Protein AF-0000000086530066 (afdb_homodimer)

Sequence (764 aa):
MKTKTRNGLLAAGACCALAAPGAHAQSSVTLYGIIDTGVEYVSHANAAGDHVVRMPGVTGELPSRWGLRGTEDLGGGYQAVFTLESGFNVRGGDLGQGGRLFGRQAFVGLKSGFGTLAFGRQYTMTYLALQGADIIGPDIYGLGSFDAYVPNGRADNAVTYVGAYRGVTFGAAYSFGRDGAGTGNSPGQGTCAGQVPGDAVQCRNWSVMLKYDSAYFGAAASYEEQRGGTGAAANFFDGVAPVPFTSSGGKDARAHVSAYAQAAGAKIGAGWIGRRVSTGSPAAPGAHSDLFFVGASYAVKPDFVVDGEGYRIVNSAHDTRATMATLRATYLLTKRTAVYAQSSYLWNSAHARYSVSGGGPGTTPGEGMGQLGAMVGVRHMFMKTKTRNGLLAAGACCALAAPGAHAQSSVTLYGIIDTGVEYVSHANAAGDHVVRMPGVTGELPSRWGLRGTEDLGGGYQAVFTLESGFNVRGGDLGQGGRLFGRQAFVGLKSGFGTLAFGRQYTMTYLALQGADIIGPDIYGLGSFDAYVPNGRADNAVTYVGAYRGVTFGAAYSFGRDGAGTGNSPGQGTCAGQVPGDAVQCRNWSVMLKYDSAYFGAAASYEEQRGGTGAAANFFDGVAPVPFTSSGGKDARAHVSAYAQAAGAKIGAGWIGRRVSTGSPAAPGAHSDLFFVGASYAVKPDFVVDGEGYRIVNSAHDTRATMATLRATYLLTKRTAVYAQSSYLWNSAHARYSVSGGGPGTTPGEGMGQLGAMVGVRHMF

InterPro domains:
  IPR023614 Porin domain superfamily [G3DSA:2.40.160.10] (26-382)
  IPR033900 Porin domain, Gram-negative type [PF13609] (14-347)
  IPR033900 Porin domain, Gram-negative type [cd00342] (27-382)
  IPR050298 Gram-negative bacterial outer membrane porin [PTHR34501] (12-346)

Organism: NCBI:txid488447

pLDDT: mean 92.36, std 17.69, range [19.69, 98.94]

Solvent-accessible surface area (backbone atoms only — not comparable to full-atom values): 34811 Å² total; per-residue (Å²): 128,86,74,75,78,77,86,80,84,75,86,76,79,75,71,81,70,77,77,70,89,53,90,63,54,67,65,46,77,42,76,39,36,35,48,30,44,45,46,32,39,32,39,26,13,25,70,90,50,29,44,40,66,35,48,45,42,49,20,36,66,43,54,18,31,40,33,41,37,37,42,32,48,69,59,96,66,33,28,42,36,38,39,42,23,23,28,36,17,43,20,40,12,29,47,25,58,59,62,28,75,47,40,55,24,36,34,43,32,44,33,42,85,72,25,34,43,34,43,29,28,35,69,35,27,53,42,59,40,44,60,77,20,50,63,67,40,62,18,20,65,26,65,34,26,65,38,50,44,55,72,38,38,44,27,21,58,20,42,35,39,43,28,63,59,95,45,34,35,43,33,41,36,43,21,51,9,28,14,62,84,54,54,25,52,35,77,57,31,43,21,22,33,44,68,37,91,98,38,79,51,21,10,20,32,39,23,30,23,46,34,38,53,57,94,42,39,35,39,23,34,24,39,35,41,34,28,12,12,70,63,18,28,50,51,66,57,36,65,61,77,60,40,71,18,50,33,45,78,8,36,45,31,38,40,38,41,35,30,28,40,38,57,97,56,32,35,39,16,31,37,40,38,42,36,42,35,40,24,69,40,90,92,35,79,51,45,44,38,43,37,38,40,41,25,35,37,36,47,82,40,99,47,30,36,42,35,34,36,39,38,39,38,43,23,72,77,77,57,28,35,38,39,35,42,27,43,37,39,38,40,42,61,46,99,41,32,34,40,37,43,35,38,29,41,27,46,31,33,74,57,5,17,48,25,47,58,41,23,56,88,68,40,48,25,25,68,28,39,52,27,45,35,37,36,43,37,43,36,40,49,85,135,81,76,70,75,80,69,73,82,73,76,79,76,79,76,76,76,75,76,72,83,66,88,62,62,65,65,46,77,45,78,36,38,34,49,29,44,43,46,33,38,32,38,25,19,27,68,89,50,46,65,48,77,44,63,45,38,52,22,34,67,42,52,19,30,40,33,41,37,36,40,32,53,50,58,96,66,31,29,41,35,37,37,42,22,23,28,35,18,72,72,75,68,44,56,25,58,59,60,12,57,20,35,56,23,12,35,45,31,45,31,42,83,72,27,33,44,35,43,14,14,34,69,35,27,53,42,60,41,45,60,76,20,49,63,68,41,61,18,19,64,26,66,33,26,66,38,49,42,55,72,37,37,45,27,8,27,19,43,35,39,43,28,63,58,96,45,35,34,43,33,41,35,43,20,40,7,26,14,57,71,54,53,24,52,34,74,59,31,44,22,23,31,44,51,38,49,80,38,80,50,19,10,21,30,40,21,30,24,44,33,39,53,57,94,40,37,35,38,22,32,23,39,35,42,35,28,12,13,70,62,18,28,47,51,66,56,35,65,60,77,63,40,71,18,51,32,45,78,8,38,45,31,38,38,38,43,34,30,30,40,38,57,95,59,32,37,40,17,33,37,41,37,40,36,40,35,41,23,69,39,90,91,35,79,51,45,43,37,41,37,37,39,41,24,36,37,36,46,82,40,100,46,32,38,41,36,34,36,39,38,39,38,42,23,71,77,74,55,27,34,37,39,33,42,27,43,37,40,40,40,42,79,48,98,43,32,34,39,37,42,35,38,30,44,27,45,30,33,74,56,6,18,48,26,48,59,42,25,55,88,80,41,48,26,24,66,28,40,51,28,45,34,37,37,43,36,44,37,40,49,86

Foldseek 3Di:
DPPCPDDDPDDDPPPPPDPDPPVQFPKDKDKKWKDKKFWKKKFQQAAVGHIDIDIFFAAALHFTKIWMKMWTDPDPQKIKIWIQMWTTGPRVRAGDQLRDRRLADGWIWMAGLFWIKIWFKYAAQLLVQCPAQQPSAPHQQGPCLQPVCNNQGIFGGKIKTWGDDPQKIKIKMKHQARALVQRDRTPFFFGWNHPDVPQRQGFMKMKIKIKGDDPFKIKMKMKMKTFAADGTWDDRQFQDHIWHLHHRPKIWMKIKIKMKGDDDQKIKIKMKIKIWTDSVDPVTHIWIKIKIKIKMKGCPDPFKIKIKMKMWMDIVVQRKIKIKIKIKIWGHPDPFKIKIKMKMKMFIQQATFRFSTPSDHRRTHHGRDIMIMIIIMMMGID/DPPPCVDDPPPPPPPPPPPDPPPPQDKDKDKKWKDKKWWKKKFQQAAVGHIDIDIFFQAALHFTKIWMKMWTDPPPQKIKIWIQMWTTGPVVRATDQLRDRRLADGWIWMAGLFWIKIWFKYAAQLLVQCPAQQPSAPHQQGPCLQPVCNNQGIFGGKIKTWGDDPQKIKIKMKHQARALVQRHRTPFFFGWNHPDVVQRQGFMKMKIKIKGDDPFKIKMKMKMKTFAADGTWDDRQFQDHIWHLHHRPKIWMKIKIKMKGDDDQKIKIKMKIKIWTDSVDPVTHIWIKIKIKIKMKGPPDPFKIKIKMKMKMDIVVQRKIKIKIKIKIWGHPDPFKIKMKMKMKMFIQQATFRFSGPSDHRRTHHGGDMMMMIIIMMMGID

Radius of gyration: 30.85 Å; Cα contacts (8 Å, |Δi|>4): 2394; chains: 2; bounding box: 106×99×76 Å

Secondary structure (DSSP, 8-state):
--------------------------EEEEEEEEEEEEEEEESS-STT---EEE--SS-SSS--EEEEEEEEEEETTEEEEEEEEEEEETTTTEESTTT-TT-SEEEEEEEETTEEEEEEEEE-HHHHHTTTT-SS-S-TTSGGGT-TTGGG-EEEEEEEEEEEETTEEEEEEEES-TTTTSS-SSTT-B-----BTTBTTTT-EEEEEEEEE-SSEEEEEEEEEEE--TTBEE--SSSSPPEE---TT-EEEEEEEEEEEEETTEEEEEEEEEEEEE-S-TTS--EEEEEEEEEEEEEEETTEEEEEEEEEEEETTTTEEEEEEEEEEEEESSSSEEEEEEEEEEEE-TT----S--S-SS-PPPTT--EEEEEEEEEEE-/--------------------------EEEEEEEEEEEEEEEESS-STT---EEE--SS-SSS--EEEEEEEEEEETTEEEEEEEEEEB-TTT--B-TTT-TT-SEEEEEEEETTEEEEEEEEE-HHHHHTTTT-SS-S-TTSGGGT-TTGGG-EEEEEEEEEEEETTEEEEEEEES-TTTTSS-SSTT-B-----BTTBTTTT-EEEEEEEEE-SSEEEEEEEEEEE--TTBEE---SSSPPEE---TT-EEEEEEEEEEEEETTEEEEEEEEEEEEE-S-TTS--EEEEEEEEEEEEEEETTEEEEEEEEEEEETTTTEEEEEEEEEEEEESSSSEEEEEEEEEEEE-TT----S--SSSS-PPPTT--EEEEEEEEEEE-

Structure (mmCIF, N/CA/C/O backbone):
data_AF-0000000086530066-model_v1
#
loop_
_entity.id
_entity.type
_entity.pdbx_description
1 polymer Porin
#
loop_
_atom_site.group_PDB
_atom_site.id
_atom_site.type_symbol
_atom_site.label_atom_id
_atom_site.label_alt_id
_atom_site.label_comp_id
_atom_site.label_asym_id
_atom_site.label_entity_id
_atom_site.label_seq_id
_atom_site.pdbx_PDB_ins_code
_atom_site.Cartn_x
_atom_site.Cartn_y
_atom_site.Cartn_z
_atom_site.occupancy
_atom_site.B_iso_or_equiv
_atom_site.auth_seq_id
_atom_site.auth_comp_id
_atom_site.auth_asym_id
_atom_site.auth_atom_id
_atom_site.pdbx_PDB_model_num
ATOM 1 N N . MET A 1 1 ? -76.25 -26.234 12.781 1 20.89 1 MET A N 1
ATOM 2 C CA . MET A 1 1 ? -76.5 -26.016 11.359 1 20.89 1 MET A CA 1
ATOM 3 C C . MET A 1 1 ? -76.188 -24.578 10.977 1 20.89 1 MET A C 1
ATOM 5 O O . MET A 1 1 ? -76.188 -24.234 9.789 1 20.89 1 MET A O 1
ATOM 9 N N . LYS A 1 2 ? -76.5 -23.797 11.922 1 22.62 2 LYS A N 1
ATOM 10 C CA . LYS A 1 2 ? -76.75 -22.391 11.734 1 22.62 2 LYS A CA 1
ATOM 11 C C . LYS A 1 2 ? -75.562 -21.609 11.266 1 22.62 2 LYS A C 1
ATOM 13 O O . LYS A 1 2 ? -74.688 -21.234 12.086 1 22.62 2 LYS A O 1
ATOM 18 N N . THR A 1 3 ? -74.875 -22.094 10.094 1 24.64 3 THR A N 1
ATOM 19 C CA . THR A 1 3 ? -73.562 -21.953 9.492 1 24.64 3 THR A CA 1
ATOM 20 C C . THR A 1 3 ? -73.375 -20.531 8.977 1 24.64 3 THR A C 1
ATOM 22 O O . THR A 1 3 ? -73.938 -20.156 7.938 1 24.64 3 THR A O 1
ATOM 25 N N . LYS A 1 4 ? -73.5 -19.609 9.961 1 24.77 4 LYS A N 1
ATOM 26 C CA . LYS A 1 4 ? -73.625 -18.172 9.766 1 24.77 4 LYS A CA 1
ATOM 27 C C . LYS A 1 4 ? -72.5 -17.656 8.859 1 24.77 4 LYS A C 1
ATOM 29 O O . LYS A 1 4 ? -71.312 -17.828 9.164 1 24.77 4 LYS A O 1
ATOM 34 N N . THR A 1 5 ? -72.75 -17.469 7.566 1 24.89 5 THR A N 1
ATOM 35 C CA . THR A 1 5 ? -72.125 -17.094 6.301 1 24.89 5 THR A CA 1
ATOM 36 C C . THR A 1 5 ? -71.5 -15.688 6.387 1 24.89 5 THR A C 1
ATOM 38 O O . THR A 1 5 ? -72.188 -14.711 6.027 1 24.89 5 THR A O 1
ATOM 41 N N . ARG A 1 6 ? -71.125 -15.344 7.688 1 23.2 6 ARG A N 1
ATOM 42 C CA . ARG A 1 6 ? -70.938 -13.914 7.84 1 23.2 6 ARG A CA 1
ATOM 43 C C . ARG A 1 6 ? -70 -13.375 6.746 1 23.2 6 ARG A C 1
ATOM 45 O O . ARG A 1 6 ? -69.125 -14.102 6.223 1 23.2 6 ARG A O 1
ATOM 52 N N . ASN A 1 7 ? -70.062 -12.039 6.418 1 22.7 7 ASN A N 1
ATOM 53 C CA . ASN A 1 7 ? -70.062 -11.008 5.391 1 22.7 7 ASN A CA 1
ATOM 54 C C . ASN A 1 7 ? -68.688 -10.727 4.871 1 22.7 7 ASN A C 1
ATOM 56 O O . ASN A 1 7 ? -68.312 -11.125 3.754 1 22.7 7 ASN A O 1
ATOM 60 N N . GLY A 1 8 ? -68.125 -9.508 5.102 1 24.53 8 GLY A N 1
ATOM 61 C CA . GLY A 1 8 ? -67.812 -8.227 4.504 1 24.53 8 GLY A CA 1
ATOM 62 C C . GLY A 1 8 ? -66.312 -8.062 4.172 1 24.53 8 GLY A C 1
ATOM 63 O O . GLY A 1 8 ? -65.438 -8.445 4.965 1 24.53 8 GLY A O 1
ATOM 64 N N . LEU A 1 9 ? -66 -8.188 2.873 1 25.38 9 LEU A N 1
ATOM 65 C CA . LEU A 1 9 ? -64.812 -8.039 2.055 1 25.38 9 LEU A CA 1
ATOM 66 C C . LEU A 1 9 ? -64.062 -6.766 2.418 1 25.38 9 LEU A C 1
ATOM 68 O O . LEU A 1 9 ? -64.5 -5.664 2.098 1 25.38 9 LEU A O 1
ATOM 72 N N . LEU A 1 10 ? -63.625 -6.566 3.621 1 21.47 10 LEU A N 1
ATOM 73 C CA . LEU A 1 10 ? -63.062 -5.301 4.07 1 21.47 10 LEU A CA 1
ATOM 74 C C . LEU A 1 10 ? -62.031 -4.77 3.061 1 21.47 10 LEU A C 1
ATOM 76 O O . LEU A 1 10 ? -61.562 -5.512 2.201 1 21.47 10 LEU A O 1
ATOM 80 N N . ALA A 1 11 ? -61.188 -3.756 3.547 1 20.59 11 ALA A N 1
ATOM 81 C CA . ALA A 1 11 ? -60.562 -2.447 3.367 1 20.59 11 ALA A CA 1
ATOM 82 C C . ALA A 1 11 ? -59.438 -2.514 2.342 1 20.59 11 ALA A C 1
ATOM 84 O O . ALA A 1 11 ? -59 -3.6 1.982 1 20.59 11 ALA A O 1
ATOM 85 N N . ALA A 1 12 ? -58.312 -1.747 2.703 1 22.05 12 ALA A N 1
ATOM 86 C CA . ALA A 1 12 ? -57.531 -0.521 2.482 1 22.05 12 ALA A CA 1
ATOM 87 C C . ALA A 1 12 ? -56.281 -0.804 1.698 1 22.05 12 ALA A C 1
ATOM 89 O O . ALA A 1 12 ? -55.344 -1.443 2.211 1 22.05 12 ALA A O 1
ATOM 90 N N . GLY A 1 13 ? -56.375 -1.311 0.633 1 21.62 13 GLY A N 1
ATOM 91 C CA . GLY A 1 13 ? -55.156 -1.401 -0.135 1 21.62 13 GLY A CA 1
ATOM 92 C C . GLY A 1 13 ? -54.375 -0.099 -0.173 1 21.62 13 GLY A C 1
ATOM 93 O O . GLY A 1 13 ? -54.812 0.883 -0.765 1 21.62 13 GLY A O 1
ATOM 94 N N . ALA A 1 14 ? -53.844 0.467 0.941 1 22.55 14 ALA A N 1
ATOM 95 C CA . ALA A 1 14 ? -53.125 1.729 1.021 1 22.55 14 ALA A CA 1
ATOM 96 C C . ALA A 1 14 ? -52.094 1.844 -0.109 1 22.55 14 ALA A C 1
ATOM 98 O O . ALA A 1 14 ? -51.219 0.978 -0.265 1 22.55 14 ALA A O 1
ATOM 99 N N . CYS A 1 15 ? -52.469 2.408 -1.211 1 23 15 CYS A N 1
ATOM 100 C CA . CYS A 1 15 ? -51.688 3.002 -2.283 1 23 15 CYS A CA 1
ATOM 101 C C . CYS A 1 15 ? -50.5 3.758 -1.72 1 23 15 CYS A C 1
ATOM 103 O O . CYS A 1 15 ? -50.656 4.695 -0.936 1 23 15 CYS A O 1
ATOM 105 N N . CYS A 1 16 ? -49.438 3.082 -1.373 1 25.88 16 CYS A N 1
ATOM 106 C CA . CYS A 1 16 ? -48.188 3.771 -1.036 1 25.88 16 CYS A CA 1
ATOM 107 C C . CYS A 1 16 ? -47.906 4.922 -2.002 1 25.88 16 CYS A C 1
ATOM 109 O O . CYS A 1 16 ? -47.75 4.703 -3.201 1 25.88 16 CYS A O 1
ATOM 111 N N . ALA A 1 17 ? -48.75 6.051 -2.051 1 25.27 17 ALA A N 1
ATOM 112 C CA . ALA A 1 17 ? -48.469 7.324 -2.715 1 25.27 17 ALA A CA 1
ATOM 113 C C . ALA A 1 17 ? -46.969 7.586 -2.814 1 25.27 17 ALA A C 1
ATOM 115 O O . ALA A 1 17 ? -46.219 7.328 -1.866 1 25.27 17 ALA A O 1
ATOM 116 N N . LEU A 1 18 ? -46.531 7.699 -3.98 1 28.67 18 LEU A N 1
ATOM 117 C CA . LEU A 1 18 ? -45.281 8.203 -4.52 1 28.67 18 LEU A CA 1
ATOM 118 C C . LEU A 1 18 ? -44.875 9.5 -3.818 1 28.67 18 LEU A C 1
ATOM 120 O O . LEU A 1 18 ? -45.656 10.461 -3.771 1 28.67 18 LEU A O 1
ATOM 124 N N . ALA A 1 19 ? -44.156 9.453 -2.73 1 31.53 19 ALA A N 1
ATOM 125 C CA . ALA A 1 19 ? -43.625 10.602 -1.991 1 31.53 19 ALA A CA 1
ATOM 126 C C . ALA A 1 19 ? -43.281 11.75 -2.934 1 31.53 19 ALA A C 1
ATOM 128 O O . ALA A 1 19 ? -42.812 11.523 -4.047 1 31.53 19 ALA A O 1
ATOM 129 N N . ALA A 1 20 ? -43.938 12.883 -2.949 1 33.22 20 ALA A N 1
ATOM 130 C CA . ALA A 1 20 ? -43.625 14.172 -3.572 1 33.22 20 ALA A CA 1
ATOM 131 C C . ALA A 1 20 ? -42.125 14.414 -3.637 1 33.22 20 ALA A C 1
ATOM 133 O O . ALA A 1 20 ? -41.375 13.984 -2.75 1 33.22 20 ALA A O 1
ATOM 134 N N . PRO A 1 21 ? -41.562 14.758 -4.816 1 37.97 21 PRO A N 1
ATOM 135 C CA . PRO A 1 21 ? -40.125 15.141 -4.84 1 37.97 21 PRO A CA 1
ATOM 136 C C . PRO A 1 21 ? -39.781 16.109 -3.719 1 37.97 21 PRO A C 1
ATOM 138 O O . PRO A 1 21 ? -39.969 17.312 -3.852 1 37.97 21 PRO A O 1
ATOM 141 N N . GLY A 1 22 ? -40.25 16.016 -2.527 1 37.5 22 GLY A N 1
ATOM 142 C CA . GLY A 1 22 ? -39.844 16.953 -1.483 1 37.5 22 GLY A CA 1
ATOM 143 C C . GLY A 1 22 ? -38.438 17.469 -1.653 1 37.5 22 GLY A C 1
ATOM 144 O O . GLY A 1 22 ? -37.656 16.891 -2.391 1 37.5 22 GLY A O 1
ATOM 145 N N . ALA A 1 23 ? -38.219 18.766 -1.381 1 41.22 23 ALA A N 1
ATOM 146 C CA . ALA A 1 23 ? -36.844 19.312 -1.35 1 41.22 23 ALA A CA 1
ATOM 147 C C . ALA A 1 23 ? -35.844 18.281 -0.883 1 41.22 23 ALA A C 1
ATOM 149 O O . ALA A 1 23 ? -35.781 17.953 0.305 1 41.22 23 ALA A O 1
ATOM 150 N N . HIS A 1 24 ? -35.812 17.062 -1.426 1 45.59 24 HIS A N 1
ATOM 151 C CA . HIS A 1 24 ? -34.875 15.992 -1.116 1 45.59 24 HIS A CA 1
ATOM 152 C C . HIS A 1 24 ? -33.5 16.562 -0.743 1 45.59 24 HIS A C 1
ATOM 154 O O . HIS A 1 24 ? -32.969 17.406 -1.461 1 45.59 24 HIS A O 1
ATOM 160 N N . ALA A 1 25 ? -33.312 16.875 0.473 1 54.06 25 ALA A N 1
ATOM 161 C CA . ALA A 1 25 ? -31.984 17.188 1 1 54.06 25 ALA A CA 1
ATOM 162 C C . ALA A 1 25 ? -30.891 16.609 0.11 1 54.06 25 ALA A C 1
ATOM 164 O O . ALA A 1 25 ? -30.875 15.414 -0.157 1 54.06 25 ALA A O 1
ATOM 165 N N . GLN A 1 26 ? -30.406 17.375 -0.882 1 68.25 26 GLN A N 1
ATOM 166 C CA . GLN A 1 26 ? -29.375 17.016 -1.844 1 68.25 26 GLN A CA 1
ATOM 167 C C . GLN A 1 26 ? -28.156 16.406 -1.145 1 68.25 26 GLN A C 1
ATOM 169 O O . GLN A 1 26 ? -27.531 17.047 -0.295 1 68.25 26 GLN A O 1
ATOM 174 N N . SER A 1 27 ? -28.125 15.039 -0.934 1 86.12 27 SER A N 1
ATOM 175 C CA . SER A 1 27 ? -27 14.281 -0.384 1 86.12 27 SER A CA 1
ATOM 176 C C . SER A 1 27 ? -26 13.922 -1.467 1 86.12 27 SER A C 1
ATOM 178 O O . SER A 1 27 ? -26.359 13.719 -2.625 1 86.12 27 SER A O 1
ATOM 180 N N . SER A 1 28 ? -24.797 14.297 -1.109 1 92.75 28 SER A N 1
ATOM 181 C CA . SER A 1 28 ? -23.734 13.922 -2.029 1 92.75 28 SER A CA 1
ATOM 182 C C . SER A 1 28 ? -22.641 13.133 -1.313 1 92.75 28 SER A C 1
ATOM 184 O O . SER A 1 28 ? -22.328 13.398 -0.147 1 92.75 28 SER A O 1
ATOM 186 N N . VAL A 1 29 ? -22.203 12.008 -1.925 1 95.75 29 VAL A N 1
ATOM 187 C CA . VAL A 1 29 ? -21.016 11.273 -1.517 1 95.75 29 VAL A CA 1
ATOM 188 C C . VAL A 1 29 ? -20 11.273 -2.654 1 95.75 29 VAL A C 1
ATOM 190 O O . VAL A 1 29 ? -20.344 10.961 -3.799 1 95.75 29 VAL A O 1
ATOM 193 N N . THR A 1 30 ? -18.828 11.695 -2.332 1 96.31 30 THR A N 1
ATOM 194 C CA . THR A 1 30 ? -17.766 11.781 -3.332 1 96.31 30 THR A CA 1
ATOM 195 C C . THR A 1 30 ? -16.609 10.852 -2.973 1 96.31 30 THR A C 1
ATOM 197 O O . THR A 1 30 ? -16.125 10.867 -1.838 1 96.31 30 THR A O 1
ATOM 200 N N . LEU A 1 31 ? -16.203 10.039 -4.016 1 96.81 31 LEU A N 1
ATOM 201 C CA . LEU A 1 31 ? -14.961 9.289 -3.938 1 96.81 31 LEU A CA 1
ATOM 202 C C . LEU A 1 31 ? -13.797 10.117 -4.473 1 96.81 31 LEU A C 1
ATOM 204 O O . LEU A 1 31 ? -13.914 10.766 -5.516 1 96.81 31 LEU A O 1
ATOM 208 N N . TYR A 1 32 ? -12.703 10.102 -3.707 1 96.75 32 TYR A N 1
ATOM 209 C CA . TYR A 1 32 ? -11.539 10.844 -4.156 1 96.75 32 TYR A CA 1
ATOM 210 C C . TYR A 1 32 ? -10.25 10.125 -3.773 1 96.75 32 TYR A C 1
ATOM 212 O O . TYR A 1 32 ? -10.273 9.164 -3.004 1 96.75 32 TYR A O 1
ATOM 220 N N . GLY A 1 33 ? -9.102 10.617 -4.449 1 97.62 33 GLY A N 1
ATOM 221 C CA . GLY A 1 33 ? -7.844 10 -4.051 1 97.62 33 GLY A CA 1
ATOM 222 C C . GLY A 1 33 ? -6.637 10.594 -4.75 1 97.62 33 GLY A C 1
ATOM 223 O O . GLY A 1 33 ? -6.781 11.43 -5.645 1 97.62 33 GLY A O 1
ATOM 224 N N . ILE A 1 34 ? -5.484 10.219 -4.141 1 98.31 34 ILE A N 1
ATOM 225 C CA . ILE A 1 34 ? -4.156 10.516 -4.664 1 98.31 34 ILE A CA 1
ATOM 226 C C . ILE A 1 34 ? -3.32 9.242 -4.719 1 98.31 34 ILE A C 1
ATOM 228 O O . ILE A 1 34 ? -3.305 8.461 -3.762 1 98.31 34 ILE A O 1
ATOM 232 N N . ILE A 1 35 ? -2.74 8.992 -5.82 1 98.5 35 ILE A N 1
ATOM 233 C CA . ILE A 1 35 ? -1.71 7.965 -5.945 1 98.5 35 ILE A CA 1
ATOM 234 C C . ILE A 1 35 ? -0.389 8.609 -6.363 1 98.5 35 ILE A C 1
ATOM 236 O O . ILE A 1 35 ? -0.304 9.234 -7.422 1 98.5 35 ILE A O 1
ATOM 240 N N . ASP A 1 36 ? 0.588 8.492 -5.516 1 98.44 36 ASP A N 1
ATOM 241 C CA . ASP A 1 36 ? 1.891 9.117 -5.723 1 98.44 36 ASP A CA 1
ATOM 242 C C . ASP A 1 36 ? 3.023 8.18 -5.32 1 98.44 36 ASP A C 1
ATOM 244 O O . ASP A 1 36 ? 3.102 7.754 -4.164 1 98.44 36 ASP A O 1
ATOM 248 N N . THR A 1 37 ? 3.848 7.867 -6.332 1 97.81 37 THR A N 1
ATOM 249 C CA . THR A 1 37 ? 5.027 7.062 -6.027 1 97.81 37 THR A CA 1
ATOM 250 C C . THR A 1 37 ? 6.129 7.305 -7.055 1 97.81 37 THR A C 1
ATOM 252 O O . THR A 1 37 ? 5.949 8.086 -7.992 1 97.81 37 THR A O 1
ATOM 255 N N . GLY A 1 38 ? 7.277 6.688 -6.805 1 97.56 38 GLY A N 1
ATOM 256 C CA . GLY A 1 38 ? 8.469 6.82 -7.625 1 97.56 38 GLY A CA 1
ATOM 257 C C . GLY A 1 38 ? 9.664 6.059 -7.074 1 97.56 38 GLY A C 1
ATOM 258 O O . GLY A 1 38 ? 9.5 5.125 -6.289 1 97.56 38 GLY A O 1
ATOM 259 N N . VAL A 1 39 ? 10.789 6.445 -7.676 1 98.25 39 VAL A N 1
ATOM 260 C CA . VAL A 1 39 ? 12.039 5.82 -7.25 1 98.25 39 VAL A CA 1
ATOM 261 C C . VAL A 1 39 ? 12.938 6.863 -6.586 1 98.25 39 VAL A C 1
ATOM 263 O O . VAL A 1 39 ? 13.086 7.98 -7.094 1 98.25 39 VAL A O 1
ATOM 266 N N . GLU A 1 40 ? 13.531 6.438 -5.508 1 98.44 40 GLU A N 1
ATOM 267 C CA . GLU A 1 40 ? 14.352 7.336 -4.703 1 98.44 40 GLU A CA 1
ATOM 268 C C . GLU A 1 40 ? 15.766 6.785 -4.535 1 98.44 40 GLU A C 1
ATOM 270 O O . GLU A 1 40 ? 15.953 5.574 -4.398 1 98.44 40 GLU A O 1
ATOM 275 N N . TYR A 1 41 ? 16.75 7.711 -4.664 1 98.56 41 TYR A N 1
ATOM 276 C CA . TYR A 1 41 ? 18.125 7.477 -4.238 1 98.56 41 TYR A CA 1
ATOM 277 C C . TYR A 1 41 ? 18.438 8.234 -2.953 1 98.56 41 TYR A C 1
ATOM 279 O O . TYR A 1 41 ? 18.109 9.422 -2.83 1 98.56 41 TYR A O 1
ATOM 287 N N . VAL A 1 42 ? 19.016 7.547 -1.922 1 98.81 42 VAL A N 1
ATOM 288 C CA . VAL A 1 42 ? 19.484 8.211 -0.706 1 98.81 42 VAL A CA 1
ATOM 289 C C . VAL A 1 42 ? 20.922 7.812 -0.413 1 98.81 42 VAL A C 1
ATOM 291 O O . VAL A 1 42 ? 21.234 6.625 -0.314 1 98.81 42 VAL A O 1
ATOM 294 N N . SER A 1 43 ? 21.797 8.781 -0.299 1 98.81 43 SER A N 1
ATOM 295 C CA . SER A 1 43 ? 23.172 8.516 0.106 1 98.81 43 SER A CA 1
ATOM 296 C C . SER A 1 43 ? 23.281 8.32 1.614 1 98.81 43 SER A C 1
ATOM 298 O O . SER A 1 43 ? 22.422 8.773 2.367 1 98.81 43 SER A O 1
ATOM 300 N N . HIS A 1 44 ? 24.375 7.617 2.066 1 98.69 44 HIS A N 1
ATOM 301 C CA . HIS A 1 44 ? 24.641 7.398 3.482 1 98.69 44 HIS A CA 1
ATOM 302 C C . HIS A 1 44 ? 23.375 6.969 4.223 1 98.69 44 HIS A C 1
ATOM 304 O O . HIS A 1 44 ? 23.016 7.574 5.23 1 98.69 44 HIS A O 1
ATOM 310 N N . ALA A 1 45 ? 22.766 5.926 3.688 1 98.44 45 ALA A N 1
ATOM 311 C CA . ALA A 1 45 ? 21.453 5.5 4.148 1 98.44 45 ALA A CA 1
ATOM 312 C C . ALA A 1 45 ? 21.562 4.633 5.398 1 98.44 45 ALA A C 1
ATOM 314 O O . ALA A 1 45 ? 20.562 4.121 5.895 1 98.44 45 ALA A O 1
ATOM 315 N N . ASN A 1 46 ? 22.797 4.41 5.883 1 97.69 46 ASN A N 1
ATOM 316 C CA . ASN A 1 46 ? 23.047 3.723 7.141 1 97.69 46 ASN A CA 1
ATOM 317 C C . ASN A 1 46 ? 24.328 4.215 7.797 1 97.69 46 ASN A C 1
ATOM 319 O O . ASN A 1 46 ? 25 5.109 7.27 1 97.69 46 ASN A O 1
ATOM 323 N N . ALA A 1 47 ? 24.656 3.594 8.984 1 96.94 47 ALA A N 1
ATOM 324 C CA . ALA A 1 47 ? 25.812 4.051 9.75 1 96.94 47 ALA A CA 1
ATOM 325 C C . ALA A 1 47 ? 27.109 3.803 8.992 1 96.94 47 ALA A C 1
ATOM 327 O O . ALA A 1 47 ? 28.094 4.523 9.18 1 96.94 47 ALA A O 1
ATOM 328 N N . ALA A 1 48 ? 27.156 2.787 8.086 1 97.19 48 ALA A N 1
ATOM 329 C CA . ALA A 1 48 ? 28.344 2.436 7.328 1 97.19 48 ALA A CA 1
ATOM 330 C C . ALA A 1 48 ? 28.547 3.381 6.145 1 97.19 48 ALA A C 1
ATOM 332 O O . ALA A 1 48 ? 29.609 3.406 5.531 1 97.19 48 ALA A O 1
ATOM 333 N N . GLY A 1 49 ? 27.5 4.176 5.82 1 97.75 49 GLY A N 1
ATOM 334 C CA . GLY A 1 49 ? 27.609 5.137 4.738 1 97.75 49 GLY A CA 1
ATOM 335 C C . GLY A 1 49 ? 27.156 4.582 3.398 1 97.75 49 GLY A C 1
ATOM 336 O O . GLY A 1 49 ? 27.469 5.148 2.348 1 97.75 49 GLY A O 1
ATOM 337 N N . ASP A 1 50 ? 26.469 3.498 3.393 1 98.19 50 ASP A N 1
ATOM 338 C CA . ASP A 1 50 ? 25.969 2.912 2.148 1 98.19 50 ASP A CA 1
ATOM 339 C C . ASP A 1 50 ? 24.797 3.711 1.595 1 98.19 50 ASP A C 1
ATOM 341 O O . ASP A 1 50 ? 24.156 4.469 2.326 1 98.19 50 ASP A O 1
ATOM 345 N N . HIS A 1 51 ? 24.531 3.576 0.302 1 98.25 51 HIS A N 1
ATOM 346 C CA . HIS A 1 51 ? 23.391 4.207 -0.342 1 98.25 51 HIS A CA 1
ATOM 347 C C . HIS A 1 51 ? 22.266 3.199 -0.586 1 98.25 51 HIS A C 1
ATOM 349 O O . HIS A 1 51 ? 22.469 1.991 -0.441 1 98.25 51 HIS A O 1
ATOM 355 N N . VAL A 1 52 ? 21.094 3.715 -0.912 1 97.62 52 VAL A N 1
ATOM 356 C CA . VAL A 1 52 ? 19.969 2.854 -1.285 1 97.62 52 VAL A CA 1
ATOM 357 C C . VAL A 1 52 ? 19.219 3.459 -2.473 1 97.62 52 VAL A C 1
ATOM 359 O O . VAL A 1 52 ? 19.156 4.684 -2.607 1 97.62 52 VAL A O 1
ATOM 362 N N . VAL A 1 53 ? 18.844 2.66 -3.42 1 97.62 53 VAL A N 1
ATOM 363 C CA . VAL A 1 53 ? 17.828 2.955 -4.438 1 97.62 53 VAL A CA 1
ATOM 364 C C . VAL A 1 53 ? 16.562 2.154 -4.156 1 97.62 53 VAL A C 1
ATOM 366 O O . VAL A 1 53 ? 16.609 0.924 -4.086 1 97.62 53 VAL A O 1
ATOM 369 N N . ARG A 1 54 ? 15.414 2.908 -4.031 1 97.44 54 ARG A N 1
ATOM 370 C CA . ARG A 1 54 ? 14.219 2.219 -3.545 1 97.44 54 ARG A CA 1
ATOM 371 C C . ARG A 1 54 ? 12.953 2.895 -4.055 1 97.44 54 ARG A C 1
ATOM 373 O O . ARG A 1 54 ? 13.008 3.977 -4.645 1 97.44 54 ARG A O 1
ATOM 380 N N . MET A 1 55 ? 11.852 2.195 -3.965 1 97.56 55 MET A N 1
ATOM 381 C CA . MET A 1 55 ? 10.531 2.805 -3.967 1 97.56 55 MET A CA 1
ATOM 382 C C . MET A 1 55 ? 10.055 3.078 -2.545 1 97.56 55 MET A C 1
ATOM 384 O O . MET A 1 55 ? 9.867 2.146 -1.759 1 97.56 55 MET A O 1
ATOM 388 N N . PRO A 1 56 ? 9.82 4.34 -2.221 1 96.25 56 PRO A N 1
ATOM 389 C CA . PRO A 1 56 ? 9.445 4.664 -0.843 1 96.25 56 PRO A CA 1
ATOM 390 C C . PRO A 1 56 ? 7.984 4.34 -0.537 1 96.25 56 PRO A C 1
ATOM 392 O O . PRO A 1 56 ? 7.168 4.215 -1.456 1 96.25 56 PRO A O 1
ATOM 395 N N . GLY A 1 57 ? 7.594 4.156 0.694 1 92.44 57 GLY A N 1
ATOM 396 C CA . GLY A 1 57 ? 6.242 3.787 1.083 1 92.44 57 GLY A CA 1
ATOM 397 C C . GLY A 1 57 ? 5.363 4.984 1.403 1 92.44 57 GLY A C 1
ATOM 398 O O . GLY A 1 57 ? 4.195 5.023 1.013 1 92.44 57 GLY A O 1
ATOM 399 N N . VAL A 1 58 ? 5.812 5.98 2.066 1 89.69 58 VAL A N 1
ATOM 400 C CA . VAL A 1 58 ? 5.023 6.949 2.82 1 89.69 58 VAL A CA 1
ATOM 401 C C . VAL A 1 58 ? 4.582 8.086 1.897 1 89.69 58 VAL A C 1
ATOM 403 O O . VAL A 1 58 ? 3.41 8.469 1.887 1 89.69 58 VAL A O 1
ATOM 406 N N . THR A 1 59 ? 5.426 8.57 1.16 1 90.62 59 THR A N 1
ATOM 407 C CA . THR A 1 59 ? 5.109 9.75 0.361 1 90.62 59 THR A CA 1
ATOM 408 C C . THR A 1 59 ? 6.16 9.969 -0.725 1 90.62 59 THR A C 1
ATOM 410 O O . THR A 1 59 ? 7.254 9.398 -0.66 1 90.62 59 THR A O 1
ATOM 413 N N . GLY A 1 60 ? 5.734 10.656 -1.759 1 96.62 60 GLY A N 1
ATOM 414 C CA . GLY A 1 60 ? 6.602 11.344 -2.703 1 96.62 60 GLY A CA 1
ATOM 415 C C . GLY A 1 60 ? 6.477 12.852 -2.639 1 96.62 60 GLY A C 1
ATOM 416 O O . GLY A 1 60 ? 7 13.484 -1.718 1 96.62 60 GLY A O 1
ATOM 417 N N . GLU A 1 61 ? 5.594 13.297 -3.508 1 97.12 61 GLU A N 1
ATOM 418 C CA . GLU A 1 61 ? 5.203 14.703 -3.367 1 97.12 61 GLU A CA 1
ATOM 419 C C . GLU A 1 61 ? 4.109 14.867 -2.316 1 97.12 61 GLU A C 1
ATOM 421 O O . GLU A 1 61 ? 4.129 15.82 -1.534 1 97.12 61 GLU A O 1
ATOM 426 N N . LEU A 1 62 ? 3.199 14.016 -2.459 1 97.38 62 LEU A N 1
ATOM 427 C CA . LEU A 1 62 ? 2.078 13.945 -1.526 1 97.38 62 LEU A CA 1
ATOM 428 C C . LEU A 1 62 ? 1.808 12.508 -1.105 1 97.38 62 LEU A C 1
ATOM 430 O O . LEU A 1 62 ? 1.958 11.578 -1.907 1 97.38 62 LEU A O 1
ATOM 434 N N . PRO A 1 63 ? 1.429 12.367 0.152 1 97.69 63 PRO A N 1
ATOM 435 C CA . PRO A 1 63 ? 1.101 11 0.57 1 97.69 63 PRO A CA 1
ATOM 436 C C . PRO A 1 63 ? -0.132 10.445 -0.141 1 97.69 63 PRO A C 1
ATOM 438 O O . PRO A 1 63 ? -1.146 11.141 -0.257 1 97.69 63 PRO A O 1
ATOM 441 N N . SER A 1 64 ? -0.079 9.219 -0.569 1 98.56 64 SER A N 1
ATOM 442 C CA . SER A 1 64 ? -1.186 8.547 -1.246 1 98.56 64 SER A CA 1
ATOM 443 C C . SER A 1 64 ? -2.34 8.281 -0.286 1 98.56 64 SER A C 1
ATOM 445 O O . SER A 1 64 ? -2.119 7.945 0.88 1 98.56 64 SER A O 1
ATOM 447 N N . ARG A 1 65 ? -3.594 8.398 -0.878 1 98.69 65 ARG A N 1
ATOM 448 C CA . ARG A 1 65 ? -4.797 8.203 -0.077 1 98.69 65 ARG A CA 1
ATOM 449 C C . ARG A 1 65 ? -6.016 7.977 -0.966 1 98.69 65 ARG A C 1
ATOM 451 O O . ARG A 1 65 ? -5.996 8.305 -2.152 1 98.69 65 ARG A O 1
ATOM 458 N N . TRP A 1 66 ? -6.988 7.395 -0.423 1 98.06 66 TRP A N 1
ATOM 459 C CA . TRP A 1 66 ? -8.336 7.371 -0.976 1 98.06 66 TRP A CA 1
ATOM 460 C C . TRP A 1 66 ? -9.375 7.652 0.106 1 98.06 66 TRP A C 1
ATOM 462 O O . TRP A 1 66 ? -9.117 7.445 1.293 1 98.06 66 TRP A O 1
ATOM 472 N N . GLY A 1 67 ? -10.586 8.242 -0.353 1 98.19 67 GLY A N 1
ATOM 473 C CA . GLY A 1 67 ? -11.57 8.547 0.672 1 98.19 67 GLY A CA 1
ATOM 474 C C . GLY A 1 67 ? -12.953 8.82 0.109 1 98.19 67 GLY A C 1
ATOM 475 O O . GLY A 1 67 ? -13.133 8.836 -1.109 1 98.19 67 GLY A O 1
ATOM 476 N N . LEU A 1 68 ? -13.844 8.844 1.044 1 98.06 68 LEU A N 1
ATOM 477 C CA . LEU A 1 68 ? -15.227 9.25 0.829 1 98.06 68 LEU A CA 1
ATOM 478 C C . LEU A 1 68 ? -15.562 10.492 1.652 1 98.06 68 LEU A C 1
ATOM 480 O O . LEU A 1 68 ? -15.219 10.57 2.832 1 98.06 68 LEU A O 1
ATOM 484 N N . ARG A 1 69 ? -16.109 11.391 1.005 1 98.06 69 ARG A N 1
ATOM 485 C CA . ARG A 1 69 ? -16.656 12.531 1.742 1 98.06 69 ARG A CA 1
ATOM 486 C C . ARG A 1 69 ? -18.078 12.828 1.321 1 98.06 69 ARG A C 1
ATOM 488 O O . ARG A 1 69 ? -18.469 12.586 0.173 1 98.06 69 ARG A O 1
ATOM 495 N N . GLY A 1 70 ? -18.891 13.336 2.363 1 97.56 70 GLY A N 1
ATOM 496 C CA . GLY A 1 70 ? -20.281 13.594 2.057 1 97.56 70 GLY A CA 1
ATOM 497 C C . GLY A 1 70 ? -20.844 14.805 2.779 1 97.56 70 GLY A C 1
ATOM 498 O O . GLY A 1 70 ? -20.266 15.266 3.771 1 97.56 70 GLY A O 1
ATOM 499 N N . THR A 1 71 ? -21.812 15.32 2.143 1 97 71 THR A N 1
ATOM 500 C CA . THR A 1 71 ? -22.594 16.391 2.732 1 97 71 THR A CA 1
ATOM 501 C C . THR A 1 71 ? -24.094 16.125 2.559 1 97 71 THR A C 1
ATOM 503 O O . THR A 1 71 ? -24.5 15.492 1.586 1 97 71 THR A O 1
ATOM 506 N N . GLU A 1 72 ? -24.812 16.453 3.568 1 97.44 72 GLU A N 1
ATOM 507 C CA . GLU A 1 72 ? -26.281 16.422 3.502 1 97.44 72 GLU A CA 1
ATOM 508 C C . GLU A 1 72 ? -26.891 17.719 4.039 1 97.44 72 GLU A C 1
ATOM 510 O O . GLU A 1 72 ? -26.641 18.094 5.184 1 97.44 72 GLU A O 1
ATOM 515 N N . ASP A 1 73 ? -27.719 18.281 3.201 1 96.69 73 ASP A N 1
ATOM 516 C CA . ASP A 1 73 ? -28.422 19.469 3.656 1 96.69 73 ASP A CA 1
ATOM 517 C C . ASP A 1 73 ? -29.5 19.125 4.676 1 96.69 73 ASP A C 1
ATOM 519 O O . ASP A 1 73 ? -30.312 18.219 4.441 1 96.69 73 ASP A O 1
ATOM 523 N N . LEU A 1 74 ? -29.5 19.859 5.785 1 96.25 74 LEU A N 1
ATOM 524 C CA . LEU A 1 74 ? -30.453 19.578 6.844 1 96.25 74 LEU A CA 1
ATOM 525 C C . LEU A 1 74 ? -31.531 20.656 6.906 1 96.25 74 LEU A C 1
ATOM 527 O O . LEU A 1 74 ? -32.469 20.562 7.711 1 96.25 74 LEU A O 1
ATOM 531 N N . GLY A 1 75 ? -31.375 21.625 6.09 1 95 75 GLY A N 1
ATOM 532 C CA . GLY A 1 75 ? -32.25 22.781 6.137 1 95 75 GLY A CA 1
ATOM 533 C C . GLY A 1 75 ? -31.781 23.844 7.129 1 95 75 GLY A C 1
ATOM 534 O O . GLY A 1 75 ? -31.016 23.547 8.039 1 95 75 GLY A 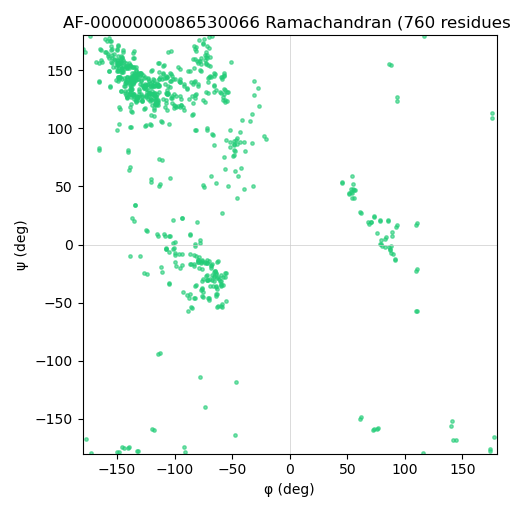O 1
ATOM 535 N N . GLY A 1 76 ? -32.156 25.141 6.949 1 95.69 76 GLY A N 1
ATOM 536 C CA . GLY A 1 76 ? -31.875 26.219 7.871 1 95.69 76 GLY A CA 1
ATOM 537 C C . GLY A 1 76 ? -30.406 26.609 7.906 1 95.69 76 GLY A C 1
ATOM 538 O O . GLY A 1 76 ? -29.906 27.109 8.922 1 95.69 76 GLY A O 1
ATOM 539 N N . GLY A 1 77 ? -29.703 26.25 6.906 1 95.38 77 GLY A N 1
ATOM 540 C CA . GLY A 1 77 ? -28.297 26.625 6.844 1 95.38 77 GLY A CA 1
ATOM 541 C C . GLY A 1 77 ? -27.375 25.609 7.504 1 95.38 77 GLY A C 1
ATOM 542 O O . GLY A 1 77 ? -26.188 25.844 7.664 1 95.38 77 GLY A O 1
ATOM 543 N N . TYR A 1 78 ? -27.906 24.469 7.84 1 96.69 78 TYR A N 1
ATOM 544 C CA . TYR A 1 78 ? -27.125 23.406 8.484 1 96.69 78 TYR A CA 1
ATOM 545 C C . TYR A 1 78 ? -26.875 22.25 7.516 1 96.69 78 TYR A C 1
ATOM 547 O O . TYR A 1 78 ? -27.672 22 6.621 1 96.69 78 TYR A O 1
ATOM 555 N N . GLN A 1 79 ? -25.734 21.719 7.711 1 97.88 79 GLN A N 1
ATOM 556 C CA . GLN A 1 79 ? -25.391 20.531 6.938 1 97.88 79 GLN A CA 1
ATOM 557 C C . GLN A 1 79 ? -24.734 19.469 7.816 1 97.88 79 GLN A C 1
ATOM 559 O O . GLN A 1 79 ? -23.984 19.812 8.75 1 97.88 79 GLN A O 1
ATOM 564 N N . ALA A 1 80 ? -25.016 18.219 7.539 1 98.38 80 ALA A N 1
ATOM 565 C CA . ALA A 1 80 ? -24.188 17.109 8.031 1 98.38 80 ALA A CA 1
ATOM 566 C C . ALA A 1 80 ? -23 16.875 7.105 1 98.38 80 ALA A C 1
ATOM 568 O O . ALA A 1 80 ? -23.125 16.953 5.883 1 98.38 80 ALA A O 1
ATOM 569 N N . VAL A 1 81 ? -21.891 16.641 7.711 1 98.5 81 VAL A N 1
ATOM 570 C CA . VAL A 1 81 ? -20.703 16.359 6.918 1 98.5 81 VAL A CA 1
ATOM 571 C C . VAL A 1 81 ? -19.984 15.133 7.488 1 98.5 81 VAL A C 1
ATOM 573 O O . VAL A 1 81 ? -20.078 14.844 8.68 1 98.5 81 VAL A O 1
ATOM 576 N N . PHE A 1 82 ? -19.297 14.383 6.609 1 98.62 82 PHE A N 1
ATOM 577 C CA . PHE A 1 82 ? -18.406 13.32 7.074 1 98.62 82 PHE A CA 1
ATOM 578 C C . PHE A 1 82 ? -17.219 13.156 6.141 1 98.62 82 PHE A C 1
ATOM 580 O O . PHE A 1 82 ? -17.266 13.602 4.988 1 98.62 82 PHE A O 1
ATOM 587 N N . THR A 1 83 ? -16.188 12.625 6.688 1 98.75 83 THR A N 1
ATOM 588 C CA . THR A 1 83 ? -15 12.227 5.922 1 98.75 83 THR A CA 1
ATOM 589 C C . THR A 1 83 ? -14.477 10.875 6.41 1 98.75 83 THR A C 1
ATOM 591 O O . THR A 1 83 ? -14.344 10.656 7.613 1 98.75 83 THR A O 1
ATOM 594 N N . LEU A 1 84 ? -14.305 9.953 5.512 1 98.81 84 LEU A N 1
ATOM 595 C CA . LEU A 1 84 ? -13.57 8.703 5.672 1 98.81 84 LEU A CA 1
ATOM 596 C C . LEU A 1 84 ? -12.383 8.648 4.711 1 98.81 84 LEU A C 1
ATOM 598 O O . LEU A 1 84 ? -12.57 8.547 3.496 1 98.81 84 LEU A O 1
ATOM 602 N N . GLU A 1 85 ? -11.172 8.727 5.27 1 98.75 85 GLU A N 1
ATOM 603 C CA . GLU A 1 85 ? -9.992 8.812 4.414 1 98.75 85 GLU A CA 1
ATOM 604 C C . GLU A 1 85 ? -8.914 7.832 4.867 1 98.75 85 GLU A C 1
ATOM 606 O O . GLU A 1 85 ? -8.516 7.836 6.035 1 98.75 85 GLU A O 1
ATOM 611 N N . SER A 1 86 ? -8.477 7.043 3.91 1 98.38 86 SER A N 1
ATOM 612 C CA . SER A 1 86 ? -7.473 6 4.121 1 98.38 86 SER A CA 1
ATOM 613 C C . SER A 1 86 ? -6.129 6.395 3.518 1 98.38 86 SER A C 1
ATOM 615 O O . SER A 1 86 ? -6.066 6.844 2.371 1 98.38 86 SER A O 1
ATOM 617 N N . GLY A 1 87 ? -5.094 6.27 4.336 1 98 87 GLY A N 1
ATOM 618 C CA . GLY A 1 87 ? -3.748 6.32 3.787 1 98 87 GLY A CA 1
ATOM 619 C C . GLY A 1 87 ? -3.176 4.945 3.492 1 98 87 GLY A C 1
ATOM 620 O O . GLY A 1 87 ? -3.389 4 4.254 1 98 87 GLY A O 1
ATOM 621 N N . PHE A 1 88 ? -2.449 4.828 2.311 1 97.81 88 PHE A N 1
ATOM 622 C CA . PHE A 1 88 ? -1.84 3.555 1.951 1 97.81 88 PHE A CA 1
ATOM 623 C C . PHE A 1 88 ? -0.512 3.771 1.236 1 97.81 88 PHE A C 1
ATOM 625 O O . PHE A 1 88 ? -0.238 4.867 0.742 1 97.81 88 PHE A O 1
ATOM 632 N N . ASN A 1 89 ? 0.304 2.723 1.266 1 97.75 89 ASN A N 1
ATOM 633 C CA . ASN A 1 89 ? 1.574 2.73 0.548 1 97.75 89 ASN A CA 1
ATOM 634 C C . ASN A 1 89 ? 1.454 2.045 -0.81 1 97.75 89 ASN A C 1
ATOM 636 O O . ASN A 1 89 ? 1.227 0.836 -0.882 1 97.75 89 ASN A O 1
ATOM 640 N N . VAL A 1 90 ? 1.707 2.773 -1.82 1 97.69 90 VAL A N 1
ATOM 641 C CA . VAL A 1 90 ? 1.54 2.258 -3.174 1 97.69 90 VAL A CA 1
ATOM 642 C C . VAL A 1 90 ? 2.521 1.113 -3.418 1 97.69 90 VAL A C 1
ATOM 644 O O . VAL A 1 90 ? 2.193 0.138 -4.098 1 97.69 90 VAL A O 1
ATOM 647 N N . ARG A 1 91 ? 3.689 1.188 -2.885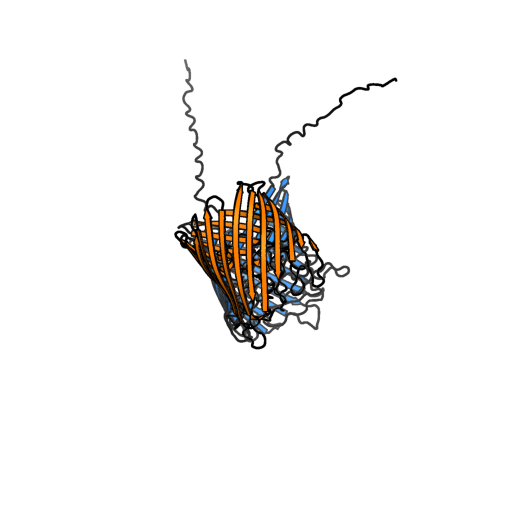 1 96.12 91 ARG A N 1
ATOM 648 C CA . ARG A 1 91 ? 4.777 0.252 -3.143 1 96.12 91 ARG A CA 1
ATOM 649 C C . ARG A 1 91 ? 4.383 -1.168 -2.752 1 96.12 91 ARG A C 1
ATOM 651 O O . ARG A 1 91 ? 4.895 -2.139 -3.314 1 96.12 91 ARG A O 1
ATOM 658 N N . GLY A 1 92 ? 3.457 -1.308 -1.817 1 96.75 92 GLY A N 1
ATOM 659 C CA . GLY A 1 92 ? 3.127 -2.637 -1.327 1 96.75 92 GLY A CA 1
ATOM 660 C C . GLY A 1 92 ? 1.638 -2.848 -1.13 1 96.75 92 GLY A C 1
ATOM 661 O O . GLY A 1 92 ? 1.193 -3.967 -0.868 1 96.75 92 GLY A O 1
ATOM 662 N N . GLY A 1 93 ? 0.88 -1.762 -1.223 1 97.44 93 GLY A N 1
ATOM 663 C CA . GLY A 1 93 ? -0.562 -1.832 -1.053 1 97.44 93 GLY A CA 1
ATOM 664 C C . GLY A 1 93 ? -0.99 -1.889 0.402 1 97.44 93 GLY A C 1
ATOM 665 O O . GLY A 1 93 ? -2.168 -2.094 0.701 1 97.44 93 GLY A O 1
ATOM 666 N N . ASP A 1 94 ? -0.099 -1.798 1.334 1 96.56 94 ASP A N 1
ATOM 667 C CA . ASP A 1 94 ? -0.41 -1.912 2.756 1 96.56 94 ASP A CA 1
ATOM 668 C C . ASP A 1 94 ? -0.978 -0.604 3.301 1 96.56 94 ASP A C 1
ATOM 670 O O . ASP A 1 94 ? -0.676 0.473 2.783 1 96.56 94 ASP A O 1
ATOM 674 N N . LEU A 1 95 ? -1.757 -0.722 4.414 1 96.56 95 LEU A N 1
ATOM 675 C CA . LEU A 1 95 ? -2.377 0.409 5.094 1 96.56 95 LEU A CA 1
ATOM 676 C C . LEU A 1 95 ? -1.326 1.269 5.789 1 96.56 95 LEU A C 1
ATOM 678 O O . LEU A 1 95 ? -0.366 0.744 6.359 1 96.56 95 LEU A O 1
ATOM 682 N N . GLY A 1 96 ? -1.576 2.572 5.766 1 95.38 96 GLY A N 1
ATOM 683 C CA . GLY A 1 96 ? -0.788 3.506 6.555 1 95.38 96 GLY A CA 1
ATOM 684 C C . GLY A 1 96 ? -1.363 3.756 7.934 1 95.38 96 GLY A C 1
ATOM 685 O O . GLY A 1 96 ? -2.314 3.09 8.344 1 95.38 96 GLY A O 1
ATOM 686 N N . GLN A 1 97 ? -0.672 4.641 8.688 1 95.19 97 GLN A N 1
ATOM 687 C CA . GLN A 1 97 ? -1.099 5.145 9.984 1 95.19 97 GLN A CA 1
ATOM 688 C C . GLN A 1 97 ? -1.345 4 10.969 1 95.19 97 GLN A C 1
ATOM 690 O O . GLN A 1 97 ? -2.375 3.965 11.641 1 95.19 97 GLN A O 1
ATOM 695 N N . GLY A 1 98 ? -0.441 3.072 11.055 1 92.75 98 GLY A N 1
ATOM 696 C CA . GLY A 1 98 ? -0.533 2.004 12.039 1 92.75 98 GLY A CA 1
ATOM 697 C C . GLY A 1 98 ? -1.506 0.91 11.633 1 92.75 98 GLY A C 1
ATOM 698 O O . GLY A 1 98 ? -2.086 0.243 12.492 1 92.75 98 GLY A O 1
ATOM 699 N N . GLY A 1 99 ? -1.84 0.784 10.328 1 94.44 99 GLY A N 1
ATOM 700 C CA . GLY A 1 99 ? -2.711 -0.281 9.852 1 94.44 99 GLY A CA 1
ATOM 701 C C . GLY A 1 99 ? -4.184 0.059 9.969 1 94.44 99 GLY A C 1
ATOM 702 O O . GLY A 1 99 ? -5.035 -0.832 9.938 1 94.44 99 GLY A O 1
ATOM 703 N N . ARG A 1 100 ? -4.477 1.338 10.055 1 95.81 100 ARG A N 1
ATOM 704 C CA . ARG A 1 100 ? -5.859 1.779 10.188 1 95.81 100 ARG A CA 1
ATOM 705 C C . ARG A 1 100 ? -6.543 1.855 8.828 1 95.81 100 ARG A C 1
ATOM 707 O O . ARG A 1 100 ? -5.945 2.314 7.852 1 95.81 100 ARG A O 1
ATOM 714 N N . LEU A 1 101 ? -7.828 1.421 8.797 1 96.75 101 LEU A N 1
ATOM 715 C CA . LEU A 1 101 ? -8.578 1.546 7.555 1 96.75 101 LEU A CA 1
ATOM 716 C C . LEU A 1 101 ? -8.734 3.01 7.156 1 96.75 101 LEU A C 1
ATOM 718 O O . LEU A 1 101 ? -8.367 3.396 6.043 1 96.75 101 LEU A O 1
ATOM 722 N N . PHE A 1 102 ? -9.227 3.771 8.062 1 98.19 102 PHE A N 1
ATOM 723 C CA . PHE A 1 102 ? -9.328 5.211 7.848 1 98.19 102 PHE A CA 1
ATOM 724 C C . PHE A 1 102 ? -8.406 5.965 8.797 1 98.19 102 PHE A C 1
ATOM 726 O O . PHE A 1 102 ? -8.867 6.68 9.688 1 98.19 102 PHE A O 1
ATOM 733 N N . GLY A 1 103 ? -7.141 5.832 8.406 1 97.75 103 GLY A N 1
ATOM 734 C CA . GLY A 1 103 ? -6.105 6.312 9.305 1 97.75 103 GLY A CA 1
ATOM 735 C C . GLY A 1 103 ? -5.852 7.801 9.18 1 97.75 103 GLY A C 1
ATOM 736 O O . GLY A 1 103 ? -5.27 8.414 10.078 1 97.75 103 GLY A O 1
ATOM 737 N N . ARG A 1 104 ? -6.277 8.383 8.102 1 98.25 104 ARG A N 1
ATOM 738 C CA . ARG A 1 104 ? -6.039 9.812 7.961 1 98.25 104 ARG A CA 1
ATOM 739 C C . ARG A 1 104 ? -7.129 10.625 8.656 1 98.25 104 ARG A C 1
ATOM 741 O O . ARG A 1 104 ? -6.84 11.438 9.531 1 98.25 104 ARG A O 1
ATOM 748 N N . GLN A 1 105 ? -8.375 10.336 8.273 1 98.62 105 GLN A N 1
ATOM 749 C CA . GLN A 1 105 ? -9.508 10.977 8.93 1 98.62 105 GLN A CA 1
ATOM 750 C C . GLN A 1 105 ? -10.719 10.047 8.961 1 98.62 105 GLN A C 1
ATOM 752 O O . GLN A 1 105 ? -10.953 9.289 8.016 1 98.62 105 GLN A O 1
ATOM 757 N N . ALA A 1 106 ? -11.469 10.086 9.984 1 98.81 106 ALA A N 1
ATOM 758 C CA . ALA A 1 106 ? -12.75 9.422 10.195 1 98.81 106 ALA A CA 1
ATOM 759 C C . ALA A 1 106 ? -13.641 10.234 11.133 1 98.81 106 ALA A C 1
ATOM 761 O O . ALA A 1 106 ? -13.562 10.086 12.359 1 98.81 106 ALA A O 1
ATOM 762 N N . PHE A 1 107 ? -14.602 11.023 10.492 1 98.81 107 PHE A N 1
ATOM 763 C CA . PHE A 1 107 ? -15.383 11.867 11.383 1 98.81 107 PHE A CA 1
ATOM 764 C C . PHE A 1 107 ? -16.75 12.18 10.773 1 98.81 107 PHE A C 1
ATOM 766 O O . PHE A 1 107 ? -16.953 11.984 9.578 1 98.81 107 PHE A O 1
ATOM 773 N N . VAL A 1 108 ? -17.562 12.547 11.586 1 98.81 108 VAL A N 1
ATOM 774 C CA . VAL A 1 108 ? -18.875 13.109 11.258 1 98.81 108 VAL A CA 1
ATOM 775 C C . VAL A 1 108 ? -19.078 14.422 12 1 98.81 108 VAL A C 1
ATOM 777 O O . VAL A 1 108 ? -18.516 14.625 13.078 1 98.81 108 VAL A O 1
ATOM 780 N N . GLY A 1 109 ? -19.828 15.367 11.344 1 98.81 109 GLY A N 1
ATOM 781 C CA . GLY A 1 109 ? -20 16.656 12 1 98.81 109 GLY A CA 1
ATOM 782 C C . GLY A 1 109 ? -21.188 17.422 11.461 1 98.81 109 GLY A C 1
ATOM 783 O O . GLY A 1 109 ? -21.922 16.938 10.586 1 98.81 109 GLY A O 1
ATOM 784 N N . LEU A 1 110 ? -21.375 18.531 12.094 1 98.69 110 LEU A N 1
ATOM 785 C CA . LEU A 1 110 ? -22.406 19.5 11.703 1 98.69 110 LEU A CA 1
ATOM 786 C C . LEU A 1 110 ? -21.781 20.828 11.312 1 98.69 110 LEU A C 1
ATOM 788 O O . LEU A 1 110 ? -20.953 21.375 12.055 1 98.69 110 LEU A O 1
ATOM 792 N N . LYS A 1 111 ? -22.172 21.266 10.18 1 98.12 111 LYS A N 1
ATOM 793 C CA . LYS A 1 111 ? -21.672 22.531 9.641 1 98.12 111 LYS A CA 1
ATOM 794 C C . LYS A 1 111 ? -22.781 23.578 9.562 1 98.12 111 LYS A C 1
ATOM 796 O O . LYS A 1 111 ? -23.922 23.234 9.227 1 98.12 111 LYS A O 1
ATOM 801 N N . SER A 1 112 ? -22.453 24.812 9.836 1 97.38 112 SER A N 1
ATOM 802 C CA . SER A 1 112 ? -23.328 25.969 9.703 1 97.38 112 SER A CA 1
ATOM 803 C C . SER A 1 112 ? -22.547 27.219 9.273 1 97.38 112 SER A C 1
ATOM 805 O O . SER A 1 112 ? -21.375 27.109 8.906 1 97.38 112 SER A O 1
ATOM 807 N N . GLY A 1 113 ? -23.156 28.312 9.227 1 95.19 113 GLY A N 1
ATOM 808 C CA . GLY A 1 113 ? -22.484 29.562 8.914 1 95.19 113 GLY A CA 1
ATOM 809 C C . GLY A 1 113 ? -21.438 29.938 9.945 1 95.19 113 GLY A C 1
ATOM 810 O O . GLY A 1 113 ? -20.578 30.766 9.672 1 95.19 113 GLY A O 1
ATOM 811 N N . PHE A 1 114 ? -21.484 29.312 11.078 1 95.88 114 PHE A N 1
ATOM 812 C CA . PHE A 1 114 ? -20.578 29.656 12.164 1 95.88 114 PHE A CA 1
ATOM 813 C C . PHE A 1 114 ? -19.344 28.781 12.148 1 95.88 114 PHE A C 1
ATOM 815 O O . PHE A 1 114 ? -18.328 29.078 12.797 1 95.88 114 PHE A O 1
ATOM 822 N N . GLY A 1 115 ? -19.469 27.734 11.477 1 98.19 115 GLY A N 1
ATOM 823 C CA . GLY A 1 115 ? -18.359 26.812 11.445 1 98.19 115 GLY A CA 1
ATOM 824 C C . GLY A 1 115 ? -18.781 25.359 11.477 1 98.19 115 GLY A C 1
ATOM 825 O O . GLY A 1 115 ? -19.938 25.031 11.211 1 98.19 115 GLY A O 1
ATOM 826 N N . THR A 1 116 ? -17.828 24.5 11.688 1 98.75 116 THR A N 1
ATOM 827 C CA . THR A 1 116 ? -18.078 23.062 11.711 1 98.75 116 THR A CA 1
ATOM 828 C C . THR A 1 116 ? -17.656 22.469 13.055 1 98.75 116 THR A C 1
ATOM 830 O O . THR A 1 116 ? -16.531 22.688 13.508 1 98.75 116 THR A O 1
ATOM 833 N N . LEU A 1 117 ? -18.547 21.797 13.68 1 98.88 117 LEU A N 1
ATOM 834 C CA . LEU A 1 117 ? -18.281 20.953 14.836 1 98.88 117 LEU A CA 1
ATOM 835 C C . LEU A 1 117 ? -18.25 19.484 14.43 1 98.88 117 LEU A C 1
ATOM 837 O O . LEU A 1 117 ? -19.219 18.969 13.859 1 98.88 117 LEU A O 1
ATOM 841 N N . ALA A 1 118 ? -17.125 18.812 14.695 1 98.88 118 ALA A N 1
ATOM 842 C CA . ALA A 1 118 ? -17 17.453 14.203 1 98.88 118 ALA A CA 1
ATOM 843 C C . ALA A 1 118 ? -16.406 16.531 15.273 1 98.88 118 ALA A C 1
ATOM 845 O O . ALA A 1 118 ? -15.789 17 16.234 1 98.88 118 ALA A O 1
ATOM 846 N N . PHE A 1 119 ? -16.609 15.188 15.102 1 98.88 119 PHE A N 1
ATOM 847 C CA . PHE A 1 119 ? -16.25 14.172 16.078 1 98.88 119 PHE A CA 1
ATOM 848 C C . PHE A 1 119 ? -15.57 12.984 15.406 1 98.88 119 PHE A C 1
ATOM 850 O O . PHE A 1 119 ? -16.062 12.461 14.414 1 98.88 119 PHE A O 1
ATOM 857 N N . GLY A 1 120 ? -14.391 12.586 15.914 1 98.69 120 GLY A N 1
ATOM 858 C CA . GLY A 1 120 ? -13.68 11.445 15.367 1 98.69 120 GLY A CA 1
ATOM 859 C C . GLY A 1 120 ? -12.172 11.656 15.289 1 98.69 120 GLY A C 1
ATOM 860 O O . GLY A 1 120 ? -11.594 12.336 16.141 1 98.69 120 GLY A O 1
ATOM 861 N N . ARG A 1 121 ? -11.531 10.93 14.398 1 98.56 121 ARG A N 1
ATOM 862 C CA . ARG A 1 121 ? -10.109 11.109 14.102 1 98.56 121 ARG A CA 1
ATOM 863 C C . ARG A 1 121 ? -9.898 12.227 13.094 1 98.56 121 ARG A C 1
ATOM 865 O O . ARG A 1 121 ? -10.477 12.203 12 1 98.56 121 ARG A O 1
ATOM 872 N N . GLN A 1 122 ? -9.148 13.203 13.453 1 98.5 122 GLN A N 1
ATOM 873 C CA . GLN A 1 122 ? -9.031 14.414 12.656 1 98.5 122 GLN A CA 1
ATOM 874 C C . GLN A 1 122 ? -7.629 15.016 12.758 1 98.5 122 GLN A C 1
ATOM 876 O O . GLN A 1 122 ? -6.879 14.695 13.68 1 98.5 122 GLN A O 1
ATOM 881 N N . TYR A 1 123 ? -7.344 15.883 11.797 1 98.44 123 TYR A N 1
ATOM 882 C CA . TYR A 1 123 ? -6.102 16.641 11.844 1 98.44 123 TYR A CA 1
ATOM 883 C C . TYR A 1 123 ? -6.09 17.594 13.031 1 98.44 123 TYR A C 1
ATOM 885 O O . TYR A 1 123 ? -7.133 18.109 13.43 1 98.44 123 TYR A O 1
ATOM 893 N N . THR A 1 124 ? -4.891 17.797 13.555 1 98.25 124 THR A N 1
ATOM 894 C CA . THR A 1 124 ? -4.746 18.812 14.586 1 98.25 124 THR A CA 1
ATOM 895 C C . THR A 1 124 ? -4.613 20.203 13.969 1 98.25 124 THR A C 1
ATOM 897 O O . THR A 1 124 ? -4.41 20.328 12.758 1 98.25 124 THR A O 1
ATOM 900 N N . MET A 1 125 ? -4.711 21.156 14.797 1 98.75 125 MET A N 1
ATOM 901 C CA . MET A 1 125 ? -4.719 22.531 14.305 1 98.75 125 MET A CA 1
ATOM 902 C C . MET A 1 125 ? -3.336 22.922 13.797 1 98.75 125 MET A C 1
ATOM 904 O O . MET A 1 125 ? -3.221 23.719 12.867 1 98.75 125 MET A O 1
ATOM 908 N N . THR A 1 126 ? -2.283 22.359 14.375 1 97.94 126 THR A N 1
ATOM 909 C CA . THR A 1 126 ? -0.938 22.656 13.891 1 97.94 126 THR A CA 1
ATOM 910 C C . THR A 1 126 ? -0.764 22.172 12.453 1 97.94 126 THR A C 1
ATOM 912 O O . THR A 1 126 ? -0.161 22.859 11.633 1 97.94 126 THR A O 1
ATOM 915 N N . TYR A 1 127 ? -1.31 21.078 12.148 1 97.88 127 TYR A N 1
ATOM 916 C CA . TYR A 1 127 ? -1.287 20.562 10.781 1 97.88 127 TYR A CA 1
ATOM 917 C C . TYR A 1 127 ? -1.933 21.547 9.82 1 97.88 127 TYR A C 1
ATOM 919 O O . TYR A 1 127 ? -1.375 21.844 8.758 1 97.88 127 TYR A O 1
ATOM 927 N N . LEU A 1 128 ? -3.061 21.953 10.156 1 97.81 128 LEU A N 1
ATOM 928 C CA . LEU A 1 128 ? -3.824 22.859 9.297 1 97.81 128 LEU A CA 1
ATOM 929 C C . LEU A 1 128 ? -3.15 24.219 9.195 1 97.81 128 LEU A C 1
ATOM 931 O O . LEU A 1 128 ? -3.152 24.844 8.133 1 97.81 128 LEU A O 1
ATOM 935 N N . ALA A 1 129 ? -2.572 24.641 10.219 1 98.5 129 ALA A N 1
ATOM 936 C CA . ALA A 1 129 ? -1.992 25.984 10.297 1 98.5 129 ALA A CA 1
ATOM 937 C C . ALA A 1 129 ? -0.799 26.109 9.359 1 98.5 129 ALA A C 1
ATOM 939 O O . ALA A 1 129 ? -0.53 27.203 8.836 1 98.5 129 ALA A O 1
ATOM 940 N N . LEU A 1 130 ? -0.124 25.078 9.148 1 97.25 130 LEU A N 1
ATOM 941 C CA . LEU A 1 130 ? 1.114 25.125 8.383 1 97.25 130 LEU A CA 1
ATOM 942 C C . LEU A 1 130 ? 0.824 25.219 6.887 1 97.25 130 LEU A C 1
ATOM 944 O O . LEU A 1 130 ? 1.714 25.547 6.098 1 97.25 130 LEU A O 1
ATOM 948 N N . GLN A 1 131 ? -0.433 24.906 6.578 1 93.94 131 GLN A N 1
ATOM 949 C CA . GLN A 1 131 ? -0.801 24.953 5.168 1 93.94 131 GLN A CA 1
ATOM 950 C C . GLN A 1 131 ? -0.691 26.375 4.613 1 93.94 131 GLN A C 1
ATOM 952 O O . GLN A 1 131 ? -1.18 27.328 5.223 1 93.94 131 GLN A O 1
ATOM 957 N N . GLY A 1 132 ? -0.089 26.578 3.488 1 94.25 132 GLY A N 1
ATOM 958 C CA . GLY A 1 132 ? 0.146 27.859 2.854 1 94.25 132 GLY A CA 1
ATOM 959 C C . GLY A 1 132 ? 1.604 28.281 2.873 1 94.25 132 GLY A C 1
ATOM 960 O O . GLY A 1 132 ? 2.205 28.5 1.819 1 94.25 132 GLY A O 1
ATOM 961 N N . ALA A 1 133 ? 2.137 28.344 4.129 1 98.25 133 ALA A N 1
ATOM 962 C CA . ALA A 1 133 ? 3.502 28.844 4.258 1 98.25 133 ALA A CA 1
ATOM 963 C C . ALA A 1 133 ? 4.523 27.75 3.967 1 98.25 133 ALA A C 1
ATOM 965 O O . ALA A 1 133 ? 5.633 28.031 3.512 1 98.25 133 ALA A O 1
ATOM 966 N N . ASP A 1 134 ? 4.242 26.547 4.34 1 98.44 134 ASP A N 1
ATOM 967 C CA . ASP A 1 134 ? 5.102 25.406 4.023 1 98.44 134 ASP A CA 1
ATOM 968 C C . ASP A 1 134 ? 5.016 25.047 2.539 1 98.44 134 ASP A C 1
ATOM 970 O O . ASP A 1 134 ? 4.16 24.266 2.131 1 98.44 134 ASP A O 1
ATOM 974 N N . ILE A 1 135 ? 5.961 25.5 1.8 1 98.38 135 ILE A N 1
ATOM 975 C CA . ILE A 1 135 ? 5.895 25.484 0.343 1 98.38 135 ILE A CA 1
ATOM 976 C C . ILE A 1 135 ? 6.004 24.047 -0.161 1 98.38 135 ILE A C 1
ATOM 978 O O . ILE A 1 135 ? 5.246 23.641 -1.042 1 98.38 135 ILE A O 1
ATOM 982 N N . ILE A 1 136 ? 6.918 23.297 0.335 1 97.81 136 ILE A N 1
ATOM 983 C CA . ILE A 1 136 ? 7.172 21.938 -0.14 1 97.81 136 ILE A CA 1
ATOM 984 C C . ILE A 1 136 ? 6.09 21 0.381 1 97.81 136 ILE A C 1
ATOM 986 O O . ILE A 1 136 ? 5.734 20.016 -0.285 1 97.81 136 ILE A O 1
ATOM 990 N N . GLY A 1 137 ? 5.527 21.297 1.546 1 96.81 137 GLY A N 1
ATOM 991 C CA . GLY A 1 137 ? 4.434 20.516 2.098 1 96.81 137 GLY A CA 1
ATOM 992 C C . GLY A 1 137 ? 4.867 19.156 2.604 1 96.81 137 GLY A C 1
ATOM 993 O O . GLY A 1 137 ? 6.016 18.969 3.01 1 96.81 137 GLY A O 1
ATOM 994 N N . PRO A 1 138 ? 3.893 18.172 2.752 1 96.88 138 PRO A N 1
ATOM 995 C CA . PRO A 1 138 ? 4.176 16.828 3.271 1 96.88 138 PRO A CA 1
ATOM 996 C C . PRO A 1 138 ? 4.906 15.953 2.26 1 96.88 138 PRO A C 1
ATOM 998 O O . PRO A 1 138 ? 4.516 14.797 2.049 1 96.88 138 PRO A O 1
ATOM 1001 N N . ASP A 1 139 ? 5.902 16.484 1.737 1 97.81 139 ASP A N 1
ATOM 1002 C CA . ASP A 1 139 ? 6.789 15.859 0.758 1 97.81 139 ASP A CA 1
ATOM 1003 C C . ASP A 1 139 ? 7.832 14.984 1.442 1 97.81 139 ASP A C 1
ATOM 1005 O O . ASP A 1 139 ? 8.133 15.172 2.625 1 97.81 139 ASP A O 1
ATOM 1009 N N . ILE A 1 140 ? 8.375 14.117 0.71 1 98.5 140 ILE A N 1
ATOM 1010 C CA . ILE A 1 140 ? 9.375 13.172 1.199 1 98.5 140 ILE A CA 1
ATOM 1011 C C . ILE A 1 140 ? 10.586 13.938 1.723 1 98.5 140 ILE A C 1
ATOM 1013 O O . ILE A 1 140 ? 11.258 13.484 2.65 1 98.5 140 ILE A O 1
ATOM 1017 N N . TYR A 1 141 ? 10.883 15.102 1.15 1 98.81 141 TYR A N 1
ATOM 1018 C CA . TYR A 1 141 ? 11.992 15.953 1.571 1 98.81 141 TYR A CA 1
ATOM 1019 C C . TYR A 1 141 ? 11.477 17.25 2.182 1 98.81 141 TYR A C 1
ATOM 1021 O O . TYR A 1 141 ? 11.914 18.344 1.795 1 98.81 141 TYR A O 1
ATOM 1029 N N . GLY A 1 142 ? 10.594 17.172 3.139 1 98.44 142 GLY A N 1
ATOM 1030 C CA . GLY A 1 142 ? 9.984 18.328 3.768 1 98.44 142 GLY A CA 1
ATOM 1031 C C . GLY A 1 142 ? 10.25 18.406 5.258 1 98.44 142 GLY A C 1
ATOM 1032 O O . GLY A 1 142 ? 11.227 17.844 5.754 1 98.44 142 GLY A O 1
ATOM 1033 N N . LEU A 1 143 ? 9.375 19.156 5.934 1 98.38 143 LEU A N 1
ATOM 1034 C CA . LEU A 1 143 ? 9.492 19.406 7.367 1 98.38 143 LEU A CA 1
ATOM 1035 C C . LEU A 1 143 ? 9.539 18.094 8.148 1 98.38 143 LEU A C 1
ATOM 1037 O O . LEU A 1 143 ? 10.133 18.031 9.227 1 98.38 143 LEU A O 1
ATOM 1041 N N . GLY A 1 144 ? 8.992 17.094 7.566 1 97.62 144 GLY A N 1
ATOM 1042 C CA . GLY A 1 144 ? 8.93 15.805 8.227 1 97.62 144 GLY A CA 1
ATOM 1043 C C . GLY A 1 144 ? 10.289 15.18 8.469 1 97.62 144 GLY A C 1
ATOM 1044 O O . GLY A 1 144 ? 10.438 14.297 9.312 1 97.62 144 GLY A O 1
ATOM 1045 N N . SER A 1 145 ? 11.281 15.578 7.703 1 98.19 145 SER A N 1
ATOM 1046 C CA . SER A 1 145 ? 12.633 15.078 7.895 1 98.19 145 SER A CA 1
ATOM 1047 C C . SER A 1 145 ? 13.18 15.469 9.266 1 98.19 145 SER A C 1
ATOM 1049 O O . SER A 1 145 ? 14.016 14.758 9.828 1 98.19 145 SER A O 1
ATOM 1051 N N . PHE A 1 146 ? 12.664 16.594 9.75 1 98.44 146 PHE A N 1
ATOM 1052 C CA . PHE A 1 146 ? 13.172 17.109 11.023 1 98.44 146 PHE A CA 1
ATOM 1053 C C . PHE A 1 146 ? 12.164 16.859 12.141 1 98.44 146 PHE A C 1
ATOM 1055 O O . PHE A 1 146 ? 12.547 16.719 13.305 1 98.44 146 PHE A O 1
ATOM 1062 N N . ASP A 1 147 ? 10.945 16.922 11.812 1 97.69 147 ASP A N 1
ATOM 1063 C CA . ASP A 1 147 ? 9.859 16.656 12.75 1 97.69 147 ASP A CA 1
ATOM 1064 C C . ASP A 1 147 ? 8.758 15.82 12.102 1 97.69 147 ASP A C 1
ATOM 1066 O O . ASP A 1 147 ? 7.836 16.375 11.492 1 97.69 147 ASP A O 1
ATOM 1070 N N . ALA A 1 148 ? 8.781 14.539 12.406 1 96.19 148 ALA A N 1
ATOM 1071 C CA . ALA A 1 148 ? 7.914 13.594 11.711 1 96.19 148 ALA A CA 1
ATOM 1072 C C . ALA A 1 148 ? 6.453 13.773 12.125 1 96.19 148 ALA A C 1
ATOM 1074 O O . ALA A 1 148 ? 5.547 13.273 11.453 1 96.19 148 ALA A O 1
ATOM 1075 N N . TYR A 1 149 ? 6.195 14.453 13.195 1 96.56 149 TYR A N 1
ATOM 1076 C CA . TYR A 1 149 ? 4.828 14.695 13.641 1 96.56 149 TYR A CA 1
ATOM 1077 C C . TYR A 1 149 ? 4.129 15.695 12.734 1 96.56 149 TYR A C 1
ATOM 1079 O O . TYR A 1 149 ? 2.912 15.625 12.531 1 96.56 149 TYR A O 1
ATOM 1087 N N . VAL A 1 150 ? 4.84 16.547 12.195 1 96.44 150 VAL A N 1
ATOM 1088 C CA . VAL A 1 150 ? 4.273 17.703 11.492 1 96.44 150 VAL A CA 1
ATOM 1089 C C . VAL A 1 150 ? 3.371 17.234 10.359 1 96.44 150 VAL A C 1
ATOM 1091 O O . VAL A 1 150 ? 2.207 17.625 10.273 1 96.44 150 VAL A O 1
ATOM 1094 N N . PRO A 1 151 ? 3.859 16.375 9.461 1 96.31 151 PRO A N 1
ATOM 1095 C CA . PRO A 1 151 ? 2.949 15.914 8.414 1 96.31 151 PRO A CA 1
ATOM 1096 C C . PRO A 1 151 ? 1.981 14.836 8.898 1 96.31 151 PRO A C 1
ATOM 1098 O O . PRO A 1 151 ? 1.15 14.352 8.125 1 96.31 151 PRO A O 1
ATOM 1101 N N . ASN A 1 152 ? 2.016 14.508 10.156 1 96.69 152 ASN A N 1
ATOM 1102 C CA . ASN A 1 152 ? 1.238 13.383 10.664 1 96.69 152 ASN A CA 1
ATOM 1103 C C . ASN A 1 152 ? 0.339 13.805 11.82 1 96.69 152 ASN A C 1
ATOM 1105 O O . ASN A 1 152 ? -0.195 12.953 12.539 1 96.69 152 ASN A O 1
ATOM 1109 N N . GLY A 1 153 ? 0.165 15.055 12.062 1 96.75 153 GLY A N 1
ATOM 1110 C CA . GLY A 1 153 ? -0.588 15.555 13.203 1 96.75 153 GLY A CA 1
ATOM 1111 C C . GLY A 1 153 ? -2.072 15.25 13.117 1 96.75 153 GLY A C 1
ATOM 1112 O O . GLY A 1 153 ? -2.828 16 12.492 1 96.75 153 GLY A O 1
ATOM 1113 N N . ARG A 1 154 ? -2.488 14.203 13.719 1 97.38 154 ARG A N 1
ATOM 1114 C CA . ARG A 1 154 ? -3.873 13.766 13.875 1 97.38 154 ARG A CA 1
ATOM 1115 C C . ARG A 1 154 ? -4.125 13.219 15.273 1 97.38 154 ARG A C 1
ATOM 1117 O O . ARG A 1 154 ? -3.195 12.773 15.945 1 97.38 154 ARG A O 1
ATOM 1124 N N . ALA A 1 155 ? -5.352 13.266 15.656 1 97.94 155 ALA A N 1
ATOM 1125 C CA . ALA A 1 155 ? -5.707 12.703 16.953 1 97.94 155 ALA A CA 1
ATOM 1126 C C . ALA A 1 155 ? -7.016 11.922 16.875 1 97.94 155 ALA A C 1
ATOM 1128 O O . ALA A 1 155 ? -7.957 12.344 16.188 1 97.94 155 ALA A O 1
ATOM 1129 N N . ASP A 1 156 ? -7.008 10.781 17.547 1 98.19 156 ASP A N 1
ATOM 1130 C CA . ASP A 1 156 ? -8.234 10.016 17.766 1 98.19 156 ASP A CA 1
ATOM 1131 C C . ASP A 1 156 ? -9.117 10.68 18.812 1 98.19 156 ASP A C 1
ATOM 1133 O O . ASP A 1 156 ? -8.656 11.531 19.578 1 98.19 156 ASP A O 1
ATOM 1137 N N . ASN A 1 157 ? -10.398 10.234 18.797 1 98.31 157 ASN A N 1
ATOM 1138 C CA . ASN A 1 157 ? -11.312 10.656 19.844 1 98.31 157 ASN A CA 1
ATOM 1139 C C . ASN A 1 157 ? -11.352 12.172 19.984 1 98.31 157 ASN A C 1
ATOM 1141 O O . ASN A 1 157 ? -11.258 12.703 21.094 1 98.31 157 ASN A O 1
ATOM 1145 N N . ALA A 1 158 ? -11.43 12.828 18.906 1 98.62 158 ALA A N 1
ATOM 1146 C CA . ALA A 1 158 ? -11.258 14.281 18.938 1 98.62 158 ALA A CA 1
ATOM 1147 C C . ALA A 1 158 ? -12.578 14.992 18.641 1 98.62 158 ALA A C 1
ATOM 1149 O O . ALA A 1 158 ? -13.359 14.531 17.797 1 98.62 158 ALA A O 1
ATOM 1150 N N . VAL A 1 159 ? -12.789 16.031 19.281 1 98.88 159 VAL A N 1
ATOM 1151 C CA . VAL A 1 159 ? -13.781 17.047 18.938 1 98.88 159 VAL A CA 1
ATOM 1152 C C . VAL A 1 159 ? -13.086 18.281 18.359 1 98.88 159 VAL A C 1
ATOM 1154 O O . VAL A 1 159 ? -12.133 18.797 18.953 1 98.88 159 VAL A O 1
ATOM 1157 N N . THR A 1 160 ? -13.57 18.719 17.234 1 98.88 160 THR A N 1
ATOM 1158 C CA . THR A 1 160 ? -12.953 19.891 16.625 1 98.88 160 THR A CA 1
ATOM 1159 C C . THR A 1 160 ? -14.008 20.938 16.266 1 98.88 160 THR A C 1
ATOM 1161 O O . THR A 1 160 ? -15.164 20.594 16 1 98.88 160 THR A O 1
ATOM 1164 N N . TYR A 1 161 ? -13.641 22.109 16.359 1 98.88 161 TYR A N 1
ATOM 1165 C CA . TYR A 1 161 ? -14.383 23.25 15.812 1 98.88 161 TYR A CA 1
ATOM 1166 C C . TYR A 1 161 ? -13.508 24.062 14.883 1 98.88 161 TYR A C 1
ATOM 1168 O O . TYR A 1 161 ? -12.398 24.469 15.258 1 98.88 161 TYR A O 1
ATOM 1176 N N . VAL A 1 162 ? -13.961 24.344 13.703 1 98.81 162 VAL A N 1
ATOM 1177 C CA . VAL A 1 162 ? -13.289 25.219 12.758 1 98.81 162 VAL A CA 1
ATOM 1178 C C . VAL A 1 162 ? -14.297 26.203 12.156 1 98.81 162 VAL A C 1
ATOM 1180 O O . VAL A 1 162 ? -15.305 25.781 11.578 1 98.81 162 VAL A O 1
ATOM 1183 N N . GLY A 1 163 ? -14.039 27.438 12.266 1 98.62 163 GLY A N 1
ATOM 1184 C CA . GLY A 1 163 ? -14.875 28.484 11.703 1 98.62 163 GLY A CA 1
ATOM 1185 C C . GLY A 1 163 ? -14.086 29.562 11 1 98.62 163 GLY A C 1
ATOM 1186 O O . GLY A 1 163 ? -12.992 29.922 11.438 1 98.62 163 GLY A O 1
ATOM 1187 N N . ALA A 1 164 ? -14.688 30.109 9.93 1 97.38 164 ALA A N 1
ATOM 1188 C CA . ALA A 1 164 ? -14.023 31.172 9.172 1 97.38 164 ALA A CA 1
ATOM 1189 C C . ALA A 1 164 ? -14.945 32.375 8.984 1 97.38 164 ALA A C 1
ATOM 1191 O O . ALA A 1 164 ? -16.156 32.219 8.797 1 97.38 164 ALA A O 1
ATOM 1192 N N . TYR A 1 165 ? -14.367 33.531 9.07 1 97.25 165 TYR A N 1
ATOM 1193 C CA . TYR A 1 165 ? -15.07 34.781 8.836 1 97.25 165 TYR A CA 1
ATOM 1194 C C . TYR A 1 165 ? -14.133 35.844 8.25 1 97.25 165 TYR A C 1
ATOM 1196 O O . TYR A 1 165 ? -13.164 36.25 8.891 1 97.25 165 TYR A O 1
ATOM 1204 N N . ARG A 1 166 ? -14.391 36.344 7.055 1 96.44 166 ARG A N 1
ATOM 1205 C CA . ARG A 1 166 ? -13.672 37.406 6.367 1 96.44 166 ARG A CA 1
ATOM 1206 C C . ARG A 1 166 ? -12.172 37.125 6.328 1 96.44 166 ARG A C 1
ATOM 1208 O O . ARG A 1 166 ? -11.359 37.938 6.715 1 96.44 166 ARG A O 1
ATOM 1215 N N . GLY A 1 167 ? -11.797 35.906 6.012 1 96.94 167 GLY A N 1
ATOM 1216 C CA . GLY A 1 167 ? -10.406 35.531 5.801 1 96.94 167 GLY A CA 1
ATOM 1217 C C . GLY A 1 167 ? -9.734 35.031 7.059 1 96.94 167 GLY A C 1
ATOM 1218 O O . GLY A 1 167 ? -8.625 34.469 6.996 1 96.94 167 GLY A O 1
ATOM 1219 N N . VAL A 1 168 ? -10.367 35.25 8.203 1 98.5 168 VAL A N 1
ATOM 1220 C CA . VAL A 1 168 ? -9.812 34.781 9.461 1 98.5 168 VAL A CA 1
ATOM 1221 C C . VAL A 1 168 ? -10.414 33.406 9.797 1 98.5 168 VAL A C 1
ATOM 1223 O O . VAL A 1 168 ? -11.633 33.25 9.805 1 98.5 168 VAL A O 1
ATOM 1226 N N . THR A 1 169 ? -9.586 32.438 10.023 1 98.56 169 THR A N 1
ATOM 1227 C CA . THR A 1 169 ? -10.023 31.109 10.43 1 98.56 169 THR A CA 1
ATOM 1228 C C . THR A 1 169 ? -9.555 30.797 11.844 1 98.56 169 THR A C 1
ATOM 1230 O O . THR A 1 169 ? -8.375 30.906 12.156 1 98.56 169 THR A O 1
ATOM 1233 N N . PHE A 1 170 ? -10.508 30.469 12.688 1 98.75 170 PHE A N 1
ATOM 1234 C CA . PHE A 1 170 ? -10.219 29.984 14.031 1 98.75 170 PHE A CA 1
ATOM 1235 C C . PHE A 1 170 ? -10.469 28.484 14.125 1 98.75 170 PHE A C 1
ATOM 1237 O O . PHE A 1 170 ? -11.438 27.969 13.562 1 98.75 170 PHE A O 1
ATOM 1244 N N . GLY A 1 171 ? -9.57 27.75 14.773 1 98.88 171 GLY A N 1
ATOM 1245 C CA . GLY A 1 171 ? -9.734 26.328 14.992 1 98.88 171 GLY A CA 1
ATOM 1246 C C . GLY A 1 171 ? -9.32 25.891 16.391 1 98.88 171 GLY A C 1
ATOM 1247 O O . GLY A 1 171 ? -8.367 26.438 16.953 1 98.88 171 GLY A O 1
ATOM 1248 N N . ALA A 1 172 ? -10.055 24.938 16.891 1 98.94 172 ALA A N 1
ATOM 1249 C CA . ALA A 1 172 ? -9.742 24.297 18.172 1 98.94 172 ALA A CA 1
ATOM 1250 C C . ALA A 1 172 ? -10.023 22.797 18.125 1 98.94 172 ALA A C 1
ATOM 1252 O O . ALA A 1 172 ? -10.984 22.359 17.484 1 98.94 172 ALA A O 1
ATOM 1253 N N . ALA A 1 173 ? -9.18 22.078 18.797 1 98.88 173 ALA A N 1
ATOM 1254 C CA . ALA A 1 173 ? -9.352 20.625 18.859 1 98.88 173 ALA A CA 1
ATOM 1255 C C . ALA A 1 173 ? -9.008 20.109 20.266 1 98.88 173 ALA A C 1
ATOM 1257 O O . ALA A 1 173 ? -8.07 20.594 20.891 1 98.88 173 ALA A O 1
ATOM 1258 N N . TYR A 1 174 ? -9.758 19.125 20.656 1 98.81 174 TYR A N 1
ATOM 1259 C CA . TYR A 1 174 ? -9.5 18.422 21.906 1 98.81 174 TYR A CA 1
ATOM 1260 C C . TYR A 1 174 ? -9.703 16.922 21.75 1 98.81 174 TYR A C 1
ATOM 1262 O O . TYR A 1 174 ? -10.758 16.484 21.266 1 98.81 174 TYR A O 1
ATOM 1270 N N . SER A 1 175 ? -8.742 16.188 22.172 1 98.62 175 SER A N 1
ATOM 1271 C CA . SER A 1 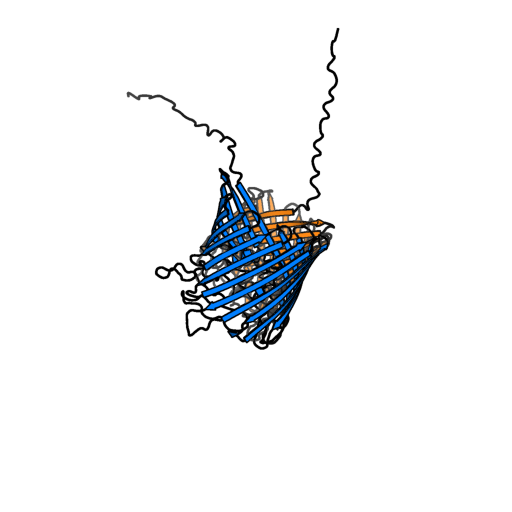175 ? -8.812 14.734 22.109 1 98.62 175 SER A CA 1
ATOM 1272 C C . SER A 1 175 ? -8.828 14.117 23.5 1 98.62 175 SER A C 1
ATOM 1274 O O . SER A 1 175 ? -8.008 14.477 24.359 1 98.62 175 SER A O 1
ATOM 1276 N N . PHE A 1 176 ? -9.641 13.094 23.719 1 97.81 176 PHE A N 1
ATOM 1277 C CA . PHE A 1 176 ? -9.75 12.391 24.984 1 97.81 176 PHE A CA 1
ATOM 1278 C C . PHE A 1 176 ? -8.719 11.273 25.078 1 97.81 176 PHE A C 1
ATOM 1280 O O . PHE A 1 176 ? -8.547 10.672 26.141 1 97.81 176 PHE A O 1
ATOM 1287 N N . GLY A 1 177 ? -8.039 10.969 24.109 1 97.5 177 GLY A N 1
ATOM 1288 C CA . GLY A 1 177 ? -7.012 9.953 23.891 1 97.5 177 GLY A CA 1
ATOM 1289 C C . GLY A 1 177 ? -6.523 9.898 22.453 1 97.5 177 GLY A C 1
ATOM 1290 O O . GLY A 1 177 ? -7.188 9.32 21.594 1 97.5 177 GLY A O 1
ATOM 1291 N N . ARG A 1 178 ? -5.352 10.312 22.203 1 97.31 178 ARG A N 1
ATOM 1292 C CA . ARG A 1 178 ? -4.926 10.688 20.859 1 97.31 178 ARG A CA 1
ATOM 1293 C C . ARG A 1 178 ? -4.602 9.453 20.016 1 97.31 178 ARG A C 1
ATOM 1295 O O . ARG A 1 178 ? -4.43 9.547 18.797 1 97.31 178 ARG A O 1
ATOM 1302 N N . ASP A 1 179 ? -4.52 8.297 20.594 1 96.81 179 ASP A N 1
ATOM 1303 C CA . ASP A 1 179 ? -4.176 7.059 19.906 1 96.81 179 ASP A CA 1
ATOM 1304 C C . ASP A 1 179 ? -5.043 5.902 20.391 1 96.81 179 ASP A C 1
ATOM 1306 O O . ASP A 1 179 ? -4.527 4.891 20.875 1 96.81 179 ASP A O 1
ATOM 1310 N N . GLY A 1 180 ? -6.289 5.984 20.109 1 93.56 180 GLY A N 1
ATOM 1311 C CA . GLY A 1 180 ? -7.258 5.031 20.625 1 93.56 180 GLY A CA 1
ATOM 1312 C C . GLY A 1 180 ? -7.082 3.635 20.062 1 93.56 180 GLY A C 1
ATOM 1313 O O . GLY A 1 180 ? -7.457 2.648 20.703 1 93.56 180 GLY A O 1
ATOM 1314 N N . ALA A 1 181 ? -6.531 3.5 18.891 1 90 181 ALA A N 1
ATOM 1315 C CA . ALA A 1 181 ? -6.297 2.195 18.266 1 90 181 ALA A CA 1
ATOM 1316 C C . ALA A 1 181 ? -5.098 1.498 18.906 1 90 181 ALA A C 1
ATOM 1318 O O . ALA A 1 181 ? -4.926 0.286 18.75 1 90 181 ALA A O 1
ATOM 1319 N N . GLY A 1 182 ? -4.285 2.234 19.516 1 89.62 182 GLY A N 1
ATOM 1320 C CA . GLY A 1 182 ? -3.127 1.672 20.203 1 89.62 182 GLY A CA 1
ATOM 1321 C C . GLY A 1 182 ? -2.051 1.191 19.25 1 89.62 182 GLY A C 1
ATOM 1322 O O . GLY A 1 182 ? -1.264 0.305 19.578 1 89.62 182 GLY A O 1
ATOM 1323 N N . THR A 1 183 ? -1.977 1.697 18.047 1 90.5 183 THR A N 1
ATOM 1324 C CA . THR A 1 183 ? -1.002 1.258 17.062 1 90.5 183 THR A CA 1
ATOM 1325 C C . THR A 1 183 ? -0.025 2.381 16.719 1 90.5 183 THR A C 1
ATOM 1327 O O . THR A 1 183 ? 0.768 2.264 15.789 1 90.5 183 THR A O 1
ATOM 1330 N N . GLY A 1 184 ? -0.08 3.408 17.438 1 90.06 184 GLY A N 1
ATOM 1331 C CA . GLY A 1 184 ? 0.777 4.551 17.172 1 90.06 184 GLY A CA 1
ATOM 1332 C C . GLY A 1 184 ? 0.12 5.59 16.281 1 90.06 184 GLY A C 1
ATOM 1333 O O . GLY A 1 184 ? -0.376 5.266 15.203 1 90.06 184 GLY A O 1
ATOM 1334 N N . ASN A 1 185 ? 0.108 6.77 16.703 1 84.5 185 ASN A N 1
ATOM 1335 C CA . ASN A 1 185 ? -0.558 7.863 16 1 84.5 185 ASN A CA 1
ATOM 1336 C C . ASN A 1 185 ? 0.374 8.539 15.008 1 84.5 185 ASN A C 1
ATOM 1338 O O . ASN A 1 185 ? -0.059 8.953 13.93 1 84.5 185 ASN A O 1
ATOM 1342 N N . SER A 1 186 ? 1.571 8.781 15.367 1 89.25 186 SER A N 1
ATOM 1343 C CA . SER A 1 186 ? 2.627 9.391 14.562 1 89.25 186 SER A CA 1
ATOM 1344 C C . SER A 1 186 ? 3.961 8.68 14.781 1 89.25 186 SER A C 1
ATOM 1346 O O . SER A 1 186 ? 4.191 8.086 15.836 1 89.25 186 SER A O 1
ATOM 1348 N N . PRO A 1 187 ? 4.789 8.781 13.789 1 90.94 187 PRO A N 1
ATOM 1349 C CA . PRO A 1 187 ? 6.074 8.094 13.938 1 90.94 187 PRO A CA 1
ATOM 1350 C C . PRO A 1 187 ? 6.84 8.531 15.188 1 90.94 187 PRO A C 1
ATOM 1352 O O . PRO A 1 187 ? 6.895 9.727 15.492 1 90.94 187 PRO A O 1
ATOM 1355 N N . GLY A 1 188 ? 7.371 7.547 15.961 1 91.75 188 GLY A N 1
ATOM 1356 C CA . GLY A 1 188 ? 8.289 7.816 17.062 1 91.75 188 GLY A CA 1
ATOM 1357 C C . GLY A 1 188 ? 7.59 8.188 18.344 1 91.75 188 GLY A C 1
ATOM 1358 O O . GLY A 1 188 ? 8.242 8.5 19.344 1 91.75 188 GLY A O 1
ATOM 1359 N N . GLN A 1 189 ? 6.262 8.102 18.375 1 94.75 189 GLN A N 1
ATOM 1360 C CA . GLN A 1 189 ? 5.535 8.539 19.562 1 94.75 189 GLN A CA 1
ATOM 1361 C C . GLN A 1 189 ? 5.117 7.348 20.422 1 94.75 189 GLN A C 1
ATOM 1363 O O . GLN A 1 189 ? 4.5 7.523 21.469 1 94.75 189 GLN A O 1
ATOM 1368 N N . GLY A 1 190 ? 5.492 6.125 19.984 1 95.81 190 GLY A N 1
ATOM 1369 C CA . GLY A 1 190 ? 4.945 4.969 20.672 1 95.81 190 GLY A CA 1
ATOM 1370 C C . GLY A 1 190 ? 3.436 4.875 20.578 1 95.81 190 GLY A C 1
ATOM 1371 O O . GLY A 1 190 ? 2.852 5.188 19.531 1 95.81 190 GLY A O 1
ATOM 1372 N N . THR A 1 191 ? 2.838 4.309 21.641 1 96.56 191 THR A N 1
ATOM 1373 C CA . THR A 1 191 ? 1.384 4.234 21.75 1 96.56 191 THR A CA 1
ATOM 1374 C C . THR A 1 191 ? 0.882 5.086 22.922 1 96.56 191 THR A C 1
ATOM 1376 O O . THR A 1 191 ? 1.647 5.422 23.828 1 96.56 191 THR A O 1
ATOM 1379 N N . CYS A 1 192 ? -0.383 5.5 22.844 1 97.19 192 CYS A N 1
ATOM 1380 C CA . CYS A 1 192 ? -0.998 6.297 23.906 1 97.19 192 CYS A CA 1
ATOM 1381 C C . CYS A 1 192 ? -2.514 6.336 23.734 1 97.19 192 CYS A C 1
ATOM 1383 O O . CYS A 1 192 ? -3.07 7.348 23.312 1 97.19 192 CYS A O 1
ATOM 1385 N N . ALA A 1 193 ? -3.184 5.375 24.188 1 95.19 193 ALA A N 1
ATOM 1386 C CA . ALA A 1 193 ? -4.609 5.199 23.922 1 95.19 193 ALA A CA 1
ATOM 1387 C C . ALA A 1 193 ? -5.445 6.16 24.75 1 95.19 193 ALA A C 1
ATOM 1389 O O . ALA A 1 193 ? -6.406 6.754 24.266 1 95.19 193 ALA A O 1
ATOM 1390 N N . GLY A 1 194 ? -5.098 6.281 26.031 1 94.31 194 GLY A N 1
ATOM 1391 C CA . GLY A 1 194 ? -5.762 7.211 26.922 1 94.31 194 GLY A CA 1
ATOM 1392 C C . GLY A 1 194 ? -7.133 6.73 27.375 1 94.31 194 GLY A C 1
ATOM 1393 O O . GLY A 1 194 ? -7.348 5.531 27.547 1 94.31 194 GLY A O 1
ATOM 1394 N N . GLN A 1 195 ? -7.93 7.781 27.797 1 95.12 195 GLN A N 1
ATOM 1395 C CA . GLN A 1 195 ? -9.273 7.566 28.328 1 95.12 195 GLN A CA 1
ATOM 1396 C C . GLN A 1 195 ? -9.25 6.574 29.484 1 95.12 195 GLN A C 1
ATOM 1398 O O . GLN A 1 195 ? -10.008 5.605 29.5 1 95.12 195 GLN A O 1
ATOM 1403 N N . VAL A 1 196 ? -8.508 6.922 30.469 1 95.31 196 VAL A N 1
ATOM 1404 C CA . VAL A 1 196 ? -8.273 6.012 31.578 1 95.31 196 VAL A CA 1
ATOM 1405 C C . VAL A 1 196 ? -9.031 6.496 32.812 1 95.31 196 VAL A C 1
ATOM 1407 O O . VAL A 1 196 ? -8.805 7.613 33.281 1 95.31 196 VAL A O 1
ATOM 1410 N N . PRO A 1 197 ? -9.938 5.637 33.375 1 95.56 197 PRO A N 1
ATOM 1411 C CA . PRO A 1 197 ? -10.578 6.039 34.625 1 95.56 197 PRO A CA 1
ATOM 1412 C C . PRO A 1 197 ? -9.57 6.398 35.719 1 95.56 197 PRO A C 1
ATOM 1414 O O . PRO A 1 197 ? -8.625 5.645 35.969 1 95.56 197 PRO A O 1
ATOM 1417 N N . GLY A 1 198 ? -9.766 7.5 36.344 1 96.31 198 GLY A N 1
ATOM 1418 C CA . GLY A 1 198 ? -8.875 7.938 37.406 1 96.31 198 GLY A CA 1
ATOM 1419 C C . GLY A 1 198 ? -7.691 8.742 36.906 1 96.31 198 GLY A C 1
ATOM 1420 O O . GLY A 1 198 ? -6.945 9.312 37.719 1 96.31 198 GLY A O 1
ATOM 1421 N N . ASP A 1 199 ? -7.516 8.82 35.625 1 96.5 199 ASP A N 1
ATOM 1422 C CA . ASP A 1 199 ? -6.461 9.625 35 1 96.5 199 ASP A CA 1
ATOM 1423 C C . ASP A 1 199 ? -6.953 10.312 33.75 1 96.5 199 ASP A C 1
ATOM 1425 O O . ASP A 1 199 ? -6.551 9.953 32.625 1 96.5 199 ASP A O 1
ATOM 1429 N N . ALA A 1 200 ? -7.645 11.367 33.844 1 94.75 200 ALA A N 1
ATOM 1430 C CA . ALA A 1 200 ? -8.391 12.031 32.781 1 94.75 200 ALA A CA 1
ATOM 1431 C C . ALA A 1 200 ? -7.449 12.742 31.812 1 94.75 200 ALA A C 1
ATOM 1433 O O . ALA A 1 200 ? -7.816 13.031 30.672 1 94.75 200 ALA A O 1
ATOM 1434 N N . VAL A 1 201 ? -6.199 12.938 32.219 1 96.62 201 VAL A N 1
ATOM 1435 C CA . VAL A 1 201 ? -5.32 13.773 31.406 1 96.62 201 VAL A CA 1
ATOM 1436 C C . VAL A 1 201 ? -4.418 12.891 30.547 1 96.62 201 VAL A C 1
ATOM 1438 O O . VAL A 1 201 ? -3.836 13.359 29.562 1 96.62 201 VAL A O 1
ATOM 1441 N N . GLN A 1 202 ? -4.363 11.602 30.906 1 97.12 202 GLN A N 1
ATOM 1442 C CA . GLN A 1 202 ? -3.459 10.695 30.203 1 97.12 202 GLN A CA 1
ATOM 1443 C C . GLN A 1 202 ? -3.766 10.672 28.703 1 97.12 202 GLN A C 1
ATOM 1445 O O . GLN A 1 202 ? -4.898 10.414 28.297 1 97.12 202 GLN A O 1
ATOM 1450 N N . CYS A 1 203 ? -2.732 10.961 27.875 1 97.88 203 CYS A N 1
ATOM 1451 C CA . CYS A 1 203 ? -2.721 10.836 26.422 1 97.88 203 CYS A CA 1
ATOM 1452 C C . CYS A 1 203 ? -3.658 11.852 25.781 1 97.88 203 CYS A C 1
ATOM 1454 O O . CYS A 1 203 ? -4.031 11.703 24.609 1 97.88 203 CYS A O 1
ATOM 1456 N N . ARG A 1 204 ? -4.035 12.906 26.469 1 97.94 204 ARG A N 1
ATOM 1457 C CA . ARG A 1 204 ? -4.84 13.969 25.875 1 97.94 204 ARG A CA 1
ATOM 1458 C C . ARG A 1 204 ? -4.027 14.773 24.875 1 97.94 204 ARG A C 1
ATOM 1460 O O . ARG A 1 204 ? -2.795 14.805 24.938 1 97.94 204 ARG A O 1
ATOM 1467 N N . ASN A 1 205 ? -4.703 15.328 23.984 1 98.25 205 ASN A N 1
ATOM 1468 C CA . ASN A 1 205 ? -4.168 16.281 23.031 1 98.25 205 ASN A CA 1
ATOM 1469 C C . ASN A 1 205 ? -5.109 17.469 22.812 1 98.25 205 ASN A C 1
ATOM 1471 O O . ASN A 1 205 ? -6.328 17.281 22.766 1 98.25 205 ASN A O 1
ATOM 1475 N N . TRP A 1 206 ? -4.59 18.609 22.781 1 98.56 206 TRP A N 1
ATOM 1476 C CA . TRP A 1 206 ? -5.406 19.75 22.359 1 98.56 206 TRP A CA 1
ATOM 1477 C C . TRP A 1 206 ? -4.59 20.719 21.531 1 98.56 206 TRP A C 1
ATOM 1479 O O . TRP A 1 206 ? -3.363 20.781 21.656 1 98.56 206 TRP A O 1
ATOM 1489 N N . SER A 1 207 ? -5.207 21.469 20.672 1 98.88 207 SER A N 1
ATOM 1490 C CA . SER A 1 207 ? -4.551 22.422 19.781 1 98.88 207 SER A CA 1
ATOM 1491 C C . SER A 1 207 ? -5.484 23.562 19.391 1 98.88 207 SER A C 1
ATOM 1493 O O . SER A 1 207 ? -6.707 23.406 19.406 1 98.88 207 SER A O 1
ATOM 1495 N N . VAL A 1 208 ? -4.887 24.672 19.094 1 98.94 208 VAL A N 1
ATOM 1496 C CA . VAL A 1 208 ? -5.605 25.844 18.641 1 98.94 208 VAL A CA 1
ATOM 1497 C C . VAL A 1 208 ? -4.863 26.484 17.469 1 98.94 208 VAL A C 1
ATOM 1499 O O . VAL A 1 208 ? -3.65 26.312 17.328 1 98.94 208 VAL A O 1
ATOM 1502 N N . MET A 1 209 ? -5.594 27.172 16.609 1 98.88 209 MET A N 1
ATOM 1503 C CA . MET A 1 209 ? -5.043 27.844 15.445 1 98.88 209 MET A CA 1
ATOM 1504 C C . MET A 1 209 ? -5.766 29.156 15.18 1 98.88 209 MET A C 1
ATOM 1506 O O . MET A 1 209 ? -6.988 29.234 15.336 1 98.88 209 MET A O 1
ATOM 1510 N N . LEU A 1 210 ? -5.09 30.141 14.898 1 98.88 210 LEU A N 1
ATOM 1511 C CA . LEU A 1 210 ? -5.562 31.375 14.273 1 98.88 210 LEU A CA 1
ATOM 1512 C C . LEU A 1 210 ? -4.84 31.625 12.953 1 98.88 210 LEU A C 1
ATOM 1514 O O . LEU A 1 210 ? -3.607 31.672 12.914 1 98.88 210 LEU A O 1
ATOM 1518 N N . LYS A 1 211 ? -5.652 31.781 11.906 1 98.62 211 LYS A N 1
ATOM 1519 C CA . LYS A 1 211 ? -5.09 31.906 10.57 1 98.62 211 LYS A CA 1
ATOM 1520 C C . LYS A 1 211 ? -5.805 33 9.773 1 98.62 211 LYS A C 1
ATOM 1522 O O . LYS A 1 211 ? -7.008 33.219 9.938 1 98.62 211 LYS A O 1
ATOM 1527 N N . TYR A 1 212 ? -5.043 33.719 9.055 1 98.75 212 TYR A N 1
ATOM 1528 C CA . TYR A 1 212 ? -5.578 34.719 8.109 1 98.75 212 TYR A CA 1
ATOM 1529 C C . TYR A 1 212 ? -5.09 34.406 6.695 1 98.75 212 TYR A C 1
ATOM 1531 O O . TYR A 1 212 ? -3.896 34.219 6.473 1 98.75 212 TYR A O 1
ATOM 1539 N N . ASP A 1 213 ? -6.004 34.375 5.75 1 98.06 213 ASP A N 1
ATOM 1540 C CA . ASP A 1 213 ? -5.688 34.219 4.336 1 98.06 213 ASP A CA 1
ATOM 1541 C C . ASP A 1 213 ? -6.312 35.344 3.5 1 98.06 213 ASP A C 1
ATOM 1543 O O . ASP A 1 213 ? -7.473 35.688 3.701 1 98.06 213 ASP A O 1
ATOM 1547 N N . SER A 1 214 ? -5.551 35.812 2.611 1 97.31 214 SER A N 1
ATOM 1548 C CA . SER A 1 214 ? -6.023 36.75 1.576 1 97.31 214 SER A CA 1
ATOM 1549 C C . SER A 1 214 ? -5.539 36.312 0.196 1 97.31 214 SER A C 1
ATOM 1551 O O . SER A 1 214 ? -4.91 35.25 0.052 1 97.31 214 SER A O 1
ATOM 1553 N N . ALA A 1 215 ? -5.887 37.156 -0.815 1 95.69 215 ALA A N 1
ATOM 1554 C CA . ALA A 1 215 ? -5.48 36.844 -2.184 1 95.69 215 ALA A CA 1
ATOM 1555 C C . ALA A 1 215 ? -3.967 36.969 -2.348 1 95.69 215 ALA A C 1
ATOM 1557 O O . ALA A 1 215 ? -3.371 36.312 -3.189 1 95.69 215 ALA A O 1
ATOM 1558 N N . TYR A 1 216 ? -3.332 37.688 -1.447 1 97.56 216 TYR A N 1
ATOM 1559 C CA . TYR A 1 216 ? -1.938 38.031 -1.709 1 97.56 216 TYR A CA 1
ATOM 1560 C C . TYR A 1 216 ? -1.041 37.562 -0.565 1 97.56 216 TYR A C 1
ATOM 1562 O O . TYR A 1 216 ? 0.173 37.438 -0.734 1 97.56 216 TYR A O 1
ATOM 1570 N N . PHE A 1 217 ? -1.59 37.438 0.566 1 98.31 217 PHE A N 1
ATOM 1571 C CA . PHE A 1 217 ? -0.741 37.031 1.68 1 98.31 217 PHE A CA 1
ATOM 1572 C C . PHE A 1 217 ? -1.563 36.344 2.764 1 98.31 217 PHE A C 1
ATOM 1574 O O . PHE A 1 217 ? -2.795 36.375 2.736 1 98.31 217 PHE A O 1
ATOM 1581 N N . GLY A 1 218 ? -0.94 35.688 3.715 1 98.62 218 GLY A N 1
ATOM 1582 C CA . GLY A 1 218 ? -1.543 35.062 4.871 1 98.62 218 GLY A CA 1
ATOM 1583 C C . GLY A 1 218 ? -0.559 34.812 6 1 98.62 218 GLY A C 1
ATOM 1584 O O . GLY A 1 218 ? 0.646 35 5.836 1 98.62 218 GLY A O 1
ATOM 1585 N N . ALA A 1 219 ? -1.098 34.531 7.109 1 98.88 219 ALA A N 1
ATOM 1586 C CA . ALA A 1 219 ? -0.319 34.219 8.305 1 98.88 219 ALA A CA 1
ATOM 1587 C C . ALA A 1 219 ? -1.077 33.25 9.211 1 98.88 219 ALA A C 1
ATOM 1589 O O . ALA A 1 219 ? -2.303 33.156 9.133 1 98.88 219 ALA A O 1
ATOM 1590 N N . ALA A 1 220 ? -0.332 32.531 9.984 1 98.88 220 ALA A N 1
ATOM 1591 C CA . ALA A 1 220 ? -0.97 31.578 10.891 1 98.88 220 ALA A CA 1
ATOM 1592 C C . ALA A 1 220 ? -0.144 31.391 12.156 1 98.88 220 ALA A C 1
ATOM 1594 O O . ALA A 1 220 ? 1.078 31.547 12.141 1 98.88 220 ALA A O 1
ATOM 1595 N N . ALA A 1 221 ? -0.788 31.125 13.219 1 98.94 221 ALA A N 1
ATOM 1596 C CA . ALA A 1 221 ? -0.206 30.688 14.484 1 98.94 221 ALA A CA 1
ATOM 1597 C C . ALA A 1 221 ? -0.975 29.516 15.07 1 98.94 221 ALA A C 1
ATOM 1599 O O . ALA A 1 221 ? -2.189 29.406 14.883 1 98.94 221 ALA A O 1
ATOM 1600 N N . SER A 1 222 ? -0.236 28.641 15.703 1 98.94 222 SER A N 1
ATOM 1601 C CA . SER A 1 222 ? -0.886 27.516 16.375 1 98.94 222 SER A CA 1
ATOM 1602 C C . SER A 1 222 ? -0.111 27.078 17.609 1 98.94 222 SER A C 1
ATOM 1604 O O . SER A 1 222 ? 1.064 27.422 17.766 1 98.94 222 SER A O 1
ATOM 1606 N N . TYR A 1 223 ? -0.786 26.5 18.453 1 98.88 223 TYR A N 1
ATOM 1607 C CA . TYR A 1 223 ? -0.224 25.828 19.625 1 98.88 223 TYR A CA 1
ATOM 1608 C C . TYR A 1 223 ? -0.874 24.469 19.828 1 98.88 223 TYR A C 1
ATOM 1610 O O . TYR A 1 223 ? -2.086 24.312 19.656 1 98.88 223 TYR A O 1
ATOM 1618 N N . GLU A 1 224 ? -0.064 23.5 20.203 1 98.75 224 GLU A N 1
ATOM 1619 C CA . GLU A 1 224 ? -0.537 22.125 20.406 1 98.75 224 GLU A CA 1
ATOM 1620 C C . GLU A 1 224 ? 0.217 21.453 21.547 1 98.75 224 GLU A C 1
ATOM 1622 O O . GLU A 1 224 ? 1.42 21.672 21.719 1 98.75 224 GLU A O 1
ATOM 1627 N N . GLU A 1 225 ? -0.545 20.672 22.266 1 98.25 225 GLU A N 1
ATOM 1628 C CA . GLU A 1 225 ? 0.046 19.969 23.406 1 98.25 225 GLU A CA 1
ATOM 1629 C C . GLU A 1 225 ? -0.452 18.531 23.484 1 98.25 225 GLU A C 1
ATOM 1631 O O . GLU A 1 225 ? -1.651 18.281 23.344 1 98.25 225 GLU A O 1
ATOM 1636 N N . GLN A 1 226 ? 0.485 17.641 23.672 1 97.88 226 GLN A N 1
ATOM 1637 C CA . GLN A 1 226 ? 0.198 16.234 23.953 1 97.88 226 GLN A CA 1
ATOM 1638 C C . GLN A 1 226 ? 0.656 15.844 25.359 1 97.88 226 GLN A C 1
ATOM 1640 O O . GLN A 1 226 ? 1.748 16.219 25.781 1 97.88 226 GLN A O 1
ATOM 1645 N N . ARG A 1 227 ? -0.227 15.094 26.016 1 97.75 227 ARG A N 1
ATOM 1646 C CA . ARG A 1 227 ? 0.117 14.586 27.344 1 97.75 227 ARG A CA 1
ATOM 1647 C C . ARG A 1 227 ? 0.646 13.156 27.25 1 97.75 227 ARG A C 1
ATOM 1649 O O . ARG A 1 227 ? 0.271 12.406 26.359 1 97.75 227 ARG A O 1
ATOM 1656 N N . GLY A 1 228 ? 1.504 12.789 28.234 1 96.81 228 GLY A N 1
ATOM 1657 C CA . GLY A 1 228 ? 2.078 11.453 28.266 1 96.81 228 GLY A CA 1
ATOM 1658 C C . GLY A 1 228 ? 1.103 10.391 28.734 1 96.81 228 GLY A C 1
ATOM 1659 O O . GLY A 1 228 ? -0.023 10.711 29.125 1 96.81 228 GLY A O 1
ATOM 1660 N N . GLY A 1 229 ? 1.544 9.164 28.625 1 96.25 229 GLY A N 1
ATOM 1661 C CA . GLY A 1 229 ? 0.76 8.023 29.062 1 96.25 229 GLY A CA 1
ATOM 1662 C C . GLY A 1 229 ? 1.398 6.688 28.719 1 96.25 229 GLY A C 1
ATOM 1663 O O . GLY A 1 229 ? 2.492 6.648 28.156 1 96.25 229 GLY A O 1
ATOM 1664 N N . THR A 1 230 ? 0.633 5.645 29.094 1 94.81 230 THR A N 1
ATOM 1665 C CA . THR A 1 230 ? 1.16 4.293 28.922 1 94.81 230 THR A CA 1
ATOM 1666 C C . THR A 1 230 ? 1.587 4.043 27.484 1 94.81 230 THR A C 1
ATOM 1668 O O . THR A 1 230 ? 0.795 4.227 26.562 1 94.81 230 THR A O 1
ATOM 1671 N N . GLY A 1 231 ? 2.9 3.654 27.266 1 96 231 GLY A N 1
ATOM 1672 C CA . GLY A 1 231 ? 3.422 3.262 25.969 1 96 231 GLY A CA 1
ATOM 1673 C C . GLY A 1 231 ? 3.926 4.434 25.156 1 96 231 GLY A C 1
ATOM 1674 O O . GLY A 1 231 ? 4.512 4.246 24.078 1 96 231 GLY A O 1
ATOM 1675 N N . ALA A 1 232 ? 3.762 5.695 25.641 1 96.38 232 ALA A N 1
ATOM 1676 C CA . ALA A 1 232 ? 4.121 6.883 24.875 1 96.38 232 ALA A CA 1
ATOM 1677 C C . ALA A 1 232 ? 5.633 7.113 24.891 1 96.38 232 ALA A C 1
ATOM 1679 O O . ALA A 1 232 ? 6.301 6.781 25.875 1 96.38 232 ALA A O 1
ATOM 1680 N N . ALA A 1 233 ? 6.129 7.676 23.859 1 96.19 233 ALA A N 1
ATOM 1681 C CA . ALA A 1 233 ? 7.527 8.07 23.719 1 96.19 233 ALA A CA 1
ATOM 1682 C C . ALA A 1 233 ? 7.656 9.391 22.969 1 96.19 233 ALA A C 1
ATOM 1684 O O . ALA A 1 233 ? 6.723 9.805 22.281 1 96.19 233 ALA A O 1
ATOM 1685 N N . ALA A 1 234 ? 8.711 10.062 23.172 1 96.12 234 ALA A N 1
ATOM 1686 C CA . ALA A 1 234 ? 9.07 11.25 22.391 1 96.12 234 ALA A CA 1
ATOM 1687 C C . ALA A 1 234 ? 10.367 11.023 21.625 1 96.12 234 ALA A C 1
ATOM 1689 O O . ALA A 1 234 ? 11.391 10.656 22.203 1 96.12 234 ALA A O 1
ATOM 1690 N N . ASN A 1 235 ? 10.32 11.195 20.375 1 96.62 235 ASN A N 1
ATOM 1691 C CA . ASN A 1 235 ? 11.469 11.031 19.484 1 96.62 235 ASN A CA 1
ATOM 1692 C C . ASN A 1 235 ? 11.75 12.312 18.703 1 96.62 235 ASN A C 1
ATOM 1694 O O . ASN A 1 235 ? 10.836 12.922 18.141 1 96.62 235 ASN A O 1
ATOM 1698 N N . PHE A 1 236 ? 13 12.781 18.719 1 97.62 236 PHE A N 1
ATOM 1699 C CA . PHE A 1 236 ? 13.391 13.977 17.969 1 97.62 236 PHE A CA 1
ATOM 1700 C C . PHE A 1 236 ? 14.062 13.594 16.672 1 97.62 236 PHE A C 1
ATOM 1702 O O . PHE A 1 236 ? 14.422 14.461 15.867 1 97.62 236 PHE A O 1
ATOM 1709 N N . PHE A 1 237 ? 14.336 12.328 16.438 1 96.88 237 PHE A N 1
ATOM 1710 C CA . PHE A 1 237 ? 14.883 11.719 15.234 1 96.88 237 PHE A CA 1
ATOM 1711 C C . PHE A 1 237 ? 16.266 12.281 14.922 1 96.88 237 PHE A C 1
ATOM 1713 O O . PHE A 1 237 ? 16.641 12.422 13.758 1 96.88 237 PHE A O 1
ATOM 1720 N N . ASP A 1 238 ? 16.969 12.703 15.875 1 97.94 238 ASP A N 1
ATOM 1721 C CA . ASP A 1 238 ? 18.266 13.344 15.68 1 97.94 238 ASP A CA 1
ATOM 1722 C C . ASP A 1 238 ? 19.406 12.398 16.062 1 97.94 238 ASP A C 1
ATOM 1724 O O . ASP A 1 238 ? 20.562 12.82 16.125 1 97.94 238 ASP A O 1
ATOM 1728 N N . GLY A 1 239 ? 19.078 11.195 16.344 1 96.62 239 GLY A N 1
ATOM 1729 C CA . GLY A 1 239 ? 20.078 10.203 16.703 1 96.62 239 GLY A CA 1
ATOM 1730 C C . GLY A 1 239 ? 20 9.805 18.172 1 96.62 239 GLY A C 1
ATOM 1731 O O . GLY A 1 239 ? 20.547 8.766 18.562 1 96.62 239 GLY A O 1
ATOM 1732 N N . VAL A 1 240 ? 19.422 10.609 18.969 1 95.69 240 VAL A N 1
ATOM 1733 C CA . VAL A 1 240 ? 19.219 10.273 20.375 1 95.69 240 VAL A CA 1
ATOM 1734 C C . VAL A 1 240 ? 18.016 9.352 20.516 1 95.69 240 VAL A C 1
ATOM 1736 O O . VAL A 1 240 ? 16.984 9.562 19.859 1 95.69 240 VAL A O 1
ATOM 1739 N N . ALA A 1 241 ? 18.109 8.344 21.344 1 94.19 241 ALA A N 1
ATOM 1740 C CA . ALA A 1 241 ? 17.047 7.371 21.547 1 94.19 241 ALA A CA 1
ATOM 1741 C C . ALA A 1 241 ? 15.766 8.055 22.016 1 94.19 241 ALA A C 1
ATOM 1743 O O . ALA A 1 241 ? 15.812 9.023 22.781 1 94.19 241 ALA A O 1
ATOM 1744 N N . PRO A 1 242 ? 14.641 7.555 21.578 1 94.62 242 PRO A N 1
ATOM 1745 C CA . PRO A 1 242 ? 13.391 8.086 22.109 1 94.62 242 PRO A CA 1
ATOM 1746 C C . PRO A 1 242 ? 13.297 7.98 23.641 1 94.62 242 PRO A C 1
ATOM 1748 O O . PRO A 1 242 ? 13.766 7 24.219 1 94.62 242 PRO A O 1
ATOM 1751 N N . VAL A 1 243 ? 12.664 8.93 24.219 1 94.62 243 VAL A N 1
ATOM 1752 C CA . VAL A 1 243 ? 12.523 8.914 25.672 1 94.62 243 VAL A CA 1
ATOM 1753 C C . VAL A 1 243 ? 11.117 8.469 26.047 1 94.62 243 VAL A C 1
ATOM 1755 O O . VAL A 1 243 ? 10.141 8.844 25.406 1 94.62 243 VAL A O 1
ATOM 1758 N N . PRO A 1 244 ? 11.102 7.66 27.125 1 94.25 244 PRO A N 1
ATOM 1759 C CA . PRO A 1 244 ? 9.758 7.34 27.609 1 94.25 244 PRO A CA 1
ATOM 1760 C C . PRO A 1 244 ? 8.977 8.578 28.047 1 94.25 244 PRO A C 1
ATOM 1762 O O . PRO A 1 244 ? 9.516 9.445 28.734 1 94.25 244 PRO A O 1
ATOM 1765 N N . PHE A 1 245 ? 7.836 8.734 27.641 1 94.31 245 PHE A N 1
ATOM 1766 C CA . PHE A 1 245 ? 6.891 9.812 27.875 1 94.31 245 PHE A CA 1
ATOM 1767 C C . PHE A 1 245 ? 5.617 9.289 28.531 1 94.31 245 PHE A C 1
ATOM 1769 O O . PHE A 1 245 ? 4.516 9.539 28.047 1 94.31 245 PHE A O 1
ATOM 1776 N N . THR A 1 246 ? 5.805 8.594 29.734 1 93.69 246 THR A N 1
ATOM 1777 C CA . THR A 1 246 ? 4.75 7.703 30.219 1 93.69 246 THR A CA 1
ATOM 1778 C C . THR A 1 246 ? 3.945 8.375 31.328 1 93.69 246 THR A C 1
ATOM 1780 O O . THR A 1 246 ? 2.965 7.812 31.828 1 93.69 246 THR A O 1
ATOM 1783 N N . SER A 1 247 ? 4.34 9.555 31.734 1 93.69 247 SER A N 1
ATOM 1784 C CA . SER A 1 247 ? 3.605 10.281 32.75 1 93.69 247 SER A CA 1
ATOM 1785 C C . SER A 1 247 ? 2.564 11.211 32.156 1 93.69 247 SER A C 1
ATOM 1787 O O . SER A 1 247 ? 2.867 11.961 31.219 1 93.69 247 SER A O 1
ATOM 1789 N N . SER A 1 248 ? 1.416 11.219 32.719 1 94.88 248 SER A N 1
ATOM 1790 C CA . SER A 1 248 ? 0.376 12.117 32.25 1 94.88 248 SER A CA 1
ATOM 1791 C C . SER A 1 248 ? 0.71 13.57 32.594 1 94.88 248 SER A C 1
ATOM 1793 O O . SER A 1 248 ? 0.103 14.492 32.031 1 94.88 248 SER A O 1
ATOM 1795 N N . GLY A 1 249 ? 1.663 13.75 33.469 1 94.31 249 GLY A N 1
ATOM 1796 C CA . GLY A 1 249 ? 2.137 15.094 33.781 1 94.31 249 GLY A CA 1
ATOM 1797 C C . GLY A 1 249 ? 3.104 15.633 32.75 1 94.31 249 GLY A C 1
ATOM 1798 O O . GLY A 1 249 ? 3.369 16.828 32.688 1 94.31 249 GLY A O 1
ATOM 1799 N N . GLY A 1 250 ? 3.629 14.758 31.906 1 96.38 250 GLY A N 1
ATOM 1800 C CA . GLY A 1 250 ? 4.523 15.172 30.844 1 96.38 250 GLY A CA 1
ATOM 1801 C C . GLY A 1 250 ? 3.814 15.898 29.719 1 96.38 250 GLY A C 1
ATOM 1802 O O . GLY A 1 250 ? 2.613 15.711 29.516 1 96.38 250 GLY A O 1
ATOM 1803 N N . LYS A 1 251 ? 4.629 16.734 29.016 1 97.12 251 LYS A N 1
ATOM 1804 C CA . LYS A 1 251 ? 4.09 17.516 27.906 1 97.12 251 LYS A CA 1
ATOM 1805 C C . LYS A 1 251 ? 5.023 17.5 26.703 1 97.12 251 LYS A C 1
ATOM 1807 O O . LYS A 1 251 ? 6.246 17.594 26.859 1 97.12 251 LYS A O 1
ATOM 1812 N N . ASP A 1 252 ? 4.5 17.203 25.594 1 97.69 252 ASP A N 1
ATOM 1813 C CA . ASP A 1 252 ? 5.121 17.453 24.297 1 97.69 252 ASP A CA 1
ATOM 1814 C C . ASP A 1 252 ? 4.363 18.531 23.531 1 97.69 252 ASP A C 1
ATOM 1816 O O . ASP A 1 252 ? 3.27 18.297 23.016 1 97.69 252 ASP A O 1
ATOM 1820 N N . ALA A 1 253 ? 4.914 19.703 23.469 1 98.44 253 ALA A N 1
ATOM 1821 C CA . ALA A 1 253 ? 4.184 20.859 22.953 1 98.44 253 ALA A CA 1
ATOM 1822 C C . ALA A 1 253 ? 4.883 21.453 21.734 1 98.44 253 ALA A C 1
ATOM 1824 O O . ALA A 1 253 ? 6.109 21.375 21.609 1 98.44 253 ALA A O 1
ATOM 1825 N N . ARG A 1 254 ? 4.145 22.016 20.875 1 98.69 254 ARG A N 1
ATOM 1826 C CA . ARG A 1 254 ? 4.633 22.734 19.703 1 98.69 254 ARG A CA 1
ATOM 1827 C C . ARG A 1 254 ? 3.938 24.078 19.547 1 98.69 254 ARG A C 1
ATOM 1829 O O . ARG A 1 254 ? 2.709 24.172 19.625 1 98.69 254 ARG A O 1
ATOM 1836 N N . ALA A 1 255 ? 4.738 25.047 19.438 1 98.88 255 ALA A N 1
ATOM 1837 C CA . ALA A 1 255 ? 4.277 26.375 19.016 1 98.88 255 ALA A CA 1
ATOM 1838 C C . ALA A 1 255 ? 4.723 26.672 17.578 1 98.88 255 ALA A C 1
ATOM 1840 O O . ALA A 1 255 ? 5.836 26.328 17.188 1 98.88 255 ALA A O 1
ATOM 1841 N N . HIS A 1 256 ? 3.869 27.359 16.875 1 98.81 256 HIS A N 1
ATOM 1842 C CA . HIS A 1 256 ? 4.141 27.609 15.461 1 98.81 256 HIS A CA 1
ATOM 1843 C C . HIS A 1 256 ? 3.695 29.016 15.047 1 98.81 256 HIS A C 1
ATOM 1845 O O . HIS A 1 256 ? 2.656 29.5 15.508 1 98.81 256 HIS A O 1
ATOM 1851 N N . VAL A 1 257 ? 4.48 29.656 14.25 1 98.94 257 VAL A N 1
ATOM 1852 C CA . VAL A 1 257 ? 4.09 30.859 13.523 1 98.94 257 VAL A CA 1
ATOM 1853 C C . VAL A 1 257 ? 4.613 30.797 12.094 1 98.94 257 VAL A C 1
ATOM 1855 O O . VAL A 1 257 ? 5.715 30.297 11.852 1 98.94 257 VAL A O 1
ATOM 1858 N N . SER A 1 258 ? 3.82 31.281 11.141 1 98.88 258 SER A N 1
ATOM 1859 C CA . SER A 1 258 ? 4.258 31.312 9.75 1 98.88 258 SER A CA 1
ATOM 1860 C C . SER A 1 258 ? 3.488 32.344 8.945 1 98.88 258 SER A C 1
ATOM 1862 O O . SER A 1 258 ? 2.461 32.875 9.406 1 98.88 258 SER A O 1
ATOM 1864 N N . ALA A 1 259 ? 4.031 32.688 7.832 1 98.94 259 ALA A N 1
ATOM 1865 C CA . ALA A 1 259 ? 3.396 33.625 6.906 1 98.94 259 ALA A CA 1
ATOM 1866 C C . ALA A 1 259 ? 3.818 33.344 5.469 1 98.94 259 ALA A C 1
ATOM 1868 O O . ALA A 1 259 ? 4.812 32.656 5.23 1 98.94 259 ALA A O 1
ATOM 1869 N N . TYR A 1 260 ? 2.99 33.812 4.57 1 98.75 260 TYR A N 1
ATOM 1870 C CA . TYR A 1 260 ? 3.324 33.719 3.154 1 98.75 260 TYR A CA 1
ATOM 1871 C C . TYR A 1 260 ? 2.803 34.938 2.381 1 98.75 260 TYR A C 1
ATOM 1873 O O . TYR A 1 260 ? 1.961 35.688 2.881 1 98.75 260 TYR A O 1
ATOM 1881 N N . ALA A 1 261 ? 3.361 35.125 1.253 1 98.88 261 ALA A N 1
ATOM 1882 C CA . ALA A 1 261 ? 2.908 36.094 0.255 1 98.88 261 ALA A CA 1
ATOM 1883 C C . ALA A 1 261 ? 2.947 35.469 -1.147 1 98.88 261 ALA A C 1
ATOM 1885 O O . ALA A 1 261 ? 3.793 34.625 -1.441 1 98.88 261 ALA A O 1
ATOM 1886 N N . GLN A 1 262 ? 1.988 35.938 -1.943 1 98.19 262 GLN A N 1
ATOM 1887 C CA . GLN A 1 262 ? 1.943 35.375 -3.299 1 98.19 262 GLN A CA 1
ATOM 1888 C C . GLN A 1 262 ? 1.447 36.438 -4.293 1 98.19 262 GLN A C 1
ATOM 1890 O O . GLN A 1 262 ? 0.636 37.281 -3.941 1 98.19 262 GLN A O 1
ATOM 1895 N N . ALA A 1 263 ? 1.973 36.406 -5.434 1 96.88 263 ALA A N 1
ATOM 1896 C CA . ALA A 1 263 ? 1.586 37.281 -6.547 1 96.88 263 ALA A CA 1
ATOM 1897 C C . ALA A 1 263 ? 2.158 36.75 -7.863 1 96.88 263 ALA A C 1
ATOM 1899 O O . ALA A 1 263 ? 3.287 36.281 -7.91 1 96.88 263 ALA A O 1
ATOM 1900 N N . ALA A 1 264 ? 1.334 36.844 -8.961 1 95.19 264 ALA A N 1
ATOM 1901 C CA . ALA A 1 264 ? 1.799 36.625 -10.328 1 95.19 264 ALA A CA 1
ATOM 1902 C C . ALA A 1 264 ? 2.488 35.281 -10.477 1 95.19 264 ALA A C 1
ATOM 1904 O O . ALA A 1 264 ? 3.59 35.188 -11.023 1 95.19 264 ALA A O 1
ATOM 1905 N N . GLY A 1 265 ? 1.959 34.281 -9.844 1 94.75 265 GLY A N 1
ATOM 1906 C CA . GLY A 1 265 ? 2.475 32.938 -10.023 1 94.75 265 GLY A CA 1
ATOM 1907 C C . GLY A 1 265 ? 3.613 32.594 -9.078 1 94.75 265 GLY A C 1
ATOM 1908 O O . GLY A 1 265 ? 4.168 31.5 -9.125 1 94.75 265 GLY A O 1
ATOM 1909 N N . ALA A 1 266 ? 3.998 33.531 -8.25 1 98.19 266 ALA A N 1
ATOM 1910 C CA . ALA A 1 266 ? 5.051 33.344 -7.258 1 98.19 266 ALA A CA 1
ATOM 1911 C C . ALA A 1 266 ? 4.48 33.312 -5.844 1 98.19 266 ALA A C 1
ATOM 1913 O O . ALA A 1 266 ? 3.514 34 -5.547 1 98.19 266 ALA A O 1
ATOM 1914 N N . LYS A 1 267 ? 5.07 32.469 -5.016 1 98.5 267 LYS A N 1
ATOM 1915 C CA . LYS A 1 267 ? 4.715 32.406 -3.602 1 98.5 267 LYS A CA 1
ATOM 1916 C C . LYS A 1 267 ? 5.957 32.219 -2.73 1 98.5 267 LYS A C 1
ATOM 1918 O O . LYS A 1 267 ? 6.859 31.453 -3.084 1 98.5 267 LYS A O 1
ATOM 1923 N N . ILE A 1 268 ? 6.062 33 -1.72 1 98.81 268 ILE A N 1
ATOM 1924 C CA . ILE A 1 268 ? 7.121 32.812 -0.731 1 98.81 268 ILE A CA 1
ATOM 1925 C C . ILE A 1 268 ? 6.508 32.531 0.638 1 98.81 268 ILE A C 1
ATOM 1927 O O . ILE A 1 268 ? 5.441 33.062 0.97 1 98.81 268 ILE A O 1
ATOM 1931 N N . GLY A 1 269 ? 7.102 31.656 1.422 1 98.88 269 GLY A N 1
ATOM 1932 C CA . GLY A 1 269 ? 6.641 31.312 2.758 1 98.88 269 GLY A CA 1
ATOM 1933 C C . GLY A 1 269 ? 7.773 31.109 3.742 1 98.88 269 GLY A C 1
ATOM 1934 O O . GLY A 1 269 ? 8.891 30.75 3.348 1 98.88 269 GLY A O 1
ATOM 1935 N N . ALA A 1 270 ? 7.52 31.344 4.965 1 98.94 270 ALA A N 1
ATOM 1936 C CA . ALA A 1 270 ? 8.484 31.125 6.039 1 98.94 270 ALA A CA 1
ATOM 1937 C C . ALA A 1 270 ? 7.785 30.875 7.367 1 98.94 270 ALA A C 1
ATOM 1939 O O . ALA A 1 270 ? 6.617 31.234 7.539 1 98.94 270 ALA A O 1
ATOM 1940 N N . GLY A 1 271 ? 8.5 30.203 8.273 1 98.88 271 GLY A N 1
ATOM 1941 C CA . GLY A 1 271 ? 7.91 29.969 9.578 1 98.88 271 GLY A CA 1
ATOM 1942 C C . GLY A 1 271 ? 8.875 29.328 10.562 1 98.88 271 GLY A C 1
ATOM 1943 O O . GLY A 1 271 ? 10.055 29.156 10.266 1 98.88 271 GLY A O 1
ATOM 1944 N N . TRP A 1 272 ? 8.328 29.156 11.68 1 98.94 272 TRP A N 1
ATOM 1945 C CA . TRP A 1 272 ? 9.047 28.609 12.828 1 98.94 272 TRP A CA 1
ATOM 1946 C C . TRP A 1 272 ? 8.164 27.656 13.633 1 98.94 272 TRP A C 1
ATOM 1948 O O . TRP A 1 272 ? 6.977 27.938 13.836 1 98.94 272 TRP A O 1
ATOM 1958 N N . ILE A 1 273 ? 8.75 26.562 14.07 1 98.88 273 ILE A N 1
ATOM 1959 C CA . ILE A 1 273 ? 8.125 25.625 14.992 1 98.88 273 ILE A CA 1
ATOM 1960 C C . ILE A 1 273 ? 9.031 25.391 16.203 1 98.88 273 ILE A C 1
ATOM 1962 O O . ILE A 1 273 ? 10.156 24.906 16.047 1 98.88 273 ILE A O 1
ATOM 1966 N N . GLY A 1 274 ? 8.555 25.781 17.375 1 98.88 274 GLY A N 1
ATOM 1967 C CA . GLY A 1 274 ? 9.219 25.422 18.609 1 98.88 274 GLY A CA 1
ATOM 1968 C C . GLY A 1 274 ? 8.594 24.219 19.312 1 98.88 274 GLY A C 1
ATOM 1969 O O . GLY A 1 274 ? 7.406 24.25 19.641 1 98.88 274 GLY A O 1
ATOM 1970 N N . ARG A 1 275 ? 9.383 23.172 19.453 1 98.69 275 ARG A N 1
ATOM 1971 C CA . ARG A 1 275 ? 8.922 21.969 20.156 1 98.69 275 ARG A CA 1
ATOM 1972 C C . ARG A 1 275 ? 9.578 21.859 21.531 1 98.69 275 ARG A C 1
ATOM 1974 O O . ARG A 1 275 ? 10.797 21.984 21.656 1 98.69 275 ARG A O 1
ATOM 1981 N N . ARG A 1 276 ? 8.781 21.641 22.547 1 98.06 276 ARG A N 1
ATOM 1982 C CA . ARG A 1 276 ? 9.266 21.438 23.906 1 98.06 276 ARG A CA 1
ATOM 1983 C C . ARG A 1 276 ? 8.688 20.172 24.516 1 98.06 276 ARG A C 1
ATOM 1985 O O . ARG A 1 276 ? 7.465 20.031 24.594 1 98.06 276 ARG A O 1
ATOM 1992 N N . VAL A 1 277 ? 9.57 19.297 24.953 1 97.75 277 VAL A N 1
ATOM 1993 C CA . VAL A 1 277 ? 9.164 18.047 25.594 1 97.75 277 VAL A CA 1
ATOM 1994 C C . VAL A 1 277 ? 9.609 18.062 27.062 1 97.75 277 VAL A C 1
ATOM 1996 O O . VAL A 1 277 ? 10.789 18.266 27.359 1 97.75 277 VAL A O 1
ATOM 1999 N N . SER A 1 278 ? 8.695 17.953 27.922 1 96.56 278 SER A N 1
ATOM 2000 C CA . SER A 1 278 ? 8.914 17.656 29.328 1 96.56 278 SER A CA 1
ATOM 2001 C C . SER A 1 278 ? 8.289 16.328 29.719 1 96.56 278 SER A C 1
ATOM 2003 O O . SER A 1 278 ? 7.074 16.156 29.625 1 96.56 278 SER A O 1
ATOM 2005 N N . THR A 1 279 ? 9.016 15.391 30.219 1 93 279 THR A N 1
ATOM 2006 C CA . THR A 1 279 ? 8.531 14.023 30.391 1 93 279 THR A CA 1
ATOM 2007 C C . THR A 1 279 ? 7.809 13.867 31.719 1 93 279 THR A C 1
ATOM 2009 O O . THR A 1 279 ? 7.078 12.898 31.938 1 93 279 THR A O 1
ATOM 2012 N N . GLY A 1 280 ? 7.992 14.75 32.594 1 85.44 280 GLY A N 1
ATOM 2013 C CA . GLY A 1 280 ? 7.434 14.633 33.938 1 85.44 280 GLY A CA 1
ATOM 2014 C C . GLY A 1 280 ? 8.234 13.711 34.844 1 85.44 280 GLY A C 1
ATOM 2015 O O . GLY A 1 280 ? 7.816 13.414 35.938 1 85.44 280 GLY A O 1
ATOM 2016 N N . SER A 1 281 ? 9.289 13.148 34.344 1 83.62 281 SER A N 1
ATOM 2017 C CA . SER A 1 281 ? 10.172 12.281 35.125 1 83.62 281 SER A CA 1
ATOM 2018 C C . SER A 1 281 ? 11.602 12.805 35.125 1 83.62 281 SER A C 1
ATOM 2020 O O . SER A 1 281 ? 12.156 13.109 34.062 1 83.62 281 SER A O 1
ATOM 2022 N N . PRO A 1 282 ? 12.156 12.891 36.312 1 75.44 282 PRO A N 1
ATOM 2023 C CA . PRO A 1 282 ? 13.547 13.344 36.375 1 75.44 282 PRO A CA 1
ATOM 2024 C C . PRO A 1 282 ? 14.516 12.383 35.688 1 75.44 282 PRO A C 1
ATOM 2026 O O . PRO A 1 282 ? 15.586 12.797 35.219 1 75.44 282 PRO A O 1
ATOM 2029 N N . ALA A 1 283 ? 14.188 11.141 35.562 1 77.06 283 ALA A N 1
ATOM 2030 C CA . ALA A 1 283 ? 15.055 10.125 34.969 1 77.06 283 ALA A CA 1
ATOM 2031 C C . ALA A 1 283 ? 15.094 10.227 33.469 1 77.06 283 ALA A C 1
ATOM 2033 O O . ALA A 1 283 ? 15.977 9.664 32.812 1 77.06 283 ALA A O 1
ATOM 2034 N N . ALA A 1 284 ? 14.148 10.984 32.969 1 74.38 284 ALA A N 1
ATOM 2035 C CA . ALA A 1 284 ? 14.078 11.156 31.516 1 74.38 284 ALA A CA 1
ATOM 2036 C C . ALA A 1 284 ? 14.086 12.633 31.141 1 74.38 284 ALA A C 1
ATOM 2038 O O . ALA A 1 284 ? 13.07 13.32 31.281 1 74.38 284 ALA A O 1
ATOM 2039 N N . PRO A 1 285 ? 15.258 13.055 30.703 1 83.81 285 PRO A N 1
ATOM 2040 C CA . PRO A 1 285 ? 15.289 14.5 30.438 1 83.81 285 PRO A CA 1
ATOM 2041 C C . PRO A 1 285 ? 14.477 14.883 29.203 1 83.81 285 PRO A C 1
ATOM 2043 O O . PRO A 1 285 ? 14.336 14.086 28.281 1 83.81 285 PRO A O 1
ATOM 2046 N N . GLY A 1 286 ? 13.758 16.031 29.344 1 90 286 GLY A N 1
ATOM 2047 C CA . GLY A 1 286 ? 13.133 16.625 28.172 1 90 286 GLY A CA 1
ATOM 2048 C C . GLY A 1 286 ? 14.125 17.312 27.25 1 90 286 GLY A C 1
ATOM 2049 O O . GLY A 1 286 ? 15.336 17.203 27.438 1 90 286 GLY A O 1
ATOM 2050 N N . ALA A 1 287 ? 13.633 17.797 26.172 1 95.62 287 ALA A N 1
ATOM 2051 C CA . ALA A 1 287 ? 14.43 18.547 25.219 1 95.62 287 ALA A CA 1
ATOM 2052 C C . ALA A 1 287 ? 13.578 19.578 24.484 1 95.62 287 ALA A C 1
ATOM 2054 O O . ALA A 1 287 ? 12.359 19.625 24.656 1 95.62 287 ALA A O 1
ATOM 2055 N N . HIS A 1 288 ? 14.266 20.406 23.844 1 97.12 288 HIS A N 1
ATOM 2056 C CA . HIS A 1 288 ? 13.617 21.438 23.031 1 97.12 288 HIS A CA 1
ATOM 2057 C C . HIS A 1 288 ? 14.297 21.562 21.672 1 97.12 288 HIS A C 1
ATOM 2059 O O . HIS A 1 288 ? 15.523 2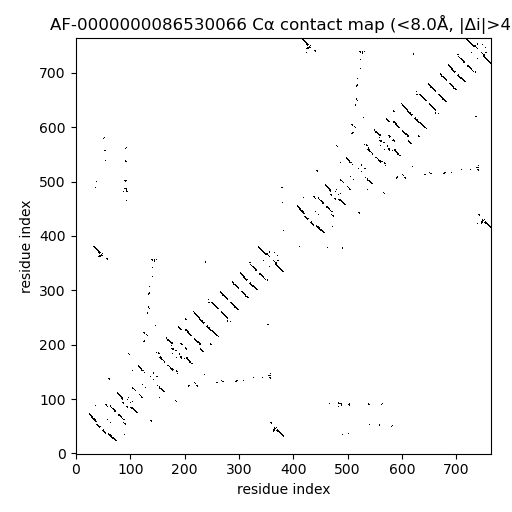1.484 21.578 1 97.12 288 HIS A O 1
ATOM 2065 N N . SER A 1 289 ? 13.531 21.734 20.641 1 98.44 289 SER A N 1
ATOM 2066 C CA . SER A 1 289 ? 14.07 22.016 19.312 1 98.44 289 SER A CA 1
ATOM 2067 C C . SER A 1 289 ? 13.375 23.219 18.672 1 98.44 289 SER A C 1
ATOM 2069 O O . SER A 1 289 ? 12.211 23.5 18.969 1 98.44 289 SER A O 1
ATOM 2071 N N . ASP A 1 290 ? 14.125 23.969 17.906 1 98.88 290 ASP A N 1
ATOM 2072 C CA . ASP A 1 290 ? 13.625 25.047 17.047 1 98.88 290 ASP A CA 1
ATOM 2073 C C . ASP A 1 290 ? 13.836 24.719 15.578 1 98.88 290 ASP A C 1
ATOM 2075 O O . ASP A 1 290 ? 14.969 24.469 15.148 1 98.88 290 ASP A O 1
ATOM 2079 N N . LEU A 1 291 ? 12.797 24.719 14.867 1 98.94 291 LEU A N 1
ATOM 2080 C CA . LEU A 1 291 ? 12.82 24.422 13.438 1 98.94 291 LEU A CA 1
ATOM 2081 C C . LEU A 1 291 ? 12.375 25.641 12.625 1 98.94 291 LEU A C 1
ATOM 2083 O O . LEU A 1 291 ? 11.266 26.156 12.812 1 98.94 291 LEU A O 1
ATOM 2087 N N . PHE A 1 292 ? 13.258 26.094 11.766 1 98.94 292 PHE A N 1
ATOM 2088 C CA . PHE A 1 292 ? 12.977 27.219 10.875 1 98.94 292 PHE A CA 1
ATOM 2089 C C . PHE A 1 292 ? 12.859 26.75 9.43 1 98.94 292 PHE A C 1
ATOM 2091 O O . PHE A 1 292 ? 13.555 25.828 9.016 1 98.94 292 PHE A O 1
ATOM 2098 N N . PHE A 1 293 ? 12 27.406 8.664 1 98.94 293 PHE A N 1
ATOM 2099 C CA . PHE A 1 293 ? 11.922 27.094 7.242 1 98.94 293 PHE A CA 1
ATOM 2100 C C . PHE A 1 293 ? 11.602 28.344 6.434 1 98.94 293 PHE A C 1
ATOM 2102 O O . PHE A 1 293 ? 10.953 29.266 6.938 1 98.94 293 PHE A O 1
ATOM 2109 N N . VAL A 1 294 ? 12.078 28.406 5.25 1 98.94 294 VAL A N 1
ATOM 2110 C CA . VAL A 1 294 ? 11.812 29.453 4.266 1 98.94 294 VAL A CA 1
ATOM 2111 C C . VAL A 1 294 ? 11.812 28.844 2.863 1 98.94 294 VAL A C 1
ATOM 2113 O O . VAL A 1 294 ? 12.688 28.031 2.531 1 98.94 294 VAL A O 1
ATOM 2116 N N . GLY A 1 295 ? 10.766 29.188 2.098 1 98.81 295 GLY A N 1
ATOM 2117 C CA . GLY A 1 295 ? 10.68 28.594 0.773 1 98.81 295 GLY A CA 1
ATOM 2118 C C . GLY A 1 295 ? 10.008 29.5 -0.239 1 98.81 295 GLY A C 1
ATOM 2119 O O . GLY A 1 295 ? 9.508 30.578 0.113 1 98.81 295 GLY A O 1
ATOM 2120 N N . ALA A 1 296 ? 10.086 29.031 -1.462 1 98.88 296 ALA A N 1
ATOM 2121 C CA . ALA A 1 296 ? 9.461 29.75 -2.566 1 98.88 296 ALA A CA 1
ATOM 2122 C C . ALA A 1 296 ? 9 28.797 -3.658 1 98.88 296 ALA A C 1
ATOM 2124 O O . ALA A 1 296 ? 9.547 27.703 -3.803 1 98.88 296 ALA A O 1
ATOM 2125 N N . SER A 1 297 ? 7.973 29.219 -4.32 1 98.69 297 SER A N 1
ATOM 2126 C CA . SER A 1 297 ? 7.43 28.531 -5.484 1 98.69 297 SER A CA 1
ATOM 2127 C C . SER A 1 297 ? 7.199 29.484 -6.641 1 98.69 297 SER A C 1
ATOM 2129 O O . SER A 1 297 ? 6.805 30.641 -6.43 1 98.69 297 SER A O 1
ATOM 2131 N N . TYR A 1 298 ? 7.461 29 -7.828 1 98.69 298 TYR A N 1
ATOM 2132 C CA . TYR A 1 298 ? 7.25 29.812 -9.016 1 98.69 298 TYR A CA 1
ATOM 2133 C C . TYR A 1 298 ? 6.699 28.984 -10.164 1 98.69 298 TYR A C 1
ATOM 2135 O O . TYR A 1 298 ? 7.297 27.969 -10.547 1 98.69 298 TYR A O 1
ATOM 2143 N N . ALA A 1 299 ? 5.609 29.453 -10.703 1 98.12 299 ALA A N 1
ATOM 2144 C CA . ALA A 1 299 ? 5.074 28.859 -11.93 1 98.12 299 ALA A CA 1
ATOM 2145 C C . ALA A 1 299 ? 5.801 29.406 -13.156 1 98.12 299 ALA A C 1
ATOM 2147 O O . ALA A 1 299 ? 5.398 30.422 -13.727 1 98.12 299 ALA A O 1
ATOM 2148 N N . VAL A 1 300 ? 6.738 28.641 -13.609 1 98 300 VAL A N 1
ATOM 2149 C CA . VAL A 1 300 ? 7.492 29.062 -14.789 1 98 300 VAL A CA 1
ATOM 2150 C C . VAL A 1 300 ? 6.559 29.141 -15.992 1 98 300 VAL A C 1
ATOM 2152 O O . VAL A 1 300 ? 6.656 30.062 -16.812 1 98 300 VAL A O 1
ATOM 2155 N N . LYS A 1 301 ? 5.723 28.156 -16.094 1 96.94 301 LYS A N 1
ATOM 2156 C CA . LYS A 1 301 ? 4.559 28.047 -16.969 1 96.94 301 LYS A CA 1
ATOM 2157 C C . LYS A 1 301 ? 3.357 27.484 -16.203 1 96.94 301 LYS A C 1
ATOM 2159 O O . LYS A 1 301 ? 3.504 26.938 -15.109 1 96.94 301 LYS A O 1
ATOM 2164 N N . PRO A 1 302 ? 2.219 27.656 -16.844 1 94.75 302 PRO A N 1
ATOM 2165 C CA . PRO A 1 302 ? 1.044 27.125 -16.141 1 94.75 302 PRO A CA 1
ATOM 2166 C C . PRO A 1 302 ? 1.168 25.641 -15.812 1 94.75 302 PRO A C 1
ATOM 2168 O O . PRO A 1 302 ? 0.576 25.172 -14.836 1 94.75 302 PRO A O 1
ATOM 2171 N N . ASP A 1 303 ? 1.921 24.922 -16.609 1 96.56 303 ASP A N 1
ATOM 2172 C CA . ASP A 1 303 ? 2.025 23.484 -16.422 1 96.56 303 ASP A CA 1
ATOM 2173 C C . ASP A 1 303 ? 3.404 23.109 -15.883 1 96.56 303 ASP A C 1
ATOM 2175 O O . ASP A 1 303 ? 3.768 21.922 -15.875 1 96.56 303 ASP A O 1
ATOM 2179 N N . PHE A 1 304 ? 4.195 24 -15.508 1 98.38 304 PHE A N 1
ATOM 2180 C CA . PHE A 1 304 ? 5.539 23.734 -15.016 1 98.38 304 PHE A CA 1
ATOM 2181 C C . PHE A 1 304 ? 5.863 24.594 -13.805 1 98.38 304 PHE A C 1
ATOM 2183 O O . PHE A 1 304 ? 6.004 25.812 -13.922 1 98.38 304 PHE A O 1
ATOM 2190 N N . VAL A 1 305 ? 6.059 23.938 -12.641 1 98.56 305 VAL A N 1
ATOM 2191 C CA . VAL A 1 305 ? 6.297 24.641 -11.375 1 98.56 305 VAL A CA 1
ATOM 2192 C C . VAL A 1 305 ? 7.656 24.234 -10.812 1 98.56 305 VAL A C 1
ATOM 2194 O O . VAL A 1 305 ? 8.023 23.047 -10.852 1 98.56 305 VAL A O 1
ATOM 2197 N N . VAL A 1 306 ? 8.383 25.203 -10.344 1 98.81 306 VAL A N 1
ATOM 2198 C CA . VAL A 1 306 ? 9.617 24.953 -9.602 1 98.81 306 VAL A CA 1
ATOM 2199 C C . VAL A 1 306 ? 9.484 25.516 -8.188 1 98.81 306 VAL A C 1
ATOM 2201 O O . VAL A 1 306 ? 9.086 26.656 -8 1 98.81 306 VAL A O 1
ATOM 2204 N N . ASP A 1 307 ? 9.789 24.703 -7.18 1 98.31 307 ASP A N 1
ATOM 2205 C CA . ASP A 1 307 ? 9.75 25.219 -5.812 1 98.31 307 ASP A CA 1
ATOM 2206 C C . ASP A 1 307 ? 10.906 24.656 -4.988 1 98.31 307 ASP A C 1
ATOM 2208 O O . ASP A 1 307 ? 11.523 23.656 -5.367 1 98.31 307 ASP A O 1
ATOM 2212 N N . GLY A 1 308 ? 11.281 25.406 -4.031 1 98.81 308 GLY A N 1
ATOM 2213 C CA . GLY A 1 308 ? 12.359 25.062 -3.109 1 98.81 308 GLY A CA 1
ATOM 2214 C C . GLY A 1 308 ? 12.125 25.578 -1.705 1 98.81 308 GLY A C 1
ATOM 2215 O O . GLY A 1 308 ? 11.32 26.5 -1.5 1 98.81 308 GLY A O 1
ATOM 2216 N N . GLU A 1 309 ? 12.812 24.984 -0.761 1 98.88 309 GLU A N 1
ATOM 2217 C CA . GLU A 1 309 ? 12.664 25.359 0.639 1 98.88 309 GLU A CA 1
ATOM 2218 C C . GLU A 1 309 ? 13.906 24.984 1.446 1 98.88 309 GLU A C 1
ATOM 2220 O O . GLU A 1 309 ? 14.492 23.922 1.231 1 98.88 309 GLU A O 1
ATOM 2225 N N . GLY A 1 310 ? 14.367 25.906 2.297 1 98.94 310 GLY A N 1
ATOM 2226 C CA . GLY A 1 310 ? 15.43 25.672 3.256 1 98.94 310 GLY A CA 1
ATOM 2227 C C . GLY A 1 310 ? 14.922 25.469 4.672 1 98.94 310 GLY A C 1
ATOM 2228 O O . GLY A 1 310 ? 13.922 26.062 5.066 1 98.94 310 GLY A O 1
ATOM 2229 N N . TYR A 1 311 ? 15.594 24.625 5.391 1 98.94 311 TYR A N 1
ATOM 2230 C CA . TYR A 1 311 ? 15.227 24.281 6.758 1 98.94 311 TYR A CA 1
ATOM 2231 C C . TYR A 1 311 ? 16.438 24.344 7.68 1 98.94 311 TYR A C 1
ATOM 2233 O O . TYR A 1 311 ? 17.562 24.016 7.266 1 98.94 311 TYR A O 1
ATOM 2241 N N . ARG A 1 312 ? 16.219 24.719 8.898 1 98.94 312 ARG A N 1
ATOM 2242 C CA . ARG A 1 312 ? 17.234 24.672 9.945 1 98.94 312 ARG A CA 1
ATOM 2243 C C . ARG A 1 312 ? 16.625 24.234 11.273 1 98.94 312 ARG A C 1
ATOM 2245 O O . ARG A 1 312 ? 15.633 24.797 11.734 1 98.94 312 ARG A O 1
ATOM 2252 N N . ILE A 1 313 ? 17.234 23.188 11.859 1 98.94 313 ILE A N 1
ATOM 2253 C CA . ILE A 1 313 ? 16.766 22.75 13.172 1 98.94 313 ILE A CA 1
ATOM 2254 C C . ILE A 1 313 ? 17.922 22.781 14.172 1 98.94 313 ILE A C 1
ATOM 2256 O O . ILE A 1 313 ? 19.062 22.484 13.812 1 98.94 313 ILE A O 1
ATOM 2260 N N . VAL A 1 314 ? 17.594 23.172 15.398 1 98.88 314 VAL A N 1
ATOM 2261 C CA . VAL A 1 314 ? 18.562 23.203 16.484 1 98.88 314 VAL A CA 1
ATOM 2262 C C . VAL A 1 314 ? 17.969 22.562 17.734 1 98.88 314 VAL A C 1
ATOM 2264 O O . VAL A 1 314 ? 16.859 22.906 18.141 1 98.88 314 VAL A O 1
ATOM 2267 N N . ASN A 1 315 ? 18.578 21.625 18.234 1 98.44 315 ASN A N 1
ATOM 2268 C CA . ASN A 1 315 ? 18.312 21.031 19.531 1 98.44 315 ASN A CA 1
ATOM 2269 C C . ASN A 1 315 ? 19.531 21.125 20.453 1 98.44 315 ASN A C 1
ATOM 2271 O O . ASN A 1 315 ? 20.406 20.266 20.406 1 98.44 315 ASN A O 1
ATOM 2275 N N . SER A 1 316 ? 19.5 22.062 21.391 1 96.56 316 SER A N 1
ATOM 2276 C CA . SER A 1 316 ? 20.672 22.344 22.219 1 96.56 316 SER A CA 1
ATOM 2277 C C . SER A 1 316 ? 20.859 21.266 23.281 1 96.56 316 SER A C 1
ATOM 2279 O O . SER A 1 316 ? 22 20.922 23.625 1 96.56 316 SER A O 1
ATOM 2281 N N . ALA A 1 317 ? 19.766 20.781 23.828 1 95.38 317 ALA A N 1
ATOM 2282 C CA . ALA A 1 317 ? 19.875 19.766 24.875 1 95.38 317 ALA A CA 1
ATOM 2283 C C . ALA A 1 317 ? 20.594 18.531 24.344 1 95.38 317 ALA A C 1
ATOM 2285 O O . ALA A 1 317 ? 21.344 17.875 25.078 1 95.38 317 ALA A O 1
ATOM 2286 N N . HIS A 1 318 ? 20.391 18.188 23.125 1 96.69 318 HIS A N 1
ATOM 2287 C CA . HIS A 1 318 ? 20.984 17.016 22.516 1 96.69 318 HIS A CA 1
ATOM 2288 C C . HIS A 1 318 ? 22.297 17.375 21.797 1 96.69 318 HIS A C 1
ATOM 2290 O O . HIS A 1 318 ? 23 16.484 21.297 1 96.69 318 HIS A O 1
ATOM 2296 N N . ASP A 1 319 ? 22.594 18.594 21.688 1 97.88 319 ASP A N 1
ATOM 2297 C CA . ASP A 1 319 ? 23.719 19.109 20.906 1 97.88 319 ASP A CA 1
ATOM 2298 C C . ASP A 1 319 ? 23.656 18.641 19.469 1 97.88 319 ASP A C 1
ATOM 2300 O O . ASP A 1 319 ? 24.641 18.094 18.938 1 97.88 319 ASP A O 1
ATOM 2304 N N . THR A 1 320 ? 22.531 18.75 18.859 1 98.5 320 THR A N 1
ATOM 2305 C CA . THR A 1 320 ? 22.328 18.375 17.469 1 98.5 320 THR A CA 1
ATOM 2306 C C . THR A 1 320 ? 21.719 19.547 16.688 1 98.5 320 THR A C 1
ATOM 2308 O O . THR A 1 320 ? 20.906 20.297 17.219 1 98.5 320 THR A O 1
ATOM 2311 N N . ARG A 1 321 ? 22.109 19.719 15.469 1 98.69 321 ARG A N 1
ATOM 2312 C CA . ARG A 1 321 ? 21.562 20.656 14.5 1 98.69 321 ARG A CA 1
ATOM 2313 C C . ARG A 1 321 ? 21.688 20.109 13.078 1 98.69 321 ARG A C 1
ATOM 2315 O O . ARG A 1 321 ? 22.531 19.25 12.805 1 98.69 321 ARG A O 1
ATOM 2322 N N . ALA A 1 322 ? 20.906 20.609 12.227 1 98.94 322 ALA A N 1
ATOM 2323 C CA . ALA A 1 322 ? 20.953 20.219 10.82 1 98.94 322 ALA A CA 1
ATOM 2324 C C . ALA A 1 322 ? 20.359 21.312 9.93 1 98.94 322 ALA A C 1
ATOM 2326 O O . ALA A 1 322 ? 19.547 22.109 10.383 1 98.94 322 ALA A O 1
ATOM 2327 N N . THR A 1 323 ? 20.859 21.391 8.773 1 98.94 323 THR A N 1
ATOM 2328 C CA . THR A 1 323 ? 20.328 22.219 7.699 1 98.94 323 THR A CA 1
ATOM 2329 C C . THR A 1 323 ? 19.984 21.375 6.48 1 98.94 323 THR A C 1
ATOM 2331 O O . THR A 1 323 ? 20.688 20.422 6.145 1 98.94 323 THR A O 1
ATOM 2334 N N . MET A 1 324 ? 18.891 21.719 5.875 1 98.94 324 MET A N 1
ATOM 2335 C CA . MET A 1 324 ? 18.438 20.984 4.691 1 98.94 324 MET A CA 1
ATOM 2336 C C . MET A 1 324 ? 17.922 21.938 3.621 1 98.94 324 MET A C 1
ATOM 2338 O O . MET A 1 324 ? 17.328 22.969 3.939 1 98.94 324 MET A O 1
ATOM 2342 N N . ALA A 1 325 ? 18.234 21.625 2.387 1 98.94 325 ALA A N 1
ATOM 2343 C CA . ALA A 1 325 ? 17.719 22.375 1.242 1 98.94 325 ALA A CA 1
ATOM 2344 C C . ALA A 1 325 ? 17.078 21.438 0.22 1 98.94 325 ALA A C 1
ATOM 2346 O O . ALA A 1 325 ? 17.703 20.469 -0.213 1 98.94 325 ALA A O 1
ATOM 2347 N N . THR A 1 326 ? 15.844 21.781 -0.138 1 98.94 326 THR A N 1
ATOM 2348 C CA . THR A 1 326 ? 15.07 20.969 -1.07 1 98.94 326 THR A CA 1
ATOM 2349 C C . THR A 1 326 ? 14.734 21.766 -2.328 1 98.94 326 THR A C 1
ATOM 2351 O O . THR A 1 326 ? 14.398 22.953 -2.25 1 98.94 326 THR A O 1
ATOM 2354 N N . LEU A 1 327 ? 14.875 21.125 -3.482 1 98.94 327 LEU A N 1
ATOM 2355 C CA . LEU A 1 327 ? 14.43 21.641 -4.773 1 98.94 327 LEU A CA 1
ATOM 2356 C C . LEU A 1 327 ? 13.539 20.625 -5.488 1 98.94 327 LEU A C 1
ATOM 2358 O O . LEU A 1 327 ? 13.844 19.438 -5.504 1 98.94 327 LEU A O 1
ATOM 2362 N N . ARG A 1 328 ? 12.414 21.141 -6.055 1 98.88 328 ARG A N 1
ATOM 2363 C CA . ARG A 1 328 ? 11.461 20.281 -6.742 1 98.88 328 ARG A CA 1
ATOM 2364 C C . ARG A 1 328 ? 10.977 20.938 -8.039 1 98.88 328 ARG A C 1
ATOM 2366 O O . ARG A 1 328 ? 10.695 22.125 -8.07 1 98.88 328 ARG A O 1
ATOM 2373 N N . ALA A 1 329 ? 10.961 20.156 -9.055 1 98.94 329 ALA A N 1
ATOM 2374 C CA . ALA A 1 329 ? 10.328 20.516 -10.328 1 98.94 329 ALA A CA 1
ATOM 2375 C C . ALA A 1 329 ? 9.148 19.594 -10.633 1 98.94 329 ALA A C 1
ATOM 2377 O O . ALA A 1 329 ? 9.289 18.375 -10.609 1 98.94 329 ALA A O 1
ATOM 2378 N N . THR A 1 330 ? 8 20.25 -10.898 1 98.75 330 THR A N 1
ATOM 2379 C CA . THR A 1 330 ? 6.789 19.484 -11.203 1 98.75 330 THR A CA 1
ATOM 2380 C C . THR A 1 330 ? 6.238 19.891 -12.57 1 98.75 330 THR A C 1
ATOM 2382 O O . THR A 1 330 ? 6.035 21.062 -12.844 1 98.75 330 THR A O 1
ATOM 2385 N N . TYR A 1 331 ? 6.059 18.922 -13.414 1 98.62 331 TYR A N 1
ATOM 2386 C CA . TYR A 1 331 ? 5.43 19.109 -14.711 1 98.62 331 TYR A CA 1
ATOM 2387 C C . TYR A 1 331 ? 4.023 18.531 -14.727 1 98.62 331 TYR A C 1
ATOM 2389 O O . TYR A 1 331 ? 3.846 17.312 -14.625 1 98.62 331 TYR A O 1
ATOM 2397 N N . LEU A 1 332 ? 3.068 19.438 -14.898 1 97.88 332 LEU A N 1
ATOM 2398 C CA . LEU A 1 332 ? 1.669 19.016 -14.945 1 97.88 332 LEU A CA 1
ATOM 2399 C C . LEU A 1 332 ? 1.289 18.547 -16.344 1 97.88 332 LEU A C 1
ATOM 2401 O O . LEU A 1 332 ? 1.084 19.344 -17.25 1 97.88 332 LEU A O 1
ATOM 2405 N N . LEU A 1 333 ? 1.037 17.266 -16.391 1 97.31 333 LEU A N 1
ATOM 2406 C CA . LEU A 1 333 ? 0.561 16.719 -17.656 1 97.31 333 LEU A CA 1
ATOM 2407 C C . LEU A 1 333 ? -0.911 17.047 -17.875 1 97.31 333 LEU A C 1
ATOM 2409 O O . LEU A 1 333 ? -1.343 17.25 -19 1 97.31 333 LEU A O 1
ATOM 2413 N N . THR A 1 334 ? -1.709 17 -16.859 1 96.56 334 THR A N 1
ATOM 2414 C CA . THR A 1 334 ? -3.062 17.531 -16.719 1 96.56 334 THR A CA 1
ATOM 2415 C C . THR A 1 334 ? -3.266 18.141 -15.336 1 96.56 334 THR A C 1
ATOM 2417 O O . THR A 1 334 ? -2.324 18.219 -14.547 1 96.56 334 THR A O 1
ATOM 2420 N N . LYS A 1 335 ? -4.445 18.531 -15.102 1 94.38 335 LYS A N 1
ATOM 2421 C CA . LYS A 1 335 ? -4.746 19.031 -13.766 1 94.38 335 LYS A CA 1
ATOM 2422 C C . LYS A 1 335 ? -4.664 17.922 -12.727 1 94.38 335 LYS A C 1
ATOM 2424 O O . LYS A 1 335 ? -4.543 18.188 -11.531 1 94.38 335 LYS A O 1
ATOM 2429 N N . ARG A 1 336 ? -4.684 16.688 -13.141 1 96.56 336 ARG A N 1
ATOM 2430 C CA . ARG A 1 336 ? -4.793 15.57 -12.211 1 96.56 336 ARG A CA 1
ATOM 2431 C C . ARG A 1 336 ? -3.502 14.766 -12.164 1 96.56 336 ARG A C 1
ATOM 2433 O O . ARG A 1 336 ? -3.238 14.055 -11.195 1 96.56 336 ARG A O 1
ATOM 2440 N N . THR A 1 337 ? -2.756 14.867 -13.227 1 97.56 337 THR A N 1
ATOM 2441 C CA . THR A 1 337 ? -1.57 14.023 -13.336 1 97.56 337 THR A CA 1
ATOM 2442 C C . THR A 1 337 ? -0.314 14.875 -13.484 1 97.56 337 THR A C 1
ATOM 2444 O O . THR A 1 337 ? -0.284 15.805 -14.297 1 97.56 337 THR A O 1
ATOM 2447 N N . ALA A 1 338 ? 0.683 14.453 -12.75 1 98.31 338 ALA A N 1
ATOM 2448 C CA . ALA A 1 338 ? 1.95 15.18 -12.82 1 98.31 338 ALA A CA 1
ATOM 2449 C C . ALA A 1 338 ? 3.135 14.227 -12.695 1 98.31 338 ALA A C 1
ATOM 2451 O O . ALA A 1 338 ? 3.016 13.156 -12.094 1 98.31 338 ALA A O 1
ATOM 2452 N N . VAL A 1 339 ? 4.227 14.578 -13.344 1 98.38 339 VAL A N 1
ATOM 2453 C CA . VAL A 1 339 ? 5.527 13.969 -13.07 1 98.38 339 VAL A CA 1
ATOM 2454 C C . VAL A 1 339 ? 6.434 14.984 -12.375 1 98.38 339 VAL A C 1
ATOM 2456 O O . VAL A 1 339 ? 6.254 16.188 -12.523 1 98.38 339 VAL A O 1
ATOM 2459 N N . TYR A 1 340 ? 7.387 14.469 -11.617 1 98.75 340 TYR A N 1
ATOM 2460 C CA . TYR A 1 340 ? 8.227 15.406 -10.883 1 98.75 340 TYR A CA 1
ATOM 2461 C C . TYR A 1 340 ? 9.633 14.836 -10.68 1 98.75 340 TYR A C 1
ATOM 2463 O O . TYR A 1 340 ? 9.836 13.625 -10.766 1 98.75 340 TYR A O 1
ATOM 2471 N N . ALA A 1 341 ? 10.531 15.703 -10.5 1 98.88 341 ALA A N 1
ATOM 2472 C CA . ALA A 1 341 ? 11.883 15.453 -10.008 1 98.88 341 ALA A CA 1
ATOM 2473 C C . ALA A 1 341 ? 12.203 16.344 -8.805 1 98.88 341 ALA A C 1
ATOM 2475 O O . ALA A 1 341 ? 11.836 17.516 -8.781 1 98.88 341 ALA A O 1
ATOM 2476 N N . GLN A 1 342 ? 12.805 15.711 -7.777 1 98.88 342 GLN A N 1
ATOM 2477 C CA . GLN A 1 342 ? 13.148 16.484 -6.59 1 98.88 342 GLN A CA 1
ATOM 2478 C C . GLN A 1 342 ? 14.438 15.977 -5.953 1 98.88 342 GLN A C 1
ATOM 2480 O O . GLN A 1 342 ? 14.812 14.82 -6.133 1 98.88 342 GLN A O 1
ATOM 2485 N N . SER A 1 343 ? 15.086 16.891 -5.344 1 98.88 343 SER A N 1
ATOM 2486 C CA . SER A 1 343 ? 16.328 16.562 -4.645 1 98.88 343 SER A CA 1
ATOM 2487 C C . SER A 1 343 ? 16.484 17.422 -3.391 1 98.88 343 SER A C 1
ATOM 2489 O O . SER A 1 343 ? 15.906 18.5 -3.291 1 98.88 343 SER A O 1
ATOM 2491 N N . SER A 1 344 ? 17.172 16.875 -2.422 1 98.94 344 SER A N 1
ATOM 2492 C CA . SER A 1 344 ? 17.469 17.578 -1.175 1 98.94 344 SER A CA 1
ATOM 2493 C C . SER A 1 344 ? 18.812 17.141 -0.594 1 98.94 344 SER A C 1
ATOM 2495 O O . SER A 1 344 ? 19.234 15.992 -0.786 1 98.94 344 SER A O 1
ATOM 2497 N N . TYR A 1 345 ? 19.484 18.047 -0.053 1 98.94 345 TYR A N 1
ATOM 2498 C CA . TYR A 1 345 ? 20.672 17.719 0.711 1 98.94 345 TYR A CA 1
ATOM 2499 C C . TYR A 1 345 ? 20.547 18.172 2.16 1 98.94 345 TYR A C 1
ATOM 2501 O O . TYR A 1 345 ? 20.062 19.266 2.43 1 98.94 345 TYR A O 1
ATOM 2509 N N . LEU A 1 346 ? 20.875 17.297 3.08 1 98.94 346 LEU A N 1
ATOM 2510 C CA . LEU A 1 346 ? 20.812 17.531 4.516 1 98.94 346 LEU A CA 1
ATOM 2511 C C . LEU A 1 346 ? 22.203 17.469 5.141 1 98.94 346 LEU A C 1
ATOM 2513 O O . LEU A 1 346 ? 22.906 16.469 5.004 1 98.94 346 LEU A O 1
ATOM 2517 N N . TRP A 1 347 ? 22.625 18.609 5.77 1 98.94 347 TRP A N 1
ATOM 2518 C CA . TRP A 1 347 ? 23.875 18.688 6.531 1 98.94 347 TRP A CA 1
ATOM 2519 C C . TRP A 1 347 ? 23.625 18.453 8.016 1 98.94 347 TRP A C 1
ATOM 2521 O O . TRP A 1 347 ? 22.938 19.234 8.672 1 98.94 347 TRP A O 1
ATOM 2531 N N . ASN A 1 348 ? 24.234 17.391 8.523 1 98.88 348 ASN A N 1
ATOM 2532 C CA . ASN A 1 348 ? 24.156 17.109 9.953 1 98.88 348 ASN A CA 1
ATOM 2533 C C . ASN A 1 348 ? 25.359 17.672 10.703 1 98.88 348 ASN A C 1
ATOM 2535 O O . ASN A 1 348 ? 26.484 17.656 10.195 1 98.88 348 ASN A O 1
ATOM 2539 N N . SER A 1 349 ? 25.094 18.172 11.891 1 98.75 349 SER A N 1
ATOM 2540 C CA . SER A 1 349 ? 26.203 18.469 12.805 1 98.75 349 SER A CA 1
ATOM 2541 C C . SER A 1 349 ? 26.859 17.188 13.312 1 98.75 349 SER A C 1
ATOM 2543 O O . SER A 1 349 ? 26.359 16.094 13.039 1 98.75 349 SER A O 1
ATOM 2545 N N . ALA A 1 350 ? 27.859 17.312 14.094 1 98.19 350 ALA A N 1
ATOM 2546 C CA . ALA A 1 350 ? 28.75 16.203 14.461 1 98.19 350 ALA A CA 1
ATOM 2547 C C . ALA A 1 350 ? 27.969 15.086 15.148 1 98.19 350 ALA A C 1
ATOM 2549 O O . ALA A 1 350 ? 28.281 13.906 14.977 1 98.19 350 ALA A O 1
ATOM 2550 N N . HIS A 1 351 ? 26.922 15.398 15.922 1 98.12 351 HIS A N 1
ATOM 2551 C CA . HIS A 1 351 ? 26.234 14.391 16.719 1 98.12 351 HIS A CA 1
ATOM 2552 C C . HIS A 1 351 ? 24.859 14.062 16.141 1 98.12 351 HIS A C 1
ATOM 2554 O O . HIS A 1 351 ? 24.172 13.172 16.641 1 98.12 351 HIS A O 1
ATOM 2560 N N . ALA A 1 352 ? 24.484 14.758 15.117 1 98.75 352 ALA A N 1
ATOM 2561 C CA . ALA A 1 352 ? 23.125 14.617 14.586 1 98.75 352 ALA A CA 1
ATOM 2562 C C . ALA A 1 352 ? 23.047 13.469 13.586 1 98.75 352 ALA A C 1
ATOM 2564 O O . ALA A 1 352 ? 24.016 13.188 12.875 1 98.75 352 ALA A O 1
ATOM 2565 N N . ARG A 1 353 ? 21.844 12.812 13.516 1 98.69 353 ARG A N 1
ATOM 2566 C CA . ARG A 1 353 ? 21.594 11.719 12.57 1 98.69 353 ARG A CA 1
ATOM 2567 C C . ARG A 1 353 ? 20.25 11.898 11.883 1 98.69 353 ARG A C 1
ATOM 2569 O O . ARG A 1 353 ? 19.516 10.93 11.688 1 98.69 353 ARG A O 1
ATOM 2576 N N . TYR A 1 354 ? 19.844 13.172 11.633 1 98.75 354 TYR A N 1
ATOM 2577 C CA . TYR A 1 354 ? 18.594 13.391 10.891 1 98.75 354 TYR A CA 1
ATOM 2578 C C . TYR A 1 354 ? 18.656 12.742 9.516 1 98.75 354 TYR A C 1
ATOM 2580 O O . TYR A 1 354 ? 19.719 12.758 8.867 1 98.75 354 TYR A O 1
ATOM 2588 N N . SER A 1 355 ? 17.609 12.195 9.039 1 98.69 355 SER A N 1
ATOM 2589 C CA . SER A 1 355 ? 17.5 11.641 7.695 1 98.69 355 SER A CA 1
ATOM 2590 C C . SER A 1 355 ? 16.797 12.617 6.75 1 98.69 355 SER A C 1
ATOM 2592 O O . SER A 1 355 ? 15.82 13.266 7.133 1 98.69 355 SER A O 1
ATOM 2594 N N . VAL A 1 356 ? 17.25 12.664 5.566 1 98.75 356 VAL A N 1
ATOM 2595 C CA . VAL A 1 356 ? 16.688 13.562 4.562 1 98.75 356 VAL A CA 1
ATOM 2596 C C . VAL A 1 356 ? 15.32 13.062 4.117 1 98.75 356 VAL A C 1
ATOM 2598 O O . VAL A 1 356 ? 14.461 13.852 3.719 1 98.75 356 VAL A O 1
ATOM 2601 N N . SER A 1 357 ? 15.055 11.797 4.184 1 98.62 357 SER A N 1
ATOM 2602 C CA . SER A 1 357 ? 13.891 11.164 3.555 1 98.62 357 SER A CA 1
ATOM 2603 C C . SER A 1 357 ? 12.805 10.867 4.578 1 98.62 357 SER A C 1
ATOM 2605 O O . SER A 1 357 ? 13.062 10.219 5.594 1 98.62 357 SER A O 1
ATOM 2607 N N . GLY A 1 358 ? 11.609 11.367 4.262 1 96.38 358 GLY A N 1
ATOM 2608 C CA . GLY A 1 358 ? 10.422 10.961 5 1 96.38 358 GLY A CA 1
ATOM 2609 C C . GLY A 1 358 ? 9.688 9.797 4.363 1 96.38 358 GLY A C 1
ATOM 2610 O O . GLY A 1 358 ? 8.492 9.609 4.594 1 96.38 358 GLY A O 1
ATOM 2611 N N . GLY A 1 359 ? 10.367 8.977 3.527 1 94.38 359 GLY A N 1
ATOM 2612 C CA . GLY A 1 359 ? 9.742 7.938 2.725 1 94.38 359 GLY A CA 1
ATOM 2613 C C . GLY A 1 359 ? 9.602 6.621 3.461 1 94.38 359 GLY A C 1
ATOM 2614 O O . GLY A 1 359 ? 9.211 5.613 2.869 1 94.38 359 GLY A O 1
ATOM 2615 N N . GLY A 1 360 ? 9.898 6.605 4.754 1 91.31 360 GLY A N 1
ATOM 2616 C CA . GLY A 1 360 ? 9.891 5.383 5.543 1 91.31 360 GLY A CA 1
ATOM 2617 C C . GLY A 1 360 ? 11.258 5.023 6.094 1 91.31 360 GLY A C 1
ATOM 2618 O O . GLY A 1 360 ? 12.242 5.719 5.836 1 91.31 360 GLY A O 1
ATOM 2619 N N . PRO A 1 361 ? 11.305 3.912 6.848 1 90.44 361 PRO A N 1
ATOM 2620 C CA . PRO A 1 361 ? 12.555 3.549 7.508 1 90.44 361 PRO A CA 1
ATOM 2621 C C . PRO A 1 361 ? 13.633 3.1 6.523 1 90.44 361 PRO A C 1
ATOM 2623 O O . PRO A 1 361 ? 13.328 2.775 5.375 1 90.44 361 PRO A O 1
ATOM 2626 N N . GLY A 1 362 ? 14.867 3.121 6.984 1 93.44 362 GLY A N 1
ATOM 2627 C CA . GLY A 1 362 ? 15.953 2.525 6.223 1 93.44 362 GLY A CA 1
ATOM 2628 C C . GLY A 1 362 ? 16.906 3.553 5.637 1 93.44 362 GLY A C 1
ATOM 2629 O O . GLY A 1 362 ? 17.609 3.268 4.668 1 93.44 362 GLY A O 1
ATOM 2630 N N . THR A 1 363 ? 16.828 4.781 6.188 1 97.69 363 THR A N 1
ATOM 2631 C CA . THR A 1 363 ? 17.719 5.785 5.605 1 97.69 363 THR A CA 1
ATOM 2632 C C . THR A 1 363 ? 18.406 6.605 6.695 1 97.69 363 THR A C 1
ATOM 2634 O O . THR A 1 363 ? 18.844 7.727 6.449 1 97.69 363 THR A O 1
ATOM 2637 N N . THR A 1 364 ? 18.453 6.094 7.906 1 97.69 364 THR A N 1
ATOM 2638 C CA . THR A 1 364 ? 19.094 6.844 8.977 1 97.69 364 THR A CA 1
ATOM 2639 C C . THR A 1 364 ? 20.625 6.82 8.82 1 97.69 364 THR A C 1
ATOM 2641 O O . THR A 1 364 ? 21.234 5.754 8.867 1 97.69 364 THR A O 1
ATOM 2644 N N . PRO A 1 365 ? 21.234 7.977 8.727 1 98.62 365 PRO A N 1
ATOM 2645 C CA . PRO A 1 365 ? 22.688 8.016 8.539 1 98.62 365 PRO A CA 1
ATOM 2646 C C . PRO A 1 365 ? 23.453 7.836 9.844 1 98.62 365 PRO A C 1
ATOM 2648 O O . PRO A 1 365 ? 22.844 7.797 10.922 1 98.62 365 PRO A O 1
ATOM 2651 N N . GLY A 1 366 ? 24.844 7.637 9.695 1 98.12 366 GLY A N 1
ATOM 2652 C CA . GLY A 1 366 ? 25.688 7.734 10.875 1 98.12 366 GLY A CA 1
ATOM 2653 C C . GLY A 1 366 ? 25.812 9.148 11.398 1 98.12 366 GLY A C 1
ATOM 2654 O O . GLY A 1 366 ? 25.406 10.102 10.734 1 98.12 366 GLY A O 1
ATOM 2655 N N . GLU A 1 367 ? 26.391 9.25 12.594 1 98 367 GLU A N 1
ATOM 2656 C CA . GLU A 1 367 ? 26.562 10.555 13.219 1 98 367 GLU A CA 1
ATOM 2657 C C . GLU A 1 367 ? 27.359 11.492 12.312 1 98 367 GLU A C 1
ATOM 2659 O O . GLU A 1 367 ? 28.406 11.125 11.789 1 98 367 GLU A O 1
ATOM 2664 N N . GLY A 1 368 ? 26.781 12.688 12.125 1 98.62 368 GLY A N 1
ATOM 2665 C CA . GLY A 1 368 ? 27.5 13.75 11.445 1 98.62 368 GLY A CA 1
ATOM 2666 C C . GLY A 1 368 ? 27.484 13.609 9.93 1 98.62 368 GLY A C 1
ATOM 2667 O O . GLY A 1 368 ? 27.953 14.492 9.219 1 98.62 368 GLY A O 1
ATOM 2668 N N . MET A 1 369 ? 26.875 12.57 9.43 1 98.44 369 MET A N 1
ATOM 2669 C CA . MET A 1 369 ? 26.906 12.32 7.992 1 98.44 369 MET A CA 1
ATOM 2670 C C . MET A 1 369 ? 25.859 13.164 7.27 1 98.44 369 MET A C 1
ATOM 2672 O O . MET A 1 369 ? 24.703 13.227 7.695 1 98.44 369 MET A O 1
ATOM 2676 N N . GLY A 1 370 ? 26.281 13.875 6.219 1 98.5 370 GLY A N 1
ATOM 2677 C CA . GLY A 1 370 ? 25.328 14.477 5.305 1 98.5 370 GLY A CA 1
ATOM 2678 C C . GLY A 1 370 ? 24.641 13.461 4.406 1 98.5 370 GLY A C 1
ATOM 2679 O O . GLY A 1 370 ? 25.125 12.344 4.246 1 98.5 370 GLY A O 1
ATOM 2680 N N . GLN A 1 371 ? 23.547 13.875 3.852 1 98.56 371 GLN A N 1
ATOM 2681 C CA . GLN A 1 371 ? 22.75 12.945 3.047 1 98.56 371 GLN A CA 1
ATOM 2682 C C . GLN A 1 371 ? 22.141 13.648 1.835 1 98.56 371 GLN A C 1
ATOM 2684 O O . GLN A 1 371 ? 21.609 14.742 1.954 1 98.56 371 GLN A O 1
ATOM 2689 N N . LEU A 1 372 ? 22.328 13.023 0.715 1 98.88 372 LEU A N 1
ATOM 2690 C CA . LEU A 1 372 ? 21.641 13.43 -0.51 1 98.88 372 LEU A CA 1
ATOM 2691 C C . LEU A 1 372 ? 20.422 12.547 -0.773 1 98.88 372 LEU A C 1
ATOM 2693 O O . LEU A 1 372 ? 20.516 11.32 -0.714 1 98.88 372 LEU A O 1
ATOM 2697 N N . GLY A 1 373 ? 19.297 13.172 -0.987 1 98.81 373 GLY A N 1
ATOM 2698 C CA . GLY A 1 373 ? 18.125 12.5 -1.534 1 98.81 373 GLY A CA 1
ATOM 2699 C C . GLY A 1 373 ? 17.75 12.992 -2.92 1 98.81 373 GLY A C 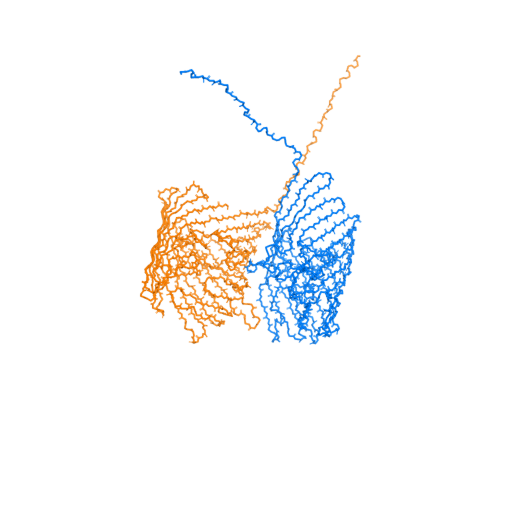1
ATOM 2700 O O . GLY A 1 373 ? 17.844 14.188 -3.205 1 98.81 373 GLY A O 1
ATOM 2701 N N . ALA A 1 374 ? 17.406 12.062 -3.787 1 98.88 374 ALA A N 1
ATOM 2702 C CA . ALA A 1 374 ? 16.906 12.375 -5.121 1 98.88 374 ALA A CA 1
ATOM 2703 C C . ALA A 1 374 ? 15.789 11.414 -5.523 1 98.88 374 ALA A C 1
ATOM 2705 O O . ALA A 1 374 ? 15.859 10.219 -5.23 1 98.88 374 ALA A O 1
ATOM 2706 N N . MET A 1 375 ? 14.758 12 -6.172 1 98.75 375 MET A N 1
ATOM 2707 C CA . MET A 1 375 ? 13.609 11.164 -6.508 1 98.75 375 MET A CA 1
ATOM 2708 C C . MET A 1 375 ? 12.938 11.656 -7.785 1 98.75 375 MET A C 1
ATOM 2710 O O . MET A 1 375 ? 12.836 12.859 -8.016 1 98.75 375 MET A O 1
ATOM 2714 N N . VAL A 1 376 ? 12.508 10.75 -8.602 1 98.75 376 VAL A N 1
ATOM 2715 C CA . VAL A 1 376 ? 11.578 11 -9.703 1 98.75 376 VAL A CA 1
ATOM 2716 C C . VAL A 1 376 ? 10.297 10.195 -9.484 1 98.75 376 VAL A C 1
ATOM 2718 O O . VAL A 1 376 ? 10.336 9.086 -8.961 1 98.75 376 VAL A O 1
ATOM 2721 N N . GLY A 1 377 ? 9.18 10.859 -9.789 1 98.31 377 GLY A N 1
ATOM 2722 C CA . GLY A 1 377 ? 7.93 10.172 -9.516 1 98.31 377 GLY A CA 1
ATOM 2723 C C . GLY A 1 377 ? 6.773 10.664 -10.359 1 98.31 377 GLY A C 1
ATOM 2724 O O . GLY A 1 377 ? 6.945 11.57 -11.188 1 98.31 377 GLY A O 1
ATOM 2725 N N . VAL A 1 378 ? 5.637 9.992 -10.219 1 98.31 378 VAL A N 1
ATOM 2726 C CA . VAL A 1 378 ? 4.367 10.32 -10.867 1 98.31 378 VAL A CA 1
ATOM 2727 C C . VAL A 1 378 ? 3.26 10.391 -9.812 1 98.31 378 VAL A C 1
ATOM 2729 O O . VAL A 1 378 ? 3.215 9.57 -8.898 1 98.31 378 VAL A O 1
ATOM 2732 N N . ARG A 1 379 ? 2.439 11.414 -9.992 1 98.12 379 ARG A N 1
ATOM 2733 C CA . ARG A 1 379 ? 1.282 11.594 -9.125 1 98.12 379 ARG A CA 1
ATOM 2734 C C . ARG A 1 379 ? -0.002 11.711 -9.938 1 98.12 379 ARG A C 1
ATOM 2736 O O . ARG A 1 379 ? -0.044 12.43 -10.938 1 98.12 379 ARG A O 1
ATOM 2743 N N . HIS A 1 380 ? -1.013 11.016 -9.461 1 98.12 380 HIS A N 1
ATOM 2744 C CA . HIS A 1 380 ? -2.338 11.102 -10.062 1 98.12 380 HIS A CA 1
ATOM 2745 C C . HIS A 1 380 ? -3.41 11.344 -9.008 1 98.12 380 HIS A C 1
ATOM 2747 O O . HIS A 1 380 ? -3.438 10.664 -7.977 1 98.12 380 HIS A O 1
ATOM 2753 N N . MET A 1 381 ? -4.227 12.289 -9.32 1 97.5 381 MET A N 1
ATOM 2754 C CA . MET A 1 381 ? -5.363 12.594 -8.461 1 97.5 381 MET A CA 1
ATOM 2755 C C . MET A 1 381 ? -6.68 12.25 -9.156 1 97.5 381 MET A C 1
ATOM 2757 O O . MET A 1 381 ? -6.824 12.461 -10.359 1 97.5 381 MET A O 1
ATOM 2761 N N . PHE A 1 382 ? -7.641 11.766 -8.352 1 95.62 382 PHE A N 1
ATOM 2762 C CA . PHE A 1 382 ? -8.961 11.477 -8.891 1 95.62 382 PHE A CA 1
ATOM 2763 C C . PHE A 1 382 ? -10.055 11.891 -7.914 1 95.62 382 PHE A C 1
ATOM 2765 O O . PHE A 1 382 ? -9.805 12 -6.711 1 95.62 382 PHE A O 1
ATOM 2772 N N . MET B 1 1 ? -58.344 58.156 -39.219 1 21.02 1 MET B N 1
ATOM 2773 C CA . MET B 1 1 ? -58.688 57.031 -38.375 1 21.02 1 MET B CA 1
ATOM 2774 C C . MET B 1 1 ? -57.5 56.094 -38.188 1 21.02 1 MET B C 1
ATOM 2776 O O . MET B 1 1 ? -56.906 55.625 -39.156 1 21.02 1 MET B O 1
ATOM 2780 N N . LYS B 1 2 ? -57 56.156 -36.906 1 22.06 2 LYS B N 1
ATOM 2781 C CA . LYS B 1 2 ? -55.688 56.094 -36.281 1 22.06 2 LYS B CA 1
ATOM 2782 C C . LYS B 1 2 ? -55.188 54.656 -36.125 1 22.06 2 LYS B C 1
ATOM 2784 O O . LYS B 1 2 ? -55.188 54.125 -35.031 1 22.06 2 LYS B O 1
ATOM 2789 N N . THR B 1 3 ? -55.906 53.812 -37 1 23.17 3 THR B N 1
ATOM 2790 C CA . THR B 1 3 ? -55.812 52.406 -36.719 1 23.17 3 THR B CA 1
ATOM 2791 C C . THR B 1 3 ? -54.375 51.938 -36.719 1 23.17 3 THR B C 1
ATOM 2793 O O . THR B 1 3 ? -53.719 51.938 -37.75 1 23.17 3 THR B O 1
ATOM 2796 N N . LYS B 1 4 ? -53.688 52.312 -35.594 1 23.25 4 LYS B N 1
ATOM 2797 C CA . LYS B 1 4 ? -52.312 52.219 -35.125 1 23.25 4 LYS B CA 1
ATOM 2798 C C . LYS B 1 4 ? -51.812 50.781 -35.125 1 23.25 4 LYS B C 1
ATOM 2800 O O . LYS B 1 4 ? -52.25 49.969 -34.344 1 23.25 4 LYS B O 1
ATOM 2805 N N . THR B 1 5 ? -51.75 50.281 -36.406 1 23.3 5 THR B N 1
ATOM 2806 C CA . THR B 1 5 ? -51.312 48.938 -36.781 1 23.3 5 THR B CA 1
ATOM 2807 C C . THR B 1 5 ? -49.969 48.594 -36.094 1 23.3 5 THR B C 1
ATOM 2809 O O . THR B 1 5 ? -48.969 49.25 -36.375 1 23.3 5 THR B O 1
ATOM 2812 N N . ARG B 1 6 ? -50.125 48.281 -34.781 1 25.06 6 ARG B N 1
ATOM 2813 C CA . ARG B 1 6 ? -49.188 47.938 -33.688 1 25.06 6 ARG B CA 1
ATOM 2814 C C . ARG B 1 6 ? -48.281 46.781 -34.125 1 25.06 6 ARG B C 1
ATOM 2816 O O . ARG B 1 6 ? -48.656 45.594 -34 1 25.06 6 ARG B O 1
ATOM 2823 N N . ASN B 1 7 ? -47.688 46.969 -35.344 1 21.25 7 ASN B N 1
ATOM 2824 C CA . ASN B 1 7 ? -46.969 45.875 -36.031 1 21.25 7 ASN B CA 1
ATOM 2825 C C . ASN B 1 7 ? -46.031 45.156 -35.062 1 21.25 7 ASN B C 1
ATOM 2827 O O . ASN B 1 7 ? -45.812 45.594 -33.938 1 21.25 7 ASN B O 1
ATOM 2831 N N . GLY B 1 8 ? -44.688 45.219 -35.406 1 22.17 8 GLY B N 1
ATOM 2832 C CA . GLY B 1 8 ? -43.688 44.25 -35.875 1 22.17 8 GLY B CA 1
ATOM 2833 C C . GLY B 1 8 ? -42.75 43.781 -34.781 1 22.17 8 GLY B C 1
ATOM 2834 O O . GLY B 1 8 ? -41.719 43.188 -35.094 1 22.17 8 GLY B O 1
ATOM 2835 N N . LEU B 1 9 ? -43.125 43.906 -33.5 1 21.03 9 LEU B N 1
ATOM 2836 C CA . LEU B 1 9 ? -41.938 43.844 -32.656 1 21.03 9 LEU B CA 1
ATOM 2837 C C . LEU B 1 9 ? -41.281 42.469 -32.719 1 21.03 9 LEU B C 1
ATOM 2839 O O . LEU B 1 9 ? -41.938 41.469 -32.375 1 21.03 9 LEU B O 1
ATOM 2843 N N . LEU B 1 10 ? -40.406 42.219 -33.719 1 21.06 10 LEU B N 1
ATOM 2844 C CA . LEU B 1 10 ? -39.594 41.031 -34 1 21.06 10 LEU B CA 1
ATOM 2845 C C . LEU B 1 10 ? -38.812 40.625 -32.781 1 21.06 10 LEU B C 1
ATOM 2847 O O . LEU B 1 10 ? -38.031 41.406 -32.219 1 21.06 10 LEU B O 1
ATOM 2851 N N . ALA B 1 11 ? -39.406 39.812 -31.938 1 20.7 11 ALA B N 1
ATOM 2852 C CA . ALA B 1 11 ? -38.844 39.188 -30.734 1 20.7 11 ALA B CA 1
ATOM 2853 C C . ALA B 1 11 ? -37.531 38.469 -31.031 1 20.7 11 ALA B C 1
ATOM 2855 O O . ALA B 1 11 ? -37.5 37.531 -31.844 1 20.7 11 ALA B O 1
ATOM 2856 N N . ALA B 1 12 ? -36.344 39.156 -31.062 1 22.45 12 ALA B N 1
ATOM 2857 C CA . ALA B 1 12 ? -35 38.656 -31.172 1 22.45 12 ALA B CA 1
ATOM 2858 C C . ALA B 1 12 ? -34.75 37.531 -30.188 1 22.45 12 ALA B C 1
ATOM 2860 O O . ALA B 1 12 ? -34.875 37.688 -28.969 1 22.45 12 ALA B O 1
ATOM 2861 N N . GLY B 1 13 ? -35.188 36.344 -30.562 1 19.69 13 GLY B N 1
ATOM 2862 C CA . GLY B 1 13 ? -34.938 35.094 -29.828 1 19.69 13 GLY B CA 1
ATOM 2863 C C . GLY B 1 13 ? -33.469 34.906 -29.453 1 19.69 13 GLY B C 1
ATOM 2864 O O . GLY B 1 13 ? -32.594 34.938 -30.312 1 19.69 13 GLY B O 1
ATOM 2865 N N . ALA B 1 14 ? -32.969 35.438 -28.328 1 20.89 14 ALA B N 1
ATOM 2866 C CA . ALA B 1 14 ? -31.625 35.281 -27.75 1 20.89 14 ALA B CA 1
ATOM 2867 C C . ALA B 1 14 ? -31.203 33.812 -27.703 1 20.89 14 ALA B C 1
ATOM 2869 O O . ALA B 1 14 ? -31.875 33 -27.094 1 20.89 14 ALA B O 1
ATOM 2870 N N . CYS B 1 15 ? -30.609 33.281 -28.812 1 20.11 15 CYS B N 1
ATOM 2871 C CA . CYS B 1 15 ? -29.938 32 -28.953 1 20.11 15 CYS B CA 1
ATOM 2872 C C . CYS B 1 15 ? -28.984 31.75 -27.781 1 20.11 15 CYS B C 1
ATOM 2874 O O . CYS B 1 15 ? -28.062 32.531 -27.562 1 20.11 15 CYS B O 1
ATOM 2876 N N . CYS B 1 16 ? -29.453 31.203 -26.688 1 22.42 16 CYS B N 1
ATOM 2877 C CA . CYS B 1 16 ? -28.641 30.719 -25.578 1 22.42 16 CYS B CA 1
ATOM 2878 C C . CYS B 1 16 ? -27.484 29.859 -26.078 1 22.42 16 CYS B C 1
ATOM 2880 O O . CYS B 1 16 ? -27.703 28.844 -26.75 1 22.42 16 CYS B O 1
ATOM 2882 N N . ALA B 1 17 ? -26.344 30.406 -26.562 1 22.67 17 ALA B N 1
ATOM 2883 C CA . ALA B 1 17 ? -25.109 29.703 -26.891 1 22.67 17 ALA B CA 1
ATOM 2884 C C . ALA B 1 17 ? -24.797 28.625 -25.859 1 22.67 17 ALA B C 1
ATOM 2886 O O . ALA B 1 17 ? -24.609 28.922 -24.672 1 22.67 17 ALA B O 1
ATOM 2887 N N . LEU B 1 18 ? -25.297 27.438 -26.047 1 25.67 18 LEU B N 1
ATOM 2888 C CA . LEU B 1 18 ? -24.859 26.234 -25.312 1 25.67 18 LEU B CA 1
ATOM 2889 C C . LEU B 1 18 ? -23.344 26.141 -25.281 1 25.67 18 LEU B C 1
ATOM 2891 O O . LEU B 1 18 ? -22.688 26.156 -26.344 1 25.67 18 LEU B O 1
ATOM 2895 N N . ALA B 1 19 ? -22.656 26.719 -24.266 1 28.42 19 ALA B N 1
ATOM 2896 C CA . ALA B 1 19 ? -21.234 26.547 -24 1 28.42 19 ALA B CA 1
ATOM 2897 C C . ALA B 1 19 ? -20.781 25.141 -24.359 1 28.42 19 ALA B C 1
ATOM 2899 O O . ALA B 1 19 ? -21.438 24.156 -24.016 1 28.42 19 ALA B O 1
ATOM 2900 N N . ALA B 1 20 ? -20.078 24.859 -25.391 1 29.66 20 ALA B N 1
ATOM 2901 C CA . ALA B 1 20 ? -19.406 23.672 -25.906 1 29.66 20 ALA B CA 1
ATOM 2902 C C . ALA B 1 20 ? -18.703 22.906 -24.797 1 29.66 20 ALA B C 1
ATOM 2904 O O . ALA B 1 20 ? -17.953 23.5 -24.016 1 29.66 20 ALA B O 1
ATOM 2905 N N . PRO B 1 21 ? -19.125 21.734 -24.297 1 33.62 21 PRO B N 1
ATOM 2906 C CA . PRO B 1 21 ? -18.359 20.984 -23.281 1 33.62 21 PRO B CA 1
ATOM 2907 C C . PRO B 1 21 ? -16.891 20.844 -23.641 1 33.62 21 PRO B C 1
ATOM 2909 O O . PRO B 1 21 ? -16.547 20.375 -24.734 1 33.62 21 PRO B O 1
ATOM 2912 N N . GLY B 1 22 ? -15.992 21.781 -23.531 1 34.06 22 GLY B N 1
ATOM 2913 C CA . GLY B 1 22 ? -14.57 21.656 -23.812 1 34.06 22 GLY B CA 1
ATOM 2914 C C . GLY B 1 22 ? -14.055 20.234 -23.625 1 34.06 22 GLY B C 1
ATOM 2915 O O . GLY B 1 22 ? -14.672 19.438 -22.922 1 34.06 22 GLY B O 1
ATOM 2916 N N . ALA B 1 23 ? -13.242 19.703 -24.562 1 37.25 23 ALA B N 1
ATOM 2917 C CA . ALA B 1 23 ? -12.586 18.406 -24.562 1 37.25 23 ALA B CA 1
ATOM 2918 C C . ALA B 1 23 ? -12.062 18.047 -23.172 1 37.25 23 ALA B C 1
ATOM 2920 O O . ALA B 1 23 ? -11.008 18.531 -22.766 1 37.25 23 ALA B O 1
ATOM 2921 N N . HIS B 1 24 ? -12.758 18.141 -22.062 1 43.69 24 HIS B N 1
ATOM 2922 C CA . HIS B 1 24 ? -12.375 17.734 -20.719 1 43.69 24 HIS B CA 1
ATOM 2923 C C . HIS B 1 24 ? -11.688 16.375 -20.734 1 43.69 24 HIS B C 1
ATOM 2925 O O . HIS B 1 24 ? -12.117 15.461 -21.438 1 43.69 24 HIS B O 1
ATOM 2931 N N . ALA B 1 25 ? -10.328 16.266 -20.734 1 52.16 25 ALA B N 1
ATOM 2932 C CA . ALA B 1 25 ? -9.641 15 -20.516 1 52.16 25 ALA B CA 1
ATOM 2933 C C . ALA B 1 25 ? -10.547 14.016 -19.781 1 52.16 25 ALA B C 1
ATOM 2935 O O . ALA B 1 25 ? -11.039 14.305 -18.688 1 52.16 25 ALA B O 1
ATOM 2936 N N . GLN B 1 26 ? -11.273 13.18 -20.516 1 66.5 26 GLN B N 1
ATOM 2937 C CA . GLN B 1 26 ? -12.234 12.195 -20.016 1 66.5 26 GLN B CA 1
ATOM 2938 C C . GLN B 1 26 ? -11.586 11.25 -19 1 66.5 26 GLN B C 1
ATOM 2940 O O . GLN B 1 26 ? -10.602 10.578 -19.312 1 66.5 26 GLN B O 1
ATOM 2945 N N . SER B 1 27 ? -11.586 11.555 -17.703 1 79.5 27 SER B N 1
ATOM 2946 C CA . SER B 1 27 ? -11.164 10.719 -16.594 1 79.5 27 SER B CA 1
ATOM 2947 C C . SER B 1 27 ? -12.273 9.75 -16.172 1 79.5 27 SER B C 1
ATOM 2949 O O . SER B 1 27 ? -13.453 10.086 -16.25 1 79.5 27 SER B O 1
ATOM 2951 N N . SER B 1 28 ? -11.805 8.539 -16.188 1 90.56 28 SER B N 1
ATOM 2952 C CA . SER B 1 28 ? -12.758 7.535 -15.727 1 90.56 28 SER B CA 1
ATOM 2953 C C . SER B 1 28 ? -12.195 6.738 -14.555 1 90.56 28 SER B C 1
ATOM 2955 O O . SER B 1 28 ? -10.992 6.469 -14.5 1 90.56 28 SER B O 1
ATOM 2957 N N . VAL B 1 29 ? -13 6.594 -13.539 1 94.62 29 VAL B N 1
ATOM 2958 C CA . VAL B 1 29 ? -12.734 5.68 -12.438 1 94.62 29 VAL B CA 1
ATOM 2959 C C . VAL B 1 29 ? -13.82 4.605 -12.375 1 94.62 29 VAL B C 1
ATOM 2961 O O . VAL B 1 29 ? -15.008 4.918 -12.375 1 94.62 29 VAL B O 1
ATOM 2964 N N . THR B 1 30 ? -13.391 3.377 -12.359 1 96.69 30 THR B N 1
ATOM 2965 C CA . THR B 1 30 ? -14.328 2.26 -12.344 1 96.69 30 THR B CA 1
ATOM 2966 C C . THR B 1 30 ? -14.133 1.4 -11.102 1 96.69 30 THR B C 1
ATOM 2968 O O . THR B 1 30 ? -13.008 1.002 -10.781 1 96.69 30 THR B O 1
ATOM 2971 N N . LEU B 1 31 ? -15.312 1.169 -10.43 1 96.94 31 LEU B N 1
ATOM 2972 C CA . LEU B 1 31 ? -15.344 0.159 -9.383 1 96.94 31 LEU B CA 1
ATOM 2973 C C . LEU B 1 31 ? -15.688 -1.213 -9.953 1 96.94 31 LEU B C 1
ATOM 2975 O O . LEU B 1 31 ? -16.594 -1.34 -10.773 1 96.94 31 LEU B O 1
ATOM 2979 N N . TYR B 1 32 ? -14.938 -2.236 -9.523 1 98.12 32 TYR B N 1
ATOM 2980 C CA . TYR B 1 32 ? -15.195 -3.588 -10.008 1 98.12 32 TYR B CA 1
ATOM 2981 C C . TYR B 1 32 ? -14.938 -4.621 -8.914 1 98.12 32 TYR B C 1
ATOM 2983 O O . TYR B 1 32 ? -14.406 -4.289 -7.855 1 98.12 32 TYR B O 1
ATOM 2991 N N . GLY B 1 33 ? -15.438 -5.93 -9.227 1 98.5 33 GLY B N 1
ATOM 2992 C CA . GLY B 1 33 ? -15.141 -6.953 -8.242 1 98.5 33 GLY B CA 1
ATOM 2993 C C . GLY B 1 33 ? -15.672 -8.32 -8.617 1 98.5 33 GLY B C 1
ATOM 2994 O O . GLY B 1 33 ? -16.344 -8.469 -9.641 1 98.5 33 GLY B O 1
ATOM 2995 N N . ILE B 1 34 ? -15.156 -9.273 -7.816 1 98.69 34 ILE B N 1
ATOM 2996 C CA . ILE B 1 34 ? -15.586 -10.664 -7.844 1 98.69 34 ILE B CA 1
ATOM 2997 C C . ILE B 1 34 ? -15.875 -11.141 -6.426 1 98.69 34 ILE B C 1
ATOM 2999 O O . ILE B 1 34 ? -15.094 -10.898 -5.504 1 98.69 34 ILE B O 1
ATOM 3003 N N . ILE B 1 35 ? -17.031 -11.734 -6.242 1 98.56 35 ILE B N 1
ATOM 3004 C CA . ILE B 1 35 ? -17.344 -12.461 -5.012 1 98.56 35 ILE B CA 1
ATOM 3005 C C . ILE B 1 35 ? -17.609 -13.93 -5.332 1 98.56 35 ILE B C 1
ATOM 3007 O O . ILE B 1 35 ? -18.516 -14.25 -6.09 1 98.56 35 ILE B O 1
ATOM 3011 N N . ASP B 1 36 ? -16.75 -14.75 -4.812 1 98.62 36 ASP B N 1
ATOM 3012 C CA . ASP B 1 36 ? -16.812 -16.172 -5.098 1 98.62 36 ASP B CA 1
ATOM 3013 C C . ASP B 1 36 ? -16.562 -17 -3.832 1 98.62 36 ASP B C 1
ATOM 3015 O O . ASP B 1 36 ? -15.531 -16.875 -3.186 1 98.62 36 ASP B O 1
ATOM 3019 N N . THR B 1 37 ? -17.578 -17.828 -3.506 1 97.56 37 THR B N 1
ATOM 3020 C CA . THR B 1 37 ? -17.406 -18.734 -2.385 1 97.56 37 THR B CA 1
ATOM 3021 C C . THR B 1 37 ? -18.312 -19.953 -2.537 1 97.56 37 THR B C 1
ATOM 3023 O O . THR B 1 37 ? -19.078 -20.047 -3.504 1 97.56 37 THR B O 1
ATOM 3026 N N . GLY B 1 38 ? -18.094 -20.906 -1.671 1 98.12 38 GLY B N 1
ATOM 3027 C CA . GLY B 1 38 ? -18.828 -22.156 -1.655 1 98.12 38 GLY B CA 1
ATOM 3028 C C . GLY B 1 38 ? -18.438 -23.062 -0.505 1 98.12 38 GLY B C 1
ATOM 3029 O O . GLY B 1 38 ? -17.875 -22.609 0.491 1 98.12 38 GLY B O 1
ATOM 3030 N N . VAL B 1 39 ? -18.938 -24.328 -0.697 1 98.56 39 VAL B N 1
ATOM 3031 C CA . VAL B 1 39 ? -18.625 -25.344 0.3 1 98.56 39 VAL B CA 1
ATOM 3032 C C . VAL B 1 39 ? -17.75 -26.422 -0.325 1 98.56 39 VAL B C 1
ATOM 3034 O O . VAL B 1 39 ? -18.016 -26.891 -1.433 1 98.56 39 VAL B O 1
ATOM 3037 N N . GLU B 1 40 ? -16.75 -26.812 0.461 1 98.56 40 GLU B N 1
ATOM 3038 C CA . GLU B 1 40 ? -15.766 -27.781 -0.026 1 98.56 40 GLU B CA 1
ATOM 3039 C C . GLU B 1 40 ? -15.688 -29 0.888 1 98.56 40 GLU B C 1
ATOM 3041 O O . GLU B 1 40 ? -15.797 -28.875 2.109 1 98.56 40 GLU B O 1
ATOM 3046 N N . TYR B 1 41 ? -15.602 -30.109 0.226 1 98.75 41 TYR B N 1
ATOM 3047 C CA . TYR B 1 41 ? -15.211 -31.359 0.879 1 98.75 41 TYR B CA 1
ATOM 3048 C C . TYR B 1 41 ? -13.789 -31.75 0.489 1 98.75 41 TYR B C 1
ATOM 3050 O O . TYR B 1 41 ? -13.43 -31.719 -0.691 1 98.75 41 TYR B O 1
ATOM 3058 N N . VAL B 1 42 ? -12.922 -32.125 1.499 1 98.88 42 VAL B N 1
ATOM 3059 C CA . VAL B 1 42 ? -11.586 -32.625 1.224 1 98.88 42 VAL B CA 1
ATOM 3060 C C . VAL B 1 42 ? -11.344 -33.906 2.023 1 98.88 42 VAL B C 1
ATOM 3062 O O . VAL B 1 42 ? -11.484 -33.938 3.248 1 98.88 42 VAL B O 1
ATOM 3065 N N . SER B 1 43 ? -10.992 -34.969 1.334 1 98.81 43 SER B N 1
ATOM 3066 C CA . SER B 1 43 ? -10.625 -36.219 2.01 1 98.81 43 SER B CA 1
ATOM 3067 C C . SER B 1 43 ? -9.18 -36.156 2.506 1 98.81 43 SER B C 1
ATOM 3069 O O . SER B 1 43 ? -8.375 -35.375 2.01 1 98.81 43 SER B O 1
ATOM 3071 N N . HIS B 1 44 ? -8.859 -37.031 3.549 1 98.62 44 HIS B N 1
ATOM 3072 C CA . HIS B 1 44 ? -7.508 -37.125 4.086 1 98.62 44 HIS B CA 1
ATOM 3073 C C . HIS B 1 44 ? -6.898 -35.75 4.324 1 98.62 44 HIS B C 1
ATOM 3075 O O . HIS B 1 44 ? -5.793 -35.469 3.854 1 98.62 44 HIS B O 1
ATOM 3081 N N . ALA B 1 45 ? -7.664 -34.938 5.074 1 98.31 45 ALA B N 1
ATOM 3082 C CA . ALA B 1 45 ? -7.324 -33.531 5.238 1 98.31 45 ALA B CA 1
ATOM 3083 C C . ALA B 1 45 ? -6.266 -33.344 6.316 1 98.31 45 ALA B C 1
ATOM 3085 O O . ALA B 1 45 ? -5.875 -32.219 6.625 1 98.31 45 ALA B O 1
ATOM 3086 N N . ASN B 1 46 ? -5.832 -34.469 6.949 1 97.75 46 ASN B N 1
ATOM 3087 C CA . ASN B 1 46 ? -4.73 -34.469 7.906 1 97.75 46 ASN B CA 1
ATOM 3088 C C . ASN B 1 46 ? -3.955 -35.781 7.867 1 97.75 46 ASN B C 1
ATOM 3090 O O . ASN B 1 46 ? -4.266 -36.656 7.066 1 97.75 46 ASN B O 1
ATOM 3094 N N . ALA B 1 47 ? -2.938 -35.906 8.727 1 96.5 47 ALA B N 1
ATOM 3095 C CA . ALA B 1 47 ? -2.051 -37.062 8.719 1 96.5 47 ALA B CA 1
ATOM 3096 C C . ALA B 1 47 ? -2.803 -38.312 9.117 1 96.5 47 ALA B C 1
ATOM 3098 O O . ALA B 1 47 ? -2.426 -39.438 8.727 1 96.5 47 ALA B O 1
ATOM 3099 N N . ALA B 1 48 ? -3.869 -38.219 9.914 1 97.31 48 ALA B N 1
ATOM 3100 C CA . ALA B 1 48 ? -4.648 -39.375 10.383 1 97.31 48 ALA B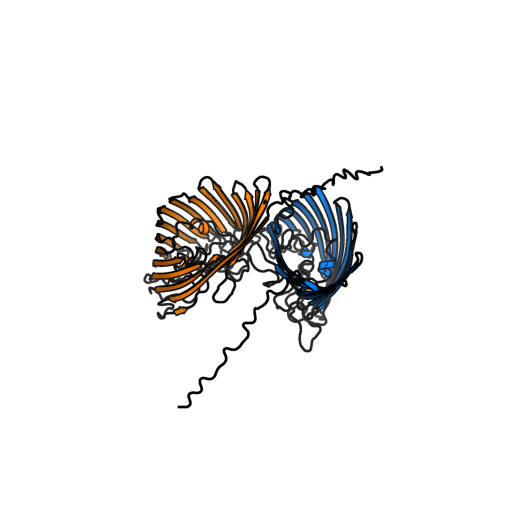 CA 1
ATOM 3101 C C . ALA B 1 48 ? -5.609 -39.844 9.305 1 97.31 48 ALA B C 1
ATOM 3103 O O . ALA B 1 48 ? -6.16 -40.938 9.406 1 97.31 48 ALA B O 1
ATOM 3104 N N . GLY B 1 49 ? -5.82 -39.031 8.258 1 97.69 49 GLY B N 1
ATOM 3105 C CA . GLY B 1 49 ? -6.684 -39.438 7.156 1 97.69 49 GLY B CA 1
ATOM 3106 C C . GLY B 1 49 ? -8.117 -38.969 7.324 1 97.69 49 GLY B C 1
ATOM 3107 O O . GLY B 1 49 ? -9.023 -39.469 6.648 1 97.69 49 GLY B O 1
ATOM 3108 N N . ASP B 1 50 ? -8.32 -38.031 8.18 1 98.38 50 ASP B N 1
ATOM 3109 C CA . ASP B 1 50 ? -9.672 -37.5 8.383 1 98.38 50 ASP B CA 1
ATOM 3110 C C . ASP B 1 50 ? -10.07 -36.562 7.25 1 98.38 50 ASP B C 1
ATOM 3112 O O . ASP B 1 50 ? -9.211 -36.031 6.531 1 98.38 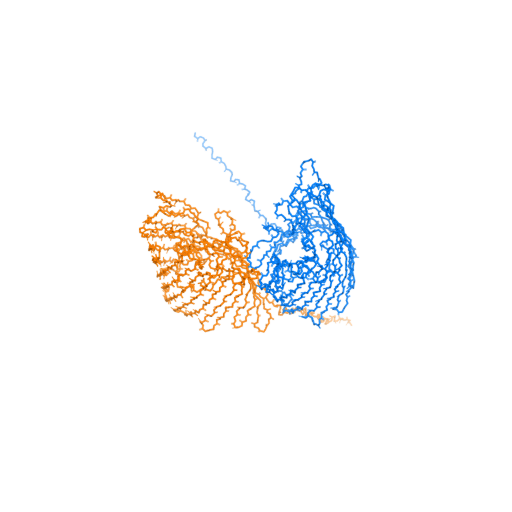50 ASP B O 1
ATOM 3116 N N . HIS B 1 51 ? -11.383 -36.344 7.113 1 98.44 51 HIS B N 1
ATOM 3117 C CA . HIS B 1 51 ? -11.898 -35.438 6.098 1 98.44 51 HIS B CA 1
ATOM 3118 C C . HIS B 1 51 ? -12.367 -34.125 6.719 1 98.44 51 HIS B C 1
ATOM 3120 O O . HIS B 1 51 ? -12.477 -34.031 7.945 1 98.44 51 HIS B O 1
ATOM 3126 N N . VAL B 1 52 ? -12.594 -33.094 5.891 1 98.44 52 VAL B N 1
ATOM 3127 C CA . VAL B 1 52 ? -13.18 -31.828 6.344 1 98.44 52 VAL B CA 1
ATOM 3128 C C . VAL B 1 52 ? -14.227 -31.359 5.34 1 98.44 52 VAL B C 1
ATOM 3130 O O . VAL B 1 52 ? -14.117 -31.625 4.141 1 98.44 52 VAL B O 1
ATOM 3133 N N . VAL B 1 53 ? -15.305 -30.828 5.82 1 98.44 53 VAL B N 1
ATOM 3134 C CA . VAL B 1 53 ? -16.266 -30.016 5.078 1 98.44 53 VAL B CA 1
ATOM 3135 C C . VAL B 1 53 ? -16.188 -28.562 5.559 1 98.44 53 VAL B C 1
ATOM 3137 O O . VAL B 1 53 ? -16.359 -28.297 6.75 1 98.44 53 VAL B O 1
ATOM 3140 N N . ARG B 1 54 ? -15.945 -27.578 4.516 1 97.94 54 ARG B N 1
ATOM 3141 C CA . ARG B 1 54 ? -15.672 -26.219 4.965 1 97.94 54 ARG B CA 1
ATOM 3142 C C . ARG B 1 54 ? -16.047 -25.203 3.893 1 97.94 54 ARG B C 1
ATOM 3144 O O . ARG B 1 54 ? -16.391 -25.578 2.768 1 97.94 54 ARG B O 1
ATOM 3151 N N . MET B 1 55 ? -16.156 -23.938 4.379 1 97.75 55 MET B N 1
ATOM 3152 C CA . MET B 1 55 ? -16.094 -22.797 3.465 1 97.75 55 MET B CA 1
ATOM 3153 C C . MET B 1 55 ? -14.664 -22.297 3.34 1 97.75 55 MET B C 1
ATOM 3155 O O . MET B 1 55 ? -14.109 -21.734 4.293 1 97.75 55 MET B O 1
ATOM 3159 N N . PRO B 1 56 ? -14.109 -22.406 2.156 1 95.88 56 PRO B N 1
ATOM 3160 C CA . PRO B 1 56 ? -12.711 -22 2.025 1 95.88 56 PRO B CA 1
ATOM 3161 C C . PRO B 1 56 ? -12.531 -20.484 1.969 1 95.88 56 PRO B C 1
ATOM 3163 O O . PRO B 1 56 ? -13.477 -19.766 1.661 1 95.88 56 PRO B O 1
ATOM 3166 N N . GLY B 1 57 ? -11.461 -19.906 2.309 1 89.56 57 GLY B N 1
ATOM 3167 C CA . GLY B 1 57 ? -11.203 -18.469 2.289 1 89.56 57 GLY B CA 1
ATOM 3168 C C . GLY B 1 57 ? -10.656 -17.984 0.964 1 89.56 57 GLY B C 1
ATOM 3169 O O . GLY B 1 57 ? -11.031 -16.906 0.485 1 89.56 57 GLY B O 1
ATOM 3170 N N . VAL B 1 58 ? -9.641 -18.375 0.389 1 88.62 58 VAL B N 1
ATOM 3171 C CA . VAL B 1 58 ? -8.703 -17.891 -0.615 1 88.62 58 VAL B CA 1
ATOM 3172 C C . VAL B 1 58 ? -9.375 -17.844 -1.982 1 88.62 58 VAL B C 1
ATOM 3174 O O . VAL B 1 58 ? -9.305 -16.828 -2.684 1 88.62 58 VAL B O 1
ATOM 3177 N N . THR B 1 59 ? -10.055 -18.859 -2.387 1 91.31 59 THR B N 1
ATOM 3178 C CA . THR B 1 59 ? -10.602 -18.922 -3.736 1 91.31 59 THR B CA 1
ATOM 3179 C C . THR B 1 59 ? -11.602 -20.078 -3.861 1 91.31 59 THR B C 1
ATOM 3181 O O . THR B 1 59 ? -11.633 -20.969 -3.012 1 91.31 59 THR B O 1
ATOM 3184 N N . GLY B 1 60 ? -12.469 -19.953 -4.828 1 96.5 60 GLY B N 1
ATOM 3185 C CA . GLY B 1 60 ? -13.25 -21.031 -5.422 1 96.5 60 GLY B CA 1
ATOM 3186 C C . GLY B 1 60 ? -12.891 -21.281 -6.875 1 96.5 60 GLY B C 1
ATOM 3187 O O . GLY B 1 60 ? -11.852 -21.891 -7.168 1 96.5 60 GLY B O 1
ATOM 3188 N N . GLU B 1 61 ? -13.711 -20.609 -7.68 1 96.88 61 GLU B N 1
ATOM 3189 C CA . GLU B 1 61 ? -13.32 -20.578 -9.086 1 96.88 61 GLU B CA 1
ATOM 3190 C C . GLU B 1 61 ? -12.281 -19.5 -9.344 1 96.88 61 GLU B C 1
ATOM 3192 O O . GLU B 1 61 ? -11.328 -19.703 -10.102 1 96.88 61 GLU B O 1
ATOM 3197 N N . LEU B 1 62 ? -12.609 -18.422 -8.789 1 97.19 62 LEU B N 1
ATOM 3198 C CA . LEU B 1 62 ? -11.734 -17.25 -8.844 1 97.19 62 LEU B CA 1
ATOM 3199 C C . LEU B 1 62 ? -11.625 -16.578 -7.48 1 97.19 62 LEU B C 1
ATOM 3201 O O . LEU B 1 62 ? -12.602 -16.531 -6.727 1 97.19 62 LEU B O 1
ATOM 3205 N N . PRO B 1 63 ? -10.43 -16.094 -7.203 1 97.5 63 PRO B N 1
ATOM 3206 C CA . PRO B 1 63 ? -10.312 -15.391 -5.918 1 97.5 63 PRO B CA 1
ATOM 3207 C C . PRO B 1 63 ? -11.141 -14.109 -5.867 1 97.5 63 PRO B C 1
ATOM 3209 O O . PRO B 1 63 ? -11.117 -13.32 -6.812 1 97.5 63 PRO B O 1
ATOM 3212 N N . SER B 1 64 ? -11.812 -13.93 -4.754 1 98.56 64 SER B N 1
ATOM 3213 C CA . SER B 1 64 ? -12.633 -12.734 -4.551 1 98.56 64 SER B CA 1
ATOM 3214 C C . SER B 1 64 ? -11.766 -11.484 -4.418 1 98.56 64 SER B C 1
ATOM 3216 O O . SER B 1 64 ? -10.695 -11.531 -3.82 1 98.56 64 SER B O 1
ATOM 3218 N N . ARG B 1 65 ? -12.328 -10.367 -4.992 1 98.75 65 ARG B N 1
ATOM 3219 C CA . ARG B 1 65 ? -11.602 -9.094 -4.984 1 98.75 65 ARG B CA 1
ATOM 3220 C C . ARG B 1 65 ? -12.547 -7.93 -5.273 1 98.75 65 ARG B C 1
ATOM 3222 O O . ARG B 1 65 ? -13.633 -8.125 -5.812 1 98.75 65 ARG B O 1
ATOM 3229 N N . TRP B 1 66 ? -12.172 -6.785 -4.859 1 98.44 66 TRP B N 1
ATOM 3230 C CA . TRP B 1 66 ? -12.742 -5.52 -5.32 1 98.44 66 TRP B CA 1
ATOM 3231 C C . TRP B 1 66 ? -11.641 -4.52 -5.652 1 98.44 66 TRP B C 1
ATOM 3233 O O . TRP B 1 66 ? -10.508 -4.645 -5.168 1 98.44 66 TRP B O 1
ATOM 3243 N N . GLY B 1 67 ? -11.961 -3.582 -6.578 1 98.38 67 GLY B N 1
ATOM 3244 C CA . GLY B 1 67 ? -10.922 -2.623 -6.914 1 98.38 67 GLY B CA 1
ATOM 3245 C C . GLY B 1 67 ? -11.445 -1.397 -7.637 1 98.38 67 GLY B C 1
ATOM 3246 O O . GLY B 1 67 ? -12.633 -1.326 -7.965 1 98.38 67 GLY B O 1
ATOM 3247 N N . LEU B 1 68 ? -10.539 -0.398 -7.699 1 97.94 68 LEU B N 1
ATOM 3248 C CA . LEU B 1 68 ? -10.688 0.807 -8.508 1 97.94 68 LEU B CA 1
ATOM 3249 C C . LEU B 1 68 ? -9.648 0.849 -9.625 1 97.94 68 LEU B C 1
ATOM 3251 O O . LEU B 1 68 ? -8.469 0.567 -9.391 1 97.94 68 LEU B O 1
ATOM 3255 N N . ARG B 1 69 ? -10.086 1.097 -10.766 1 97.62 69 ARG B N 1
ATOM 3256 C CA . ARG B 1 69 ? -9.148 1.368 -11.852 1 97.62 69 ARG B CA 1
ATOM 3257 C C . ARG B 1 69 ? -9.531 2.641 -12.602 1 97.62 69 ARG B C 1
ATOM 3259 O O . ARG B 1 69 ? -10.719 2.975 -12.695 1 97.62 69 ARG B O 1
ATOM 3266 N N . GLY B 1 70 ? -8.477 3.352 -13.109 1 96.56 70 GLY B N 1
ATOM 3267 C CA . GLY B 1 70 ? -8.758 4.602 -13.797 1 96.56 70 GLY B CA 1
ATOM 3268 C C . GLY B 1 70 ? -7.809 4.879 -14.945 1 96.56 70 GLY B C 1
ATOM 3269 O O . GLY B 1 70 ? -6.734 4.277 -15.031 1 96.56 70 GLY B O 1
ATOM 3270 N N . THR B 1 71 ? -8.328 5.66 -15.797 1 96.5 71 THR B N 1
ATOM 3271 C CA . THR B 1 71 ? -7.551 6.184 -16.906 1 96.5 71 THR B CA 1
ATOM 3272 C C . THR B 1 71 ? -7.805 7.676 -17.094 1 96.5 71 THR B C 1
ATOM 3274 O O . THR B 1 71 ? -8.906 8.164 -16.828 1 96.5 71 THR B O 1
ATOM 3277 N N . GLU B 1 72 ? -6.797 8.359 -17.438 1 96.88 72 GLU B N 1
ATOM 3278 C CA . GLU B 1 72 ? -6.902 9.766 -17.797 1 96.88 72 GLU B CA 1
ATOM 3279 C C . GLU B 1 72 ? -6.129 10.07 -19.078 1 96.88 72 GLU B C 1
ATOM 3281 O O . GLU B 1 72 ? -4.926 9.812 -19.156 1 96.88 72 GLU B O 1
ATOM 3286 N N . ASP B 1 73 ? -6.879 10.656 -20 1 96.81 73 ASP B N 1
ATOM 3287 C CA . ASP B 1 73 ? -6.203 11.078 -21.219 1 96.81 73 ASP B CA 1
ATOM 3288 C C . ASP B 1 73 ? -5.289 12.273 -20.953 1 96.81 73 ASP B C 1
ATOM 3290 O O . ASP B 1 73 ? -5.715 13.273 -20.375 1 96.81 73 ASP B O 1
ATOM 3294 N N . LEU B 1 74 ? -4.055 12.156 -21.406 1 96.5 74 LEU B N 1
ATOM 3295 C CA . LEU B 1 74 ? -3.068 13.211 -21.172 1 96.5 74 LEU B CA 1
ATOM 3296 C C . LEU B 1 74 ? -2.822 14.016 -22.453 1 96.5 74 LEU B C 1
ATOM 3298 O O . LEU B 1 74 ? -2.1 15.008 -22.422 1 96.5 74 LEU B O 1
ATOM 3302 N N . GLY B 1 75 ? -3.42 13.539 -23.562 1 94.12 75 GLY B N 1
ATOM 3303 C CA . GLY B 1 75 ? -3.121 14.102 -24.875 1 94.12 75 GLY B CA 1
ATOM 3304 C C . GLY B 1 75 ? -1.931 13.445 -25.547 1 94.12 75 GLY B C 1
ATOM 3305 O O . GLY B 1 75 ? -1.113 12.805 -24.875 1 94.12 75 GLY B O 1
ATOM 3306 N N . GLY B 1 76 ? -1.831 13.453 -26.906 1 94.69 76 GLY B N 1
ATOM 3307 C CA . GLY B 1 76 ? -0.704 12.945 -27.672 1 94.69 76 GLY B CA 1
ATOM 3308 C C . GLY B 1 76 ? -0.594 11.43 -27.641 1 94.69 76 GLY B C 1
ATOM 3309 O O . GLY B 1 76 ? 0.498 10.883 -27.797 1 94.69 76 GLY B O 1
ATOM 3310 N N . GLY B 1 77 ? -1.687 10.805 -27.297 1 95.19 77 GLY B N 1
ATOM 3311 C CA . GLY B 1 77 ? -1.667 9.352 -27.281 1 95.19 77 GLY B CA 1
ATOM 3312 C C . GLY B 1 77 ? -1.215 8.781 -25.938 1 95.19 77 GLY B C 1
ATOM 3313 O O . GLY B 1 77 ? -0.996 7.574 -25.828 1 95.19 77 GLY B O 1
ATOM 3314 N N . TYR B 1 78 ? -1.055 9.641 -24.953 1 96.19 78 TYR B N 1
ATOM 3315 C CA . TYR B 1 78 ? -0.631 9.203 -23.625 1 96.19 78 TYR B CA 1
ATOM 3316 C C . TYR B 1 78 ? -1.804 9.195 -22.656 1 96.19 78 TYR B C 1
ATOM 3318 O O . TYR B 1 78 ? -2.748 9.977 -22.797 1 96.19 78 TYR B O 1
ATOM 3326 N N . GLN B 1 79 ? -1.744 8.281 -21.75 1 97.75 79 GLN B N 1
ATOM 3327 C CA . GLN B 1 79 ? -2.729 8.188 -20.688 1 97.75 79 GLN B CA 1
ATOM 3328 C C . GLN B 1 79 ? -2.057 7.898 -19.344 1 97.75 79 GLN B C 1
ATOM 3330 O O . GLN B 1 79 ? -1.038 7.207 -19.281 1 97.75 79 GLN B O 1
ATOM 3335 N N . ALA B 1 80 ? -2.592 8.445 -18.328 1 97.94 80 ALA B N 1
ATOM 3336 C CA . ALA B 1 80 ? -2.311 7.949 -16.984 1 97.94 80 ALA B CA 1
ATOM 3337 C C . ALA B 1 80 ? -3.246 6.805 -16.609 1 97.94 80 ALA B C 1
ATOM 3339 O O . ALA B 1 80 ? -4.434 6.832 -16.938 1 97.94 80 ALA B O 1
ATOM 3340 N N . VAL B 1 81 ? -2.682 5.867 -15.984 1 98.25 81 VAL B N 1
ATOM 3341 C CA . VAL B 1 81 ? -3.488 4.73 -15.539 1 98.25 81 VAL B CA 1
ATOM 3342 C C . VAL B 1 81 ? -3.158 4.395 -14.086 1 98.25 81 VAL B C 1
ATOM 3344 O O . VAL B 1 81 ? -2.039 4.637 -13.633 1 98.25 81 VAL B O 1
ATOM 3347 N N . PHE B 1 82 ? -4.16 3.881 -13.398 1 98.31 82 PHE B N 1
ATOM 3348 C CA . PHE B 1 82 ? -3.893 3.346 -12.07 1 98.31 82 PHE B CA 1
ATOM 3349 C C . PHE B 1 82 ? -4.812 2.168 -11.766 1 98.31 82 PHE B C 1
ATOM 3351 O O . PHE B 1 82 ? -5.863 2.018 -12.398 1 98.31 82 PHE B O 1
ATOM 3358 N N . THR B 1 83 ? -4.344 1.342 -10.852 1 98.62 83 THR B N 1
ATOM 3359 C CA . THR B 1 83 ? -5.145 0.258 -10.289 1 98.62 83 THR B CA 1
ATOM 3360 C C . THR B 1 83 ? -4.918 0.145 -8.781 1 98.62 83 THR B C 1
ATOM 3362 O O . THR B 1 83 ? -3.779 0.167 -8.32 1 98.62 83 THR B O 1
ATOM 3365 N N . LEU B 1 84 ? -5.992 0.114 -8.047 1 98.75 84 LEU B N 1
ATOM 3366 C CA . LEU B 1 84 ? -6.059 -0.261 -6.641 1 98.75 84 LEU B CA 1
ATOM 3367 C C . LEU B 1 84 ? -6.992 -1.452 -6.438 1 98.75 84 LEU B C 1
ATOM 3369 O O . LEU B 1 84 ? -8.211 -1.329 -6.605 1 98.75 84 LEU B O 1
ATOM 3373 N N . GLU B 1 85 ? -6.391 -2.619 -6.062 1 98.75 85 GLU B N 1
ATOM 3374 C CA . GLU B 1 85 ? -7.191 -3.84 -6 1 98.75 85 GLU B CA 1
ATOM 3375 C C . GLU B 1 85 ? -6.93 -4.602 -4.703 1 98.75 85 GLU B C 1
ATOM 3377 O O . GLU B 1 85 ? -5.785 -4.914 -4.375 1 98.75 85 GLU B O 1
ATOM 3382 N N . SER B 1 86 ? -8.016 -4.914 -4.035 1 98.44 86 SER B N 1
ATOM 3383 C CA . SER B 1 86 ? -8.008 -5.617 -2.756 1 98.44 86 SER B CA 1
ATOM 3384 C C . SER B 1 86 ? -8.469 -7.059 -2.91 1 98.44 86 SER B C 1
ATOM 3386 O O . SER B 1 86 ? -9.5 -7.32 -3.537 1 98.44 86 SER B O 1
ATOM 3388 N N . GLY B 1 87 ? -7.711 -7.961 -2.385 1 97.88 87 GLY B N 1
ATOM 3389 C CA . GLY B 1 87 ? -8.195 -9.32 -2.186 1 97.88 87 GLY B CA 1
ATOM 3390 C C . GLY B 1 87 ? -8.734 -9.562 -0.789 1 97.88 87 GLY B C 1
ATOM 3391 O O . GLY B 1 87 ? -8.18 -9.07 0.193 1 97.88 87 GLY B O 1
ATOM 3392 N N . PHE B 1 88 ? -9.875 -10.336 -0.714 1 97.62 88 PHE B N 1
ATOM 3393 C CA . PHE B 1 88 ? -10.461 -10.609 0.591 1 97.62 88 PHE B CA 1
ATOM 3394 C C . PHE B 1 88 ? -11.109 -11.984 0.615 1 97.62 88 PHE B C 1
ATOM 3396 O O . PHE B 1 88 ? -11.367 -12.578 -0.436 1 97.62 88 PHE B O 1
ATOM 3403 N N . ASN B 1 89 ? -11.211 -12.477 1.788 1 97.25 89 ASN B N 1
ATOM 3404 C CA . ASN B 1 89 ? -11.883 -13.758 1.988 1 97.25 89 ASN B CA 1
ATOM 3405 C C . ASN B 1 89 ? -13.359 -13.562 2.346 1 97.25 89 ASN B C 1
ATOM 3407 O O . ASN B 1 89 ? -13.68 -13.008 3.396 1 97.25 89 ASN B O 1
ATOM 3411 N N . VAL B 1 90 ? -14.156 -14.078 1.558 1 96.81 90 VAL B N 1
ATOM 3412 C CA . VAL B 1 90 ? -15.594 -13.898 1.741 1 96.81 90 VAL B CA 1
ATOM 3413 C C . VAL B 1 90 ? -16.031 -14.547 3.053 1 96.81 90 VAL B C 1
ATOM 3415 O O . VAL B 1 90 ? -16.891 -14.008 3.758 1 96.81 90 VAL B O 1
ATOM 3418 N N . ARG B 1 91 ? -15.453 -15.648 3.387 1 95.62 91 ARG B N 1
ATOM 3419 C CA . ARG B 1 91 ? -15.875 -16.438 4.547 1 95.62 91 ARG B CA 1
ATOM 3420 C C . ARG B 1 91 ? -15.75 -15.617 5.828 1 95.62 91 ARG B C 1
ATOM 3422 O O . ARG B 1 91 ? -16.531 -15.805 6.766 1 95.62 91 ARG B O 1
ATOM 3429 N N . GLY B 1 92 ? -14.859 -14.75 5.941 1 96 92 GLY B N 1
ATOM 3430 C CA . GLY B 1 92 ? -14.641 -14.016 7.176 1 96 92 GLY B CA 1
ATOM 3431 C C . GLY B 1 92 ? -14.57 -12.516 6.977 1 96 92 GLY B C 1
ATOM 3432 O O . GLY B 1 92 ? -14.539 -11.75 7.945 1 96 92 GLY B O 1
ATOM 3433 N N . GLY B 1 93 ? -14.508 -12.109 5.844 1 96.31 93 GLY B N 1
ATOM 3434 C CA . GLY B 1 93 ? -14.391 -10.695 5.531 1 96.31 93 GLY B CA 1
ATOM 3435 C C . GLY B 1 93 ? -13 -10.148 5.773 1 96.31 93 GLY B C 1
ATOM 3436 O O . GLY B 1 93 ? -12.797 -8.93 5.785 1 96.31 93 GLY B O 1
ATOM 3437 N N . ASP B 1 94 ? -12.039 -10.945 6.031 1 95.88 94 ASP B N 1
ATOM 3438 C CA . ASP B 1 94 ? -10.68 -10.5 6.324 1 95.88 94 ASP B CA 1
ATOM 3439 C C . ASP B 1 94 ? -9.906 -10.234 5.035 1 95.88 94 ASP B C 1
ATOM 3441 O O . ASP B 1 94 ? -10.18 -10.844 4 1 95.88 94 ASP B O 1
ATOM 3445 N N . LEU B 1 95 ? -8.922 -9.305 5.137 1 96.38 95 LEU B N 1
ATOM 3446 C CA . LEU B 1 95 ? -8.047 -8.961 4.02 1 96.38 95 LEU B CA 1
ATOM 3447 C C . LEU B 1 95 ? -7.164 -10.141 3.641 1 96.38 95 LEU B C 1
ATOM 3449 O O . LEU B 1 95 ? -6.688 -10.867 4.512 1 96.38 95 LEU B O 1
ATOM 3453 N N . GLY B 1 96 ? -6.883 -10.273 2.342 1 95.31 96 GLY B N 1
ATOM 3454 C CA . GLY B 1 96 ? -5.906 -11.227 1.84 1 95.31 96 GLY B CA 1
ATOM 3455 C C . GLY B 1 96 ? -4.512 -10.641 1.72 1 95.31 96 GLY B C 1
ATOM 3456 O O . GLY B 1 96 ? -4.258 -9.523 2.186 1 95.31 96 GLY B O 1
ATOM 3457 N N . GLN B 1 97 ? -3.598 -11.477 1.141 1 95 97 GLN B N 1
ATOM 3458 C CA . GLN B 1 97 ? -2.232 -11.094 0.796 1 95 97 GLN B CA 1
ATOM 3459 C C . GLN B 1 97 ? -1.51 -10.492 1.997 1 95 97 GLN B C 1
ATOM 3461 O O . GLN B 1 97 ? -0.887 -9.43 1.885 1 95 97 GLN B O 1
ATOM 3466 N N . GLY B 1 98 ? -1.586 -11.133 3.127 1 93.56 98 GLY B N 1
ATOM 3467 C CA . GLY B 1 98 ? -0.836 -10.695 4.293 1 93.56 98 GLY B CA 1
ATOM 3468 C C . GLY B 1 98 ? -1.473 -9.516 5.004 1 93.56 98 GLY B C 1
ATOM 3469 O O . GLY B 1 98 ? -0.777 -8.711 5.633 1 93.56 98 GLY B O 1
ATOM 3470 N N . GLY B 1 99 ? -2.787 -9.273 4.801 1 95 99 GLY B N 1
ATOM 3471 C CA . GLY B 1 99 ? -3.486 -8.203 5.5 1 95 99 GLY B CA 1
ATOM 3472 C C . GLY B 1 99 ? -3.354 -6.855 4.816 1 95 99 GLY B C 1
ATOM 3473 O O . GLY B 1 99 ? -3.598 -5.816 5.434 1 95 99 GLY B O 1
ATOM 3474 N N . ARG B 1 100 ? -3.029 -6.805 3.588 1 96.56 100 ARG B N 1
ATOM 3475 C CA . ARG B 1 100 ? -2.871 -5.574 2.824 1 96.56 100 ARG B CA 1
ATOM 3476 C C . ARG B 1 100 ? -4.219 -5.062 2.324 1 96.56 100 ARG B C 1
ATOM 3478 O O . ARG B 1 100 ? -5.062 -5.848 1.89 1 96.56 100 ARG B O 1
ATOM 3485 N N . LEU B 1 101 ? -4.41 -3.736 2.35 1 97.69 101 LEU B N 1
ATOM 3486 C CA . LEU B 1 101 ? -5.629 -3.164 1.794 1 97.69 101 LEU B CA 1
ATOM 3487 C C . LEU B 1 101 ? -5.723 -3.432 0.295 1 97.69 101 LEU B C 1
ATOM 3489 O O . LEU B 1 101 ? -6.719 -3.98 -0.181 1 97.69 101 LEU B O 1
ATOM 3493 N N . PHE B 1 102 ? -4.707 -3.07 -0.387 1 98.38 102 PHE B N 1
ATOM 3494 C CA . PHE B 1 102 ? -4.617 -3.35 -1.816 1 98.38 102 PHE B CA 1
ATOM 3495 C C . PHE B 1 102 ? -3.531 -4.379 -2.102 1 98.38 102 PHE B C 1
ATOM 3497 O O . PHE B 1 102 ? -2.531 -4.066 -2.754 1 98.38 102 PHE B O 1
ATOM 3504 N N . GLY B 1 103 ? -3.879 -5.578 -1.721 1 97.88 103 GLY B N 1
ATOM 3505 C CA . GLY B 1 103 ? -2.873 -6.633 -1.726 1 97.88 103 GLY B CA 1
ATOM 3506 C C . GLY B 1 103 ? -2.689 -7.273 -3.088 1 97.88 103 GLY B C 1
ATOM 3507 O O . GLY B 1 103 ? -1.686 -7.945 -3.332 1 97.88 103 GLY B O 1
ATOM 3508 N N . ARG B 1 104 ? -3.646 -7.066 -3.959 1 98.19 104 ARG B N 1
ATOM 3509 C CA . ARG B 1 104 ? -3.488 -7.664 -5.281 1 98.19 104 ARG B CA 1
ATOM 3510 C C . ARG B 1 104 ? -2.666 -6.762 -6.195 1 98.19 104 ARG B C 1
ATOM 3512 O O . ARG B 1 104 ? -1.638 -7.18 -6.727 1 98.19 104 ARG B O 1
ATOM 3519 N N . GLN B 1 105 ? -3.127 -5.531 -6.285 1 98.5 105 GLN B N 1
ATOM 3520 C CA . GLN B 1 105 ? -2.371 -4.555 -7.062 1 98.5 105 GLN B CA 1
ATOM 3521 C C . GLN B 1 105 ? -2.555 -3.148 -6.5 1 98.5 105 GLN B C 1
ATOM 3523 O O . GLN B 1 105 ? -3.645 -2.793 -6.047 1 98.5 105 GLN B O 1
ATOM 3528 N N . ALA B 1 106 ? -1.534 -2.406 -6.555 1 98.69 106 ALA B N 1
ATOM 3529 C CA . ALA B 1 106 ? -1.492 -0.976 -6.266 1 98.69 106 ALA B CA 1
ATOM 3530 C C . ALA B 1 106 ? -0.43 -0.277 -7.109 1 98.69 106 ALA B C 1
ATOM 3532 O O . ALA B 1 106 ? 0.757 -0.313 -6.777 1 98.69 106 ALA B O 1
ATOM 3533 N N . PHE B 1 107 ? -0.932 0.455 -8.172 1 98.62 107 PHE B N 1
ATOM 3534 C CA . PHE B 1 107 ? 0.084 1.071 -9.016 1 98.62 107 PHE B CA 1
ATOM 3535 C C . PHE B 1 107 ? -0.491 2.266 -9.766 1 98.62 107 PHE B C 1
ATOM 3537 O O . PHE B 1 107 ? -1.711 2.424 -9.852 1 98.62 107 PHE B O 1
ATOM 3544 N N . VAL B 1 108 ? 0.387 3.062 -10.195 1 98.5 108 VAL B N 1
ATOM 3545 C CA . VAL B 1 108 ? 0.146 4.16 -11.125 1 98.5 108 VAL B CA 1
ATOM 3546 C C . VAL B 1 108 ? 1.152 4.094 -12.273 1 98.5 108 VAL B C 1
ATOM 3548 O O . VAL B 1 108 ? 2.279 3.629 -12.094 1 98.5 108 VAL B O 1
ATOM 3551 N N . GLY B 1 109 ? 0.674 4.48 -13.469 1 98 109 GLY B N 1
ATOM 3552 C CA . GLY B 1 109 ? 1.576 4.379 -14.602 1 98 109 GLY B CA 1
ATOM 3553 C C . GLY B 1 109 ? 1.181 5.281 -15.758 1 98 109 GLY B C 1
ATOM 3554 O O . GLY B 1 109 ? 0.186 6.004 -15.68 1 98 109 GLY B O 1
ATOM 3555 N N . LEU B 1 110 ? 2.016 5.285 -16.719 1 98.25 110 LEU B N 1
ATOM 3556 C CA . LEU B 1 110 ? 1.825 5.992 -17.984 1 98.25 110 LEU B CA 1
ATOM 3557 C C . LEU B 1 110 ? 1.737 5.016 -19.156 1 98.25 110 LEU B C 1
ATOM 3559 O O . LEU B 1 110 ? 2.609 4.16 -19.312 1 98.25 110 LEU B O 1
ATOM 3563 N N . LYS B 1 111 ? 0.703 5.18 -19.891 1 97.94 111 LYS B N 1
ATOM 3564 C CA . LYS B 1 111 ? 0.445 4.324 -21.047 1 97.94 111 LYS B CA 1
ATOM 3565 C C . LYS B 1 111 ? 0.544 5.117 -22.344 1 97.94 111 LYS B C 1
ATOM 3567 O O . LYS B 1 111 ? 0.112 6.27 -22.406 1 97.94 111 LYS B O 1
ATOM 3572 N N . SER B 1 112 ? 1.084 4.516 -23.375 1 97.25 112 SER B N 1
ATOM 3573 C CA . SER B 1 112 ? 1.144 5.047 -24.734 1 97.25 112 SER B CA 1
ATOM 3574 C C . SER B 1 112 ? 0.979 3.934 -25.766 1 97.25 112 SER B C 1
ATOM 3576 O O . SER B 1 112 ? 0.611 2.809 -25.422 1 97.25 112 SER B O 1
ATOM 3578 N N . GLY B 1 113 ? 1.124 4.273 -27.031 1 95.38 113 GLY B N 1
ATOM 3579 C CA . GLY B 1 113 ? 1.082 3.271 -28.078 1 95.38 113 GLY B CA 1
ATOM 3580 C C . GLY B 1 113 ? 2.184 2.236 -27.969 1 95.38 113 GLY B C 1
ATOM 3581 O O . GLY B 1 113 ? 2.098 1.158 -28.562 1 95.38 113 GLY B O 1
ATOM 3582 N N . PHE B 1 114 ? 3.16 2.52 -27.172 1 96.38 114 PHE B N 1
ATOM 3583 C CA . PHE B 1 114 ? 4.312 1.632 -27.062 1 96.38 114 PHE B CA 1
ATOM 3584 C C . PHE B 1 114 ? 4.141 0.669 -25.891 1 96.38 114 PHE B C 1
ATOM 3586 O O . PHE B 1 114 ? 4.859 -0.33 -25.797 1 96.38 114 PHE B O 1
ATOM 3593 N N . GLY B 1 115 ? 3.312 1.013 -25.016 1 98.19 115 GLY B N 1
ATOM 3594 C CA . GLY B 1 115 ? 3.115 0.168 -23.844 1 98.19 115 GLY B CA 1
ATOM 3595 C C . GLY B 1 115 ? 2.838 0.957 -22.578 1 98.19 115 GLY B C 1
ATOM 3596 O O . GLY B 1 115 ? 2.475 2.133 -22.641 1 98.19 115 GLY B O 1
ATOM 3597 N N . THR B 1 116 ? 2.9 0.264 -21.516 1 98.62 116 THR B N 1
ATOM 3598 C CA . THR B 1 116 ? 2.627 0.859 -20.219 1 98.62 116 THR B CA 1
ATOM 3599 C C . THR B 1 116 ? 3.832 0.713 -19.281 1 98.62 116 THR B C 1
ATOM 3601 O O . THR B 1 116 ? 4.367 -0.385 -19.125 1 98.62 116 THR B O 1
ATOM 3604 N N . LEU B 1 117 ? 4.312 1.795 -18.781 1 98.69 117 LEU B N 1
ATOM 3605 C CA . LEU B 1 117 ? 5.277 1.851 -17.688 1 98.69 117 LEU B CA 1
ATOM 3606 C C . LEU B 1 117 ? 4.586 2.166 -16.359 1 98.69 117 LEU B C 1
ATOM 3608 O O . LEU B 1 117 ? 3.902 3.186 -16.234 1 98.69 117 LEU B O 1
ATOM 3612 N N . ALA B 1 118 ? 4.688 1.274 -15.352 1 98.62 118 ALA B N 1
ATOM 3613 C CA . ALA B 1 118 ? 3.926 1.454 -14.117 1 98.62 118 ALA B CA 1
ATOM 3614 C C . ALA B 1 118 ? 4.801 1.195 -12.891 1 98.62 118 ALA B C 1
ATOM 3616 O O . ALA B 1 118 ? 5.848 0.551 -12.992 1 98.62 118 ALA B O 1
ATOM 3617 N N . PHE B 1 119 ? 4.359 1.711 -11.742 1 98.62 119 PHE B N 1
ATOM 3618 C CA . PHE B 1 119 ? 5.117 1.681 -10.5 1 98.62 119 PHE B CA 1
ATOM 3619 C C . PHE B 1 119 ? 4.23 1.264 -9.328 1 98.62 119 PHE B C 1
ATOM 3621 O O . PHE B 1 119 ? 3.141 1.811 -9.148 1 98.62 119 PHE B O 1
ATOM 3628 N N . GLY B 1 120 ? 4.703 0.297 -8.586 1 98.5 120 GLY B N 1
ATOM 3629 C CA . GLY B 1 120 ? 3.967 -0.137 -7.406 1 98.5 120 GLY B CA 1
ATOM 3630 C C . GLY B 1 120 ? 3.99 -1.642 -7.211 1 98.5 120 GLY B C 1
ATOM 3631 O O . GLY B 1 120 ? 5.02 -2.285 -7.426 1 98.5 120 GLY B O 1
ATOM 3632 N N . ARG B 1 121 ? 2.936 -2.113 -6.578 1 98.44 121 ARG B N 1
ATOM 3633 C CA . ARG B 1 121 ? 2.723 -3.549 -6.43 1 98.44 121 ARG B CA 1
ATOM 3634 C C . ARG B 1 121 ? 1.963 -4.117 -7.625 1 98.44 121 ARG B C 1
ATOM 3636 O O . ARG B 1 121 ? 0.867 -3.652 -7.945 1 98.44 121 ARG B O 1
ATOM 3643 N N . GLN B 1 122 ? 2.559 -5.117 -8.234 1 98.5 122 GLN B N 1
ATOM 3644 C CA . GLN B 1 122 ? 2.016 -5.598 -9.5 1 98.5 122 GLN B CA 1
ATOM 3645 C C . GLN B 1 122 ? 2.271 -7.09 -9.68 1 98.5 122 GLN B C 1
ATOM 3647 O O . GLN B 1 122 ? 3.15 -7.66 -9.023 1 98.5 122 GLN B O 1
ATOM 3652 N N . TYR B 1 123 ? 1.511 -7.672 -10.602 1 98.44 123 TYR B N 1
ATOM 3653 C CA . TYR B 1 123 ? 1.733 -9.062 -10.992 1 98.44 123 TYR B CA 1
ATOM 3654 C C . TYR B 1 123 ? 3.09 -9.227 -11.664 1 98.44 123 TYR B C 1
ATOM 3656 O O . TYR B 1 123 ? 3.553 -8.328 -12.367 1 98.44 123 TYR B O 1
ATOM 3664 N N . THR B 1 124 ? 3.672 -10.383 -11.438 1 98.38 124 THR B N 1
ATOM 3665 C CA . THR B 1 124 ? 4.891 -10.719 -12.172 1 98.38 124 THR B CA 1
ATOM 3666 C C . THR B 1 124 ? 4.559 -11.25 -13.562 1 98.38 124 THR B C 1
ATOM 3668 O O . THR B 1 124 ? 3.406 -11.578 -13.852 1 98.38 124 THR B O 1
ATOM 3671 N N . MET B 1 125 ? 5.582 -11.305 -14.367 1 98.81 125 MET B N 1
ATOM 3672 C CA . MET B 1 125 ? 5.363 -11.68 -15.766 1 98.81 125 MET B CA 1
ATOM 3673 C C . MET B 1 125 ? 4.973 -13.148 -15.875 1 98.81 125 MET B C 1
ATOM 3675 O O . MET B 1 125 ? 4.215 -13.531 -16.766 1 98.81 125 MET B O 1
ATOM 3679 N N . THR B 1 126 ? 5.445 -13.977 -14.961 1 98.25 126 THR B N 1
ATOM 3680 C CA . THR B 1 126 ? 5.055 -15.383 -14.977 1 98.25 126 THR B CA 1
ATOM 3681 C C . THR B 1 126 ? 3.555 -15.531 -14.75 1 98.25 126 THR B C 1
ATOM 3683 O O . THR B 1 126 ? 2.898 -16.344 -15.406 1 98.25 126 THR B O 1
ATOM 3686 N N . TYR B 1 127 ? 3.031 -14.797 -13.859 1 98.06 127 TYR B N 1
ATOM 3687 C CA . TYR B 1 127 ? 1.592 -14.797 -13.625 1 98.06 127 TYR B CA 1
ATOM 3688 C C . TYR B 1 127 ? 0.828 -14.492 -14.906 1 98.06 127 TYR B C 1
ATOM 3690 O O . TYR B 1 127 ? -0.135 -15.18 -15.242 1 98.06 127 TYR B O 1
ATOM 3698 N N . LEU B 1 128 ? 1.254 -13.461 -15.57 1 98.12 128 LEU B N 1
ATOM 3699 C CA . LEU B 1 128 ? 0.575 -13.008 -16.781 1 98.12 128 LEU B CA 1
ATOM 3700 C C . LEU B 1 128 ? 0.767 -14 -17.906 1 98.12 128 LEU B C 1
ATOM 3702 O O . LEU B 1 128 ? -0.152 -14.234 -18.703 1 98.12 128 LEU B O 1
ATOM 3706 N N . ALA B 1 129 ? 1.858 -14.586 -17.984 1 98.56 129 ALA B N 1
ATOM 3707 C CA . ALA B 1 129 ? 2.211 -15.484 -19.078 1 98.56 129 ALA B CA 1
ATOM 3708 C C . ALA B 1 129 ? 1.333 -16.734 -19.078 1 98.56 129 ALA B C 1
ATOM 3710 O O . ALA B 1 129 ? 1.04 -17.297 -20.125 1 98.56 129 ALA B O 1
ATOM 3711 N N . LEU B 1 130 ? 0.935 -17.125 -17.969 1 97.69 130 LEU B N 1
ATOM 3712 C CA . LEU B 1 130 ? 0.206 -18.391 -17.812 1 97.69 130 LEU B CA 1
ATOM 3713 C C . LEU B 1 130 ? -1.243 -18.234 -18.266 1 97.69 130 LEU B C 1
ATOM 3715 O O . LEU B 1 130 ? -1.939 -19.219 -18.484 1 97.69 130 LEU B O 1
ATOM 3719 N N . GLN B 1 131 ? -1.599 -16.938 -18.391 1 94.31 131 GLN B N 1
ATOM 3720 C CA . GLN B 1 131 ? -2.982 -16.688 -18.781 1 94.31 131 GLN B CA 1
ATOM 3721 C C . GLN B 1 131 ? -3.252 -17.188 -20.203 1 94.31 131 GLN B C 1
ATOM 3723 O O . GLN B 1 131 ? -2.479 -16.906 -21.109 1 94.31 131 GLN B O 1
ATOM 3728 N N . GLY B 1 132 ? -4.297 -17.922 -20.438 1 94.69 132 GLY B N 1
ATOM 3729 C CA . GLY B 1 132 ? -4.676 -18.531 -21.703 1 94.69 132 GLY B CA 1
ATOM 3730 C C . GLY B 1 132 ? -4.543 -20.031 -21.703 1 94.69 132 GLY B C 1
ATOM 3731 O O . GLY B 1 132 ? -5.523 -20.75 -21.938 1 94.69 132 GLY B O 1
ATOM 3732 N N . ALA B 1 133 ? -3.275 -20.5 -21.406 1 98.38 133 ALA B N 1
ATOM 3733 C CA . ALA B 1 133 ? -3.02 -21.938 -21.516 1 98.38 133 ALA B CA 1
ATOM 3734 C C . ALA B 1 133 ? -3.502 -22.672 -20.266 1 98.38 133 ALA B C 1
ATOM 3736 O O . ALA B 1 133 ? -3.871 -23.844 -20.328 1 98.38 133 ALA B O 1
ATOM 3737 N N . ASP B 1 134 ? -3.385 -22.062 -19.125 1 98.56 134 ASP B N 1
ATOM 3738 C CA . ASP B 1 134 ? -3.906 -22.625 -17.891 1 98.56 134 ASP B CA 1
ATOM 3739 C C . ASP B 1 134 ? -5.43 -22.562 -17.859 1 98.56 134 ASP B C 1
ATOM 3741 O O . ASP B 1 134 ? -6.004 -21.562 -17.406 1 98.56 134 ASP B O 1
ATOM 3745 N N . ILE B 1 135 ? -6.039 -23.641 -18.156 1 98.38 135 ILE B N 1
ATOM 3746 C CA . ILE B 1 135 ? -7.469 -23.688 -18.438 1 98.38 135 ILE B CA 1
ATOM 3747 C C . ILE B 1 135 ? -8.25 -23.469 -17.141 1 98.38 135 ILE B C 1
ATOM 3749 O O . ILE B 1 135 ? -9.219 -22.703 -17.109 1 98.38 135 ILE B O 1
ATOM 3753 N N . ILE B 1 136 ? -7.887 -24.109 -16.109 1 97.81 136 ILE B N 1
ATOM 3754 C CA . ILE B 1 136 ? -8.617 -24.047 -14.844 1 97.81 136 ILE B CA 1
ATOM 3755 C C . ILE B 1 136 ? -8.328 -22.734 -14.133 1 97.81 136 ILE B C 1
ATOM 3757 O O . ILE B 1 136 ? -9.188 -22.188 -13.43 1 97.81 136 ILE B O 1
ATOM 3761 N N . GLY B 1 137 ? -7.129 -22.172 -14.305 1 96.56 137 GLY B N 1
ATOM 3762 C CA . GLY B 1 137 ? -6.773 -20.875 -13.742 1 96.56 137 GLY B CA 1
ATOM 3763 C C . GLY B 1 137 ? -6.547 -20.906 -12.242 1 96.56 137 GLY B C 1
ATOM 3764 O O . GLY B 1 137 ? -6.164 -21.953 -11.695 1 96.56 137 GLY B O 1
ATOM 3765 N N . PRO B 1 138 ? -6.648 -19.719 -11.562 1 96.62 138 PRO B N 1
ATOM 3766 C CA . PRO B 1 138 ? -6.402 -19.625 -10.117 1 96.62 138 PRO B CA 1
ATOM 3767 C C . PRO B 1 138 ? -7.551 -20.188 -9.281 1 96.62 138 PRO B C 1
ATOM 3769 O O . PRO B 1 138 ? -8 -19.531 -8.336 1 96.62 138 PRO B O 1
ATOM 3772 N N . ASP B 1 139 ? -7.898 -21.312 -9.609 1 97.75 139 ASP B N 1
ATOM 3773 C CA . ASP B 1 139 ? -8.961 -22.094 -8.969 1 97.75 139 ASP B CA 1
ATOM 3774 C C . ASP B 1 139 ? -8.43 -22.828 -7.742 1 97.75 139 ASP B C 1
ATOM 3776 O O . ASP B 1 139 ? -7.227 -23.078 -7.625 1 97.75 139 ASP B O 1
ATOM 3780 N N . ILE B 1 140 ? -9.32 -23.203 -6.895 1 98.31 140 ILE B N 1
ATOM 3781 C CA . ILE B 1 140 ? -8.992 -23.891 -5.652 1 98.31 140 ILE B CA 1
ATOM 3782 C C . ILE B 1 140 ? -8.297 -25.219 -5.965 1 98.31 140 ILE B C 1
ATOM 3784 O O . ILE B 1 140 ? -7.469 -25.688 -5.188 1 98.31 140 ILE B O 1
ATOM 3788 N N . TYR B 1 141 ? -8.609 -25.844 -7.105 1 98.75 141 TYR B N 1
ATOM 3789 C CA . TYR B 1 141 ? -8 -27.094 -7.547 1 98.75 141 TYR B CA 1
ATOM 3790 C C . TYR B 1 141 ? -7.164 -26.875 -8.797 1 98.75 141 TYR B C 1
ATOM 3792 O O . TYR B 1 141 ? -7.309 -27.609 -9.781 1 98.75 141 TYR B O 1
ATOM 3800 N N . GLY B 1 142 ? -6.285 -25.875 -8.766 1 98.31 142 GLY B N 1
ATOM 3801 C CA . GLY B 1 142 ? -5.457 -25.531 -9.906 1 98.31 142 GLY B CA 1
ATOM 3802 C C . GLY B 1 142 ? -3.973 -25.688 -9.641 1 98.31 142 GLY B C 1
ATOM 3803 O O . GLY B 1 142 ? -3.578 -26.453 -8.75 1 98.31 142 GLY B O 1
ATOM 3804 N N . LEU B 1 143 ? -3.189 -25.016 -10.453 1 98.25 143 LEU B N 1
ATOM 3805 C CA . LEU B 1 143 ? -1.734 -25.094 -10.398 1 98.25 143 LEU B CA 1
ATOM 3806 C C . LEU B 1 143 ? -1.229 -24.75 -9 1 98.25 143 LEU B C 1
ATOM 3808 O O . LEU B 1 143 ? -0.164 -25.234 -8.594 1 98.25 143 LEU B O 1
ATOM 3812 N N . GLY B 1 144 ? -2.004 -24.016 -8.289 1 97.38 144 GLY B N 1
ATOM 3813 C CA . GLY B 1 144 ? -1.611 -23.578 -6.953 1 97.38 144 GLY B CA 1
ATOM 3814 C C . GLY B 1 144 ? -1.464 -24.734 -5.973 1 97.38 144 GLY B C 1
ATOM 3815 O O . GLY B 1 144 ? -0.808 -24.594 -4.938 1 97.38 144 GLY B O 1
ATOM 3816 N N . SER B 1 145 ? -2.096 -25.844 -6.23 1 98.06 145 SER B N 1
ATOM 3817 C CA . SER B 1 145 ? -1.979 -27.016 -5.371 1 98.06 145 SER B CA 1
ATOM 3818 C C . SER B 1 145 ? -0.547 -27.531 -5.344 1 98.06 145 SER B C 1
ATOM 3820 O O . SER B 1 145 ? -0.114 -28.125 -4.352 1 98.06 145 SER B O 1
ATOM 3822 N N . PHE B 1 146 ? 0.138 -27.281 -6.473 1 98.38 146 PHE B N 1
ATOM 3823 C CA . PHE B 1 146 ? 1.493 -27.812 -6.594 1 98.38 146 PHE B CA 1
ATOM 3824 C C . PHE B 1 146 ? 2.521 -26.703 -6.406 1 98.38 146 PHE B C 1
ATOM 3826 O O . PHE B 1 146 ? 3.643 -26.953 -5.961 1 98.38 146 PHE B O 1
ATOM 3833 N N . ASP B 1 147 ? 2.18 -25.547 -6.832 1 97.56 147 ASP B N 1
ATOM 3834 C CA . ASP B 1 147 ? 3.02 -24.359 -6.684 1 97.56 147 ASP B CA 1
ATOM 3835 C C . ASP B 1 147 ? 2.184 -23.141 -6.309 1 97.56 147 ASP B C 1
ATOM 3837 O O . ASP B 1 147 ? 1.662 -22.453 -7.188 1 97.56 147 ASP B O 1
ATOM 3841 N N . ALA B 1 148 ? 2.236 -22.828 -5.023 1 95.81 148 ALA B N 1
ATOM 3842 C CA . ALA B 1 148 ? 1.342 -21.812 -4.477 1 95.81 148 ALA B CA 1
ATOM 3843 C C . ALA B 1 148 ? 1.743 -20.422 -4.949 1 95.81 148 ALA B C 1
ATOM 3845 O O . ALA B 1 148 ? 0.96 -19.469 -4.844 1 95.81 148 ALA B O 1
ATOM 3846 N N . TYR B 1 149 ? 2.936 -20.266 -5.469 1 96.56 149 TYR B N 1
ATOM 3847 C CA . TYR B 1 149 ? 3.385 -18.969 -5.973 1 96.56 149 TYR B CA 1
ATOM 3848 C C . TYR B 1 149 ? 2.674 -18.609 -7.27 1 96.56 149 TYR B C 1
ATOM 3850 O O . TYR B 1 149 ? 2.43 -17.438 -7.551 1 96.56 149 TYR B O 1
ATOM 3858 N N . VAL B 1 150 ? 2.328 -19.531 -7.996 1 96.56 150 VAL B N 1
ATOM 3859 C CA . VAL B 1 150 ? 1.866 -19.328 -9.367 1 96.56 150 VAL B CA 1
ATOM 3860 C C . VAL B 1 150 ? 0.636 -18.438 -9.367 1 96.56 150 VAL B C 1
ATOM 3862 O O . VAL B 1 150 ? 0.604 -17.422 -10.07 1 96.56 150 VAL B O 1
ATOM 3865 N N . PRO B 1 151 ? -0.403 -18.734 -8.609 1 96.31 151 PRO B N 1
ATOM 3866 C CA . PRO B 1 151 ? -1.548 -17.828 -8.617 1 96.31 151 PRO B CA 1
ATOM 3867 C C . PRO B 1 151 ? -1.312 -16.578 -7.758 1 96.31 151 PRO B C 1
ATOM 3869 O O . PRO B 1 151 ? -2.189 -15.719 -7.664 1 96.31 151 PRO B O 1
ATOM 3872 N N . ASN B 1 152 ? -0.164 -16.438 -7.168 1 96.62 152 ASN B N 1
ATOM 3873 C CA . ASN B 1 152 ? 0.099 -15.375 -6.211 1 96.62 152 ASN B CA 1
ATOM 3874 C C . ASN B 1 152 ? 1.302 -14.531 -6.629 1 96.62 152 ASN B C 1
ATOM 3876 O O . ASN B 1 152 ? 1.825 -13.75 -5.832 1 96.62 152 ASN B O 1
ATOM 3880 N N . GLY B 1 153 ? 1.763 -14.703 -7.828 1 96.75 153 GLY B N 1
ATOM 3881 C CA . GLY B 1 153 ? 2.961 -14.016 -8.289 1 96.75 153 GLY B CA 1
ATOM 3882 C C . GLY B 1 153 ? 2.781 -12.516 -8.406 1 96.75 153 GLY B C 1
ATOM 3883 O O . GLY B 1 153 ? 2.305 -12.023 -9.43 1 96.75 153 GLY B O 1
ATOM 3884 N N . ARG B 1 154 ? 3.15 -11.797 -7.383 1 97.31 154 ARG B N 1
ATOM 3885 C CA . ARG B 1 154 ? 3.178 -10.344 -7.305 1 97.31 154 ARG B CA 1
ATOM 3886 C C . ARG B 1 154 ? 4.434 -9.852 -6.59 1 97.31 154 ARG B C 1
ATOM 3888 O O . ARG B 1 154 ? 5.016 -10.586 -5.785 1 97.31 154 ARG B O 1
ATOM 3895 N N . ALA B 1 155 ? 4.816 -8.656 -6.922 1 98.12 155 ALA B N 1
ATOM 3896 C CA . ALA B 1 155 ? 5.969 -8.078 -6.238 1 98.12 155 ALA B CA 1
ATOM 3897 C C . ALA B 1 155 ? 5.703 -6.621 -5.855 1 98.12 155 ALA B C 1
ATOM 3899 O O . ALA B 1 155 ? 5.109 -5.867 -6.633 1 98.12 155 ALA B O 1
ATOM 3900 N N . ASP B 1 156 ? 6.113 -6.238 -4.637 1 98.25 156 ASP B N 1
ATOM 3901 C CA . ASP B 1 156 ? 6.137 -4.852 -4.188 1 98.25 156 ASP B CA 1
ATOM 3902 C C . ASP B 1 156 ? 7.27 -4.074 -4.855 1 98.25 156 ASP B C 1
ATOM 3904 O O . ASP B 1 156 ? 8.172 -4.668 -5.453 1 98.25 156 ASP B O 1
ATOM 3908 N N . ASN B 1 157 ? 7.184 -2.77 -4.742 1 98.25 157 ASN B N 1
ATOM 3909 C CA . ASN B 1 157 ? 8.273 -1.915 -5.191 1 98.25 157 ASN B CA 1
ATOM 3910 C C . ASN B 1 157 ? 8.688 -2.234 -6.629 1 98.25 157 ASN B C 1
ATOM 3912 O O . ASN B 1 157 ? 9.875 -2.377 -6.922 1 98.25 157 ASN B O 1
ATOM 3916 N N . ALA B 1 158 ? 7.688 -2.416 -7.449 1 98.56 158 ALA B N 1
ATOM 3917 C CA . ALA B 1 158 ? 7.996 -2.939 -8.781 1 98.56 158 ALA B CA 1
ATOM 3918 C C . ALA B 1 158 ? 7.82 -1.865 -9.844 1 98.56 158 ALA B C 1
ATOM 3920 O O . ALA B 1 158 ? 6.883 -1.069 -9.789 1 98.56 158 ALA B O 1
ATOM 3921 N N . VAL B 1 159 ? 8.727 -1.843 -10.75 1 98.69 159 VAL B N 1
ATOM 3922 C CA . VAL B 1 159 ? 8.586 -1.168 -12.039 1 98.69 159 VAL B CA 1
ATOM 3923 C C . VAL B 1 159 ? 8.289 -2.191 -13.125 1 98.69 159 VAL B C 1
ATOM 3925 O O . VAL B 1 159 ? 9 -3.191 -13.258 1 98.69 159 VAL B O 1
ATOM 3928 N N . THR B 1 160 ? 7.223 -1.935 -13.883 1 98.75 160 THR B N 1
ATOM 3929 C CA . THR B 1 160 ? 6.879 -2.873 -14.945 1 98.75 160 THR B CA 1
ATOM 3930 C C . THR B 1 160 ? 6.715 -2.146 -16.281 1 98.75 160 THR B C 1
ATOM 3932 O O . THR B 1 160 ? 6.348 -0.969 -16.312 1 98.75 160 THR B O 1
ATOM 3935 N N . TYR B 1 161 ? 7.086 -2.83 -17.281 1 98.88 161 TYR B N 1
ATOM 3936 C CA . TYR B 1 161 ? 6.77 -2.443 -18.656 1 98.88 161 TYR B CA 1
ATOM 3937 C C . TYR B 1 161 ? 6.055 -3.57 -19.391 1 98.88 161 TYR B C 1
ATOM 3939 O O . TYR B 1 161 ? 6.539 -4.703 -19.422 1 98.88 161 TYR B O 1
ATOM 3947 N N . VAL B 1 162 ? 4.922 -3.262 -19.984 1 98.81 162 VAL B N 1
ATOM 3948 C CA . VAL B 1 162 ? 4.188 -4.211 -20.828 1 98.81 162 VAL B CA 1
ATOM 3949 C C . VAL B 1 162 ? 3.762 -3.533 -22.125 1 98.81 162 VAL B C 1
ATOM 3951 O O . VAL B 1 162 ? 3.07 -2.512 -22.094 1 98.81 162 VAL B O 1
ATOM 3954 N N . GLY B 1 163 ? 4.164 -4.062 -23.203 1 98.69 163 GLY B N 1
ATOM 3955 C CA . GLY B 1 163 ? 3.795 -3.561 -24.531 1 98.69 163 GLY B CA 1
ATOM 3956 C C . GLY B 1 163 ? 3.326 -4.652 -25.469 1 98.69 163 GLY B C 1
ATOM 3957 O O . GLY B 1 163 ? 3.848 -5.77 -25.438 1 98.69 163 GLY B O 1
ATOM 3958 N N . ALA B 1 164 ? 2.367 -4.301 -26.359 1 97.62 164 ALA B N 1
ATOM 3959 C CA . ALA B 1 164 ? 1.836 -5.258 -27.328 1 97.62 164 ALA B CA 1
ATOM 3960 C C . ALA B 1 164 ? 1.869 -4.684 -28.75 1 97.62 164 ALA B C 1
ATOM 3962 O O . ALA B 1 164 ? 1.625 -3.492 -28.938 1 97.62 164 ALA B O 1
ATOM 3963 N N . TYR B 1 165 ? 2.205 -5.512 -29.672 1 97.5 165 TYR B N 1
ATOM 3964 C CA . TYR B 1 165 ? 2.207 -5.168 -31.094 1 97.5 165 TYR B CA 1
ATOM 3965 C C . TYR B 1 165 ? 1.849 -6.379 -31.953 1 97.5 165 TYR B C 1
ATOM 3967 O O . TYR B 1 165 ? 2.572 -7.379 -31.953 1 97.5 165 TYR B O 1
ATOM 3975 N N . ARG B 1 166 ? 0.731 -6.332 -32.688 1 96.69 166 ARG B N 1
ATOM 3976 C CA . ARG B 1 166 ? 0.284 -7.352 -33.656 1 96.69 166 ARG B CA 1
ATOM 3977 C C . ARG B 1 166 ? 0.227 -8.727 -33 1 96.69 166 ARG B C 1
ATOM 3979 O O . ARG B 1 166 ? 0.792 -9.688 -33.5 1 96.69 166 ARG B O 1
ATOM 3986 N N . GLY B 1 167 ? -0.298 -8.812 -31.828 1 97.19 167 GLY B N 1
ATOM 3987 C CA . GLY B 1 167 ? -0.548 -10.07 -31.141 1 97.19 167 GLY B CA 1
ATOM 3988 C C . GLY B 1 167 ? 0.601 -10.508 -30.25 1 97.19 167 GLY B C 1
ATOM 3989 O O . GLY B 1 167 ? 0.462 -11.453 -29.469 1 97.19 167 GLY B O 1
ATOM 3990 N N . VAL B 1 168 ? 1.743 -9.852 -30.406 1 98.62 168 VAL B N 1
ATOM 3991 C CA . VAL B 1 168 ? 2.898 -10.18 -29.562 1 98.62 168 VAL B CA 1
ATOM 3992 C C . VAL B 1 168 ? 2.945 -9.234 -28.359 1 98.62 168 VAL B C 1
ATOM 3994 O O . VAL B 1 168 ? 2.893 -8.016 -28.516 1 98.62 168 VAL B O 1
ATOM 3997 N N . THR B 1 169 ? 3.025 -9.773 -27.203 1 98.62 169 THR B N 1
ATOM 3998 C CA . THR B 1 169 ? 3.148 -8.992 -25.984 1 98.62 169 THR B CA 1
ATOM 3999 C C . THR B 1 169 ? 4.488 -9.25 -25.297 1 98.62 169 THR B C 1
ATOM 4001 O O . THR B 1 169 ? 4.848 -10.406 -25.047 1 98.62 169 THR B O 1
ATOM 4004 N N . PHE B 1 170 ? 5.211 -8.195 -25.109 1 98.81 170 PHE B N 1
ATOM 4005 C CA . PHE B 1 170 ? 6.438 -8.234 -24.312 1 98.81 170 PHE B CA 1
ATOM 4006 C C . PHE B 1 170 ? 6.211 -7.621 -22.938 1 98.81 170 PHE B C 1
ATOM 4008 O O . PHE B 1 170 ? 5.523 -6.605 -22.812 1 98.81 170 PHE B O 1
ATOM 4015 N N . GLY B 1 171 ? 6.719 -8.289 -21.891 1 98.88 171 GLY B N 1
ATOM 4016 C CA . GLY B 1 171 ? 6.648 -7.746 -20.531 1 98.88 171 GLY B CA 1
ATOM 4017 C C . GLY B 1 171 ? 7.938 -7.922 -19.75 1 98.88 171 GLY B C 1
ATOM 4018 O O . GLY B 1 171 ? 8.625 -8.93 -19.906 1 98.88 171 GLY B O 1
ATOM 4019 N N . ALA B 1 172 ? 8.242 -6.926 -18.938 1 98.94 172 ALA B N 1
ATOM 4020 C CA . ALA B 1 172 ? 9.375 -6.965 -18.016 1 98.94 172 ALA B CA 1
ATOM 4021 C C . ALA B 1 172 ? 9.016 -6.312 -16.672 1 98.94 172 ALA B C 1
ATOM 4023 O O . ALA B 1 172 ? 8.273 -5.328 -16.641 1 98.94 172 ALA B O 1
ATOM 4024 N N . ALA B 1 173 ? 9.523 -6.91 -15.656 1 98.88 173 ALA B N 1
ATOM 4025 C CA . ALA B 1 173 ? 9.305 -6.379 -14.32 1 98.88 173 ALA B CA 1
ATOM 4026 C C . ALA B 1 173 ? 10.57 -6.453 -13.477 1 98.88 173 ALA B C 1
ATOM 4028 O O . ALA B 1 173 ? 11.336 -7.422 -13.578 1 98.88 173 ALA B O 1
ATOM 4029 N N . TYR B 1 174 ? 10.805 -5.461 -12.68 1 98.69 174 TYR B N 1
ATOM 4030 C CA . TYR B 1 174 ? 11.891 -5.418 -11.703 1 98.69 174 TYR B CA 1
ATOM 4031 C C . TYR B 1 174 ? 11.406 -4.855 -10.375 1 98.69 174 TYR B C 1
ATOM 4033 O O . TYR B 1 174 ? 10.805 -3.779 -10.328 1 98.69 174 TYR B O 1
ATOM 4041 N N . SER B 1 175 ? 11.672 -5.574 -9.32 1 98.44 175 SER B N 1
ATOM 4042 C CA . SER B 1 175 ? 11.305 -5.164 -7.969 1 98.44 175 SER B CA 1
ATOM 4043 C C . SER B 1 175 ? 12.547 -4.879 -7.125 1 98.44 175 SER B C 1
ATOM 4045 O O . SER B 1 175 ? 13.461 -5.703 -7.059 1 98.44 175 SER B O 1
ATOM 4047 N N . PHE B 1 176 ? 12.508 -3.789 -6.359 1 97.56 176 PHE B N 1
ATOM 4048 C CA . PHE B 1 176 ? 13.594 -3.404 -5.465 1 97.56 176 PHE B CA 1
ATOM 4049 C C . PHE B 1 176 ? 13.492 -4.148 -4.141 1 97.56 176 PHE B C 1
ATOM 4051 O O . PHE B 1 176 ? 14.422 -4.113 -3.33 1 97.56 176 PHE B O 1
ATOM 4058 N N . GLY B 1 177 ? 12.523 -4.82 -3.861 1 97.25 177 GLY B N 1
ATOM 4059 C CA . GLY B 1 177 ? 12.133 -5.59 -2.689 1 97.25 177 GLY B CA 1
ATOM 4060 C C . GLY B 1 177 ? 10.742 -6.172 -2.795 1 97.25 177 GLY B C 1
ATOM 4061 O O . GLY B 1 177 ? 9.75 -5.453 -2.65 1 97.25 177 GLY B O 1
ATOM 4062 N N . ARG B 1 178 ? 10.578 -7.379 -2.871 1 97.56 178 ARG B N 1
ATOM 4063 C CA . ARG B 1 178 ? 9.352 -7.996 -3.365 1 97.56 178 ARG B CA 1
ATOM 4064 C C . ARG B 1 178 ? 8.289 -8.055 -2.271 1 97.56 178 ARG B C 1
ATOM 4066 O O . ARG B 1 178 ? 7.125 -8.359 -2.545 1 97.56 178 ARG B O 1
ATOM 4073 N N . ASP B 1 179 ? 8.656 -7.766 -1.081 1 97.06 179 ASP B N 1
ATOM 4074 C CA . ASP B 1 179 ? 7.738 -7.824 0.05 1 97.06 179 ASP B CA 1
ATOM 4075 C C . ASP B 1 179 ? 7.961 -6.656 1.005 1 97.06 179 ASP B C 1
ATOM 4077 O O . ASP B 1 179 ? 8.219 -6.859 2.193 1 97.06 179 ASP B O 1
ATOM 4081 N N . GLY B 1 180 ? 7.727 -5.516 0.515 1 92.5 180 GLY B N 1
ATOM 4082 C CA . GLY B 1 180 ? 8.023 -4.301 1.251 1 92.5 180 GLY B CA 1
ATOM 4083 C C . GLY B 1 180 ? 7.176 -4.125 2.494 1 92.5 180 GLY B C 1
ATOM 4084 O O . GLY B 1 180 ? 7.562 -3.418 3.426 1 92.5 180 GLY B O 1
ATOM 4085 N N . ALA B 1 181 ? 6.031 -4.73 2.549 1 89.25 181 ALA B N 1
ATOM 4086 C CA . ALA B 1 181 ? 5.168 -4.66 3.725 1 89.25 181 ALA B CA 1
ATOM 4087 C C . ALA B 1 181 ? 5.648 -5.609 4.82 1 89.25 181 ALA B C 1
ATOM 4089 O O . ALA B 1 181 ? 5.238 -5.492 5.977 1 89.25 181 ALA B O 1
ATOM 4090 N N . GLY B 1 182 ? 6.414 -6.582 4.453 1 90.12 182 GLY B N 1
ATOM 4091 C CA . GLY B 1 182 ? 6.996 -7.504 5.418 1 90.12 182 GLY B CA 1
ATOM 4092 C C . GLY B 1 182 ? 5.988 -8.484 5.992 1 90.12 182 GLY B C 1
ATOM 4093 O O . GLY B 1 182 ? 6.145 -8.953 7.117 1 90.12 182 GLY B O 1
ATOM 4094 N N . THR B 1 183 ? 4.945 -8.734 5.277 1 89.56 183 THR B N 1
ATOM 4095 C CA . THR B 1 183 ? 3.908 -9.625 5.789 1 89.56 183 THR B CA 1
ATOM 4096 C C . THR B 1 183 ? 3.822 -10.891 4.949 1 89.56 183 THR B C 1
ATOM 4098 O O . THR B 1 183 ? 2.91 -11.703 5.133 1 89.56 183 THR B O 1
ATOM 4101 N N . GLY B 1 184 ? 4.723 -11.055 4.066 1 90.25 184 GLY B N 1
ATOM 4102 C CA . GLY B 1 184 ? 4.695 -12.203 3.182 1 90.25 184 GLY B CA 1
ATOM 4103 C C . GLY B 1 184 ? 3.988 -11.93 1.868 1 90.25 184 GLY B C 1
ATOM 4104 O O . GLY B 1 184 ? 2.846 -11.469 1.855 1 90.25 184 GLY B O 1
ATOM 4105 N N . ASN B 1 185 ? 4.645 -12.133 0.84 1 84.69 185 ASN B N 1
ATOM 4106 C CA . ASN B 1 185 ? 4.145 -11.828 -0.496 1 84.69 185 ASN B CA 1
ATOM 4107 C C . ASN B 1 185 ? 3.332 -12.984 -1.07 1 84.69 185 ASN B C 1
ATOM 4109 O O . ASN B 1 185 ? 2.324 -12.773 -1.744 1 84.69 185 ASN B O 1
ATOM 4113 N N . SER B 1 186 ? 3.803 -14.156 -0.894 1 89.31 186 SER B N 1
ATOM 4114 C CA . SER B 1 186 ? 3.178 -15.391 -1.346 1 89.31 186 SER B CA 1
ATOM 4115 C C . SER B 1 186 ? 3.289 -16.484 -0.288 1 89.31 186 SER B C 1
ATOM 4117 O O . SER B 1 186 ? 4.207 -16.469 0.535 1 89.31 186 SER B O 1
ATOM 4119 N N . PRO B 1 187 ? 2.35 -17.422 -0.345 1 90.44 187 PRO B N 1
ATOM 4120 C CA . PRO B 1 187 ? 2.387 -18.484 0.669 1 90.44 187 PRO B CA 1
ATOM 4121 C C . PRO B 1 187 ? 3.715 -19.234 0.689 1 90.44 187 PRO B C 1
ATOM 4123 O O . PRO B 1 187 ? 4.254 -19.562 -0.369 1 90.44 187 PRO B O 1
ATOM 4126 N N . GLY B 1 188 ? 4.262 -19.453 1.884 1 92.06 188 GLY B N 1
ATOM 4127 C CA . GLY B 1 188 ? 5.406 -20.328 2.088 1 92.06 188 GLY B CA 1
ATOM 4128 C C . GLY B 1 188 ? 6.73 -19.641 1.796 1 92.06 188 GLY B C 1
ATOM 4129 O O . GLY B 1 188 ? 7.785 -20.281 1.848 1 92.06 188 GLY B O 1
ATOM 4130 N N . GLN B 1 189 ? 6.703 -18.375 1.513 1 94.75 189 GLN B N 1
ATOM 4131 C CA . GLN B 1 189 ? 7.934 -17.688 1.136 1 94.75 189 GLN B CA 1
ATOM 4132 C C . GLN B 1 189 ? 8.523 -16.922 2.318 1 94.75 189 GLN B C 1
ATOM 4134 O O . GLN B 1 189 ? 9.586 -16.312 2.201 1 94.75 189 GLN B O 1
ATOM 4139 N N . GLY B 1 190 ? 7.895 -17.016 3.471 1 95.75 190 GLY B N 1
ATOM 4140 C CA . GLY B 1 190 ? 8.328 -16.141 4.551 1 95.75 190 GLY B CA 1
ATOM 4141 C C . GLY B 1 190 ? 8.18 -14.664 4.223 1 95.75 190 GLY B C 1
ATOM 4142 O O . GLY B 1 190 ? 7.211 -14.258 3.578 1 95.75 190 GLY B O 1
ATOM 4143 N N . THR B 1 191 ? 9.078 -13.852 4.816 1 96.38 191 THR B N 1
ATOM 4144 C CA . THR B 1 191 ? 9.125 -12.43 4.527 1 96.38 191 THR B CA 1
ATOM 4145 C C . THR B 1 191 ? 10.43 -12.062 3.816 1 96.38 191 THR B C 1
ATOM 4147 O O . THR B 1 191 ? 11.406 -12.82 3.877 1 96.38 191 THR B O 1
ATOM 4150 N N . CYS B 1 192 ? 10.406 -10.961 3.072 1 97.12 192 CYS B N 1
ATOM 4151 C CA . CYS B 1 192 ? 11.586 -10.492 2.355 1 97.12 192 CYS B CA 1
ATOM 4152 C C . CYS B 1 192 ? 11.398 -9.055 1.881 1 97.12 192 CYS B C 1
ATOM 4154 O O . CYS B 1 192 ? 11.172 -8.82 0.693 1 97.12 192 CYS B O 1
ATOM 4156 N N . ALA B 1 193 ? 11.586 -8.109 2.676 1 94.94 193 ALA B N 1
ATOM 4157 C CA . ALA B 1 193 ? 11.242 -6.719 2.42 1 94.94 193 ALA B CA 1
ATOM 4158 C C . ALA B 1 193 ? 12.234 -6.074 1.451 1 94.94 193 ALA B C 1
ATOM 4160 O O . ALA B 1 193 ? 11.836 -5.344 0.541 1 94.94 193 ALA B O 1
ATOM 4161 N N . GLY B 1 194 ? 13.523 -6.312 1.674 1 94.25 194 GLY B N 1
ATOM 4162 C CA . GLY B 1 194 ? 14.562 -5.789 0.804 1 94.25 194 GLY B CA 1
ATOM 4163 C C . GLY B 1 194 ? 14.82 -4.309 1.006 1 94.25 194 GLY B C 1
ATOM 4164 O O . GLY B 1 194 ? 14.672 -3.793 2.115 1 94.25 194 GLY B O 1
ATOM 4165 N N . GLN B 1 195 ? 15.461 -3.721 -0.154 1 95.31 195 GLN B N 1
ATOM 4166 C CA . GLN B 1 195 ? 15.883 -2.324 -0.17 1 95.31 195 GLN B CA 1
ATOM 4167 C C . GLN B 1 195 ? 16.797 -2.012 1.011 1 95.31 195 GLN B C 1
ATOM 4169 O O . GLN B 1 195 ? 16.578 -1.035 1.73 1 95.31 195 GLN B O 1
ATOM 4174 N N . VAL B 1 196 ? 17.797 -2.82 1.133 1 94.5 196 VAL B N 1
ATOM 4175 C CA . VAL B 1 196 ? 18.719 -2.736 2.26 1 94.5 196 VAL B CA 1
ATOM 4176 C C . VAL B 1 196 ? 20 -2.004 1.836 1 94.5 196 VAL B C 1
ATOM 4178 O O . VAL B 1 196 ? 20.719 -2.463 0.945 1 94.5 196 VAL B O 1
ATOM 4181 N N . PRO B 1 197 ? 20.25 -0.854 2.488 1 95.06 197 PRO B N 1
ATOM 4182 C CA . PRO B 1 197 ? 21.516 -0.211 2.174 1 95.06 197 PRO B CA 1
ATOM 4183 C C . PRO B 1 197 ? 22.719 -1.151 2.344 1 95.06 197 PRO B C 1
ATOM 4185 O O . PRO B 1 197 ? 22.828 -1.822 3.373 1 95.06 197 PRO B O 1
ATOM 4188 N N . GLY B 1 198 ? 23.594 -1.224 1.367 1 94.25 198 GLY B N 1
ATOM 4189 C CA . GLY B 1 198 ? 24.766 -2.082 1.411 1 94.25 198 GLY B CA 1
ATOM 4190 C C . GLY B 1 198 ? 24.516 -3.473 0.862 1 94.25 198 GLY B C 1
ATOM 4191 O O . GLY B 1 198 ? 25.438 -4.266 0.707 1 94.25 198 GLY B O 1
ATOM 4192 N N . ASP B 1 199 ? 23.25 -3.777 0.581 1 95.88 199 ASP B N 1
ATOM 4193 C CA . ASP B 1 199 ? 22.859 -5.047 -0.027 1 95.88 199 ASP B CA 1
ATOM 4194 C C . ASP B 1 199 ? 21.75 -4.852 -1.055 1 95.88 199 ASP B C 1
ATOM 4196 O O . ASP B 1 199 ? 20.609 -5.258 -0.828 1 95.88 199 ASP B O 1
ATOM 4200 N N . ALA B 1 200 ? 22.125 -4.453 -2.215 1 94.19 200 ALA B N 1
ATOM 4201 C CA . ALA B 1 200 ? 21.188 -4.004 -3.246 1 94.19 200 ALA B CA 1
ATOM 4202 C C . ALA B 1 200 ? 20.438 -5.184 -3.857 1 94.19 200 ALA B C 1
ATOM 4204 O O . ALA B 1 200 ? 19.375 -5.008 -4.445 1 94.19 200 ALA B O 1
ATOM 4205 N N . VAL B 1 201 ? 20.906 -6.379 -3.633 1 96.38 201 VAL B N 1
ATOM 4206 C CA . VAL B 1 201 ? 20.344 -7.516 -4.344 1 96.38 201 VAL B CA 1
ATOM 4207 C C . VAL B 1 201 ? 19.328 -8.234 -3.445 1 96.38 201 VAL B C 1
ATOM 4209 O O . VAL B 1 201 ? 18.484 -8.992 -3.928 1 96.38 201 VAL B O 1
ATOM 4212 N N . GLN B 1 202 ? 19.438 -7.961 -2.154 1 97.06 202 GLN B N 1
ATOM 4213 C CA . GLN B 1 202 ? 18.578 -8.664 -1.212 1 97.06 202 GLN B CA 1
ATOM 4214 C C . GLN B 1 202 ? 17.109 -8.477 -1.561 1 97.06 202 GLN B C 1
ATOM 4216 O O . GLN B 1 202 ? 16.641 -7.344 -1.692 1 97.06 202 GLN B O 1
ATOM 4221 N N . CYS B 1 203 ? 16.359 -9.641 -1.742 1 97.81 203 CYS B N 1
ATOM 4222 C CA . CYS B 1 203 ? 14.914 -9.727 -1.897 1 97.81 203 CYS B CA 1
ATOM 4223 C C . CYS B 1 203 ? 14.469 -9.125 -3.223 1 97.81 203 CYS B C 1
ATOM 4225 O O . CYS B 1 203 ? 13.289 -8.805 -3.4 1 97.81 203 CYS B O 1
ATOM 4227 N N . ARG B 1 204 ? 15.336 -8.945 -4.191 1 97.75 204 ARG B N 1
ATOM 4228 C CA . ARG B 1 204 ? 14.953 -8.477 -5.52 1 97.75 204 ARG B CA 1
ATOM 4229 C C . ARG B 1 204 ? 14.156 -9.547 -6.266 1 97.75 204 ARG B C 1
ATOM 4231 O O . ARG B 1 204 ? 14.281 -10.734 -5.973 1 97.75 204 ARG B O 1
ATOM 4238 N N . ASN B 1 205 ? 13.367 -9.109 -7.141 1 98.25 205 ASN B N 1
ATOM 4239 C CA . ASN B 1 205 ? 12.625 -9.938 -8.086 1 98.25 205 ASN B CA 1
ATOM 4240 C C . ASN B 1 205 ? 12.641 -9.344 -9.484 1 98.25 205 ASN B C 1
ATOM 4242 O O . ASN B 1 205 ? 12.523 -8.125 -9.648 1 98.25 205 ASN B O 1
ATOM 4246 N N . TRP B 1 206 ? 12.898 -10.141 -10.461 1 98.56 206 TRP B N 1
ATOM 4247 C CA . TRP B 1 206 ? 12.688 -9.672 -11.828 1 98.56 206 TRP B CA 1
ATOM 4248 C C . TRP B 1 206 ? 12.078 -10.773 -12.688 1 98.56 206 TRP B C 1
ATOM 4250 O O . TRP B 1 206 ? 12.234 -11.961 -12.398 1 98.56 206 TRP B O 1
ATOM 4260 N N . SER B 1 207 ? 11.344 -10.438 -13.695 1 98.88 207 SER B N 1
ATOM 4261 C CA . SER B 1 207 ? 10.672 -11.383 -14.586 1 98.88 207 SER B CA 1
ATOM 4262 C C . SER B 1 207 ? 10.516 -10.797 -15.992 1 98.88 207 SER B C 1
ATOM 4264 O O . SER B 1 207 ? 10.469 -9.578 -16.156 1 98.88 207 SER B O 1
ATOM 4266 N N . VAL B 1 208 ? 10.461 -11.672 -16.938 1 98.94 208 VAL B N 1
ATOM 4267 C CA . VAL B 1 208 ? 10.227 -11.312 -18.328 1 98.94 208 VAL B CA 1
ATOM 4268 C C . VAL B 1 208 ? 9.227 -12.273 -18.953 1 98.94 208 VAL B C 1
ATOM 4270 O O . VAL B 1 208 ? 9.086 -13.414 -18.5 1 98.94 208 VAL B O 1
ATOM 4273 N N . MET B 1 209 ? 8.508 -11.82 -19.938 1 98.88 209 MET B N 1
ATOM 4274 C CA . MET B 1 209 ? 7.508 -12.609 -20.656 1 98.88 209 MET B CA 1
ATOM 4275 C C . MET B 1 209 ? 7.504 -12.258 -22.141 1 98.88 209 MET B C 1
ATOM 4277 O O . MET B 1 209 ? 7.648 -11.094 -22.516 1 98.88 209 MET B O 1
ATOM 4281 N N . LEU B 1 210 ? 7.438 -13.18 -22.969 1 98.88 210 LEU B N 1
ATOM 4282 C CA . LEU B 1 210 ? 7.066 -13.078 -24.375 1 98.88 210 LEU B CA 1
ATOM 4283 C C . LEU B 1 210 ? 5.84 -13.938 -24.672 1 98.88 210 LEU B C 1
ATOM 4285 O O . LEU B 1 210 ? 5.836 -15.141 -24.406 1 98.88 210 LEU B O 1
ATOM 4289 N N . LYS B 1 211 ? 4.836 -13.281 -25.234 1 98.75 211 LYS B N 1
ATOM 4290 C CA . LYS B 1 211 ? 3.557 -13.953 -25.453 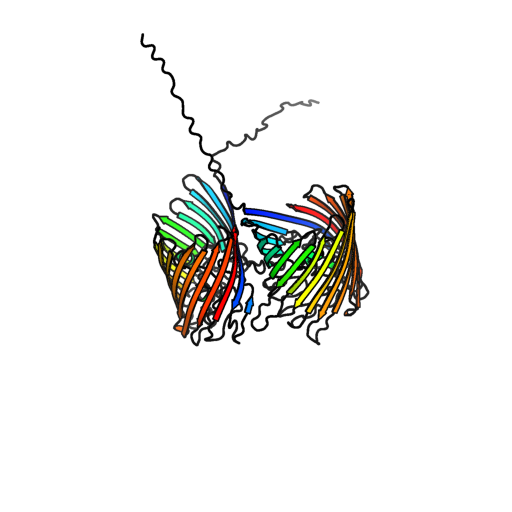1 98.75 211 LYS B CA 1
ATOM 4291 C C . LYS B 1 211 ? 2.982 -13.609 -26.828 1 98.75 211 LYS B C 1
ATOM 4293 O O . LYS B 1 211 ? 3.16 -12.5 -27.312 1 98.75 211 LYS B O 1
ATOM 4298 N N . TYR B 1 212 ? 2.389 -14.586 -27.453 1 98.81 212 TYR B N 1
ATOM 4299 C CA . TYR B 1 212 ? 1.643 -14.398 -28.688 1 98.81 212 TYR B CA 1
ATOM 4300 C C . TYR B 1 212 ? 0.209 -14.898 -28.547 1 98.81 212 TYR B C 1
ATOM 4302 O O . TYR B 1 212 ? -0.023 -16.016 -28.062 1 98.81 212 TYR B O 1
ATOM 4310 N N . ASP B 1 213 ? -0.688 -14.062 -28.953 1 98.12 213 ASP B N 1
ATOM 4311 C CA . ASP B 1 213 ? -2.1 -14.422 -28.969 1 98.12 213 ASP B CA 1
ATOM 4312 C C . ASP B 1 213 ? -2.711 -14.172 -30.344 1 98.12 213 ASP B C 1
ATOM 4314 O O . ASP B 1 213 ? -2.477 -13.125 -30.953 1 98.12 213 ASP B O 1
ATOM 4318 N N . SER B 1 214 ? -3.5 -15.102 -30.797 1 97.62 214 SER B N 1
ATOM 4319 C CA . SER B 1 214 ? -4.34 -14.969 -31.984 1 97.62 214 SER B CA 1
ATOM 4320 C C . SER B 1 214 ? -5.77 -15.422 -31.703 1 97.62 214 SER B C 1
ATOM 4322 O O . SER B 1 214 ? -6.102 -15.789 -30.562 1 97.62 214 SER B O 1
ATOM 4324 N N . ALA B 1 215 ? -6.547 -15.367 -32.781 1 96.06 215 ALA B N 1
ATOM 4325 C CA . ALA B 1 215 ? -7.941 -15.781 -32.625 1 96.06 215 ALA B CA 1
ATOM 4326 C C . ALA B 1 215 ? -8.047 -17.281 -32.375 1 96.06 215 ALA B C 1
ATOM 4328 O O . ALA B 1 215 ? -8.992 -17.75 -31.734 1 96.06 215 ALA B O 1
ATOM 4329 N N . TYR B 1 216 ? -7.012 -17.984 -32.688 1 97.75 216 TYR B N 1
ATOM 4330 C CA . TYR B 1 216 ? -7.176 -19.438 -32.688 1 97.75 216 TYR B CA 1
ATOM 4331 C C . TYR B 1 216 ? -6.125 -20.109 -31.812 1 97.75 216 TYR B C 1
ATOM 4333 O O . TYR B 1 216 ? -6.293 -21.25 -31.391 1 97.75 216 TYR B O 1
ATOM 4341 N N . PHE B 1 217 ? -5.059 -19.469 -31.641 1 98.5 217 PHE B N 1
ATOM 4342 C CA . PHE B 1 217 ? -4.027 -20.094 -30.812 1 98.5 217 PHE B CA 1
ATOM 4343 C C . PHE B 1 217 ? -3.127 -19.047 -30.172 1 98.5 217 PHE B C 1
ATOM 4345 O O . PHE B 1 217 ? -3.184 -17.875 -30.547 1 98.5 217 PHE B O 1
ATOM 4352 N N . GLY B 1 218 ? -2.324 -19.406 -29.234 1 98.69 218 GLY B N 1
ATOM 4353 C CA . GLY B 1 218 ? -1.333 -18.578 -28.562 1 98.69 218 GLY B CA 1
ATOM 4354 C C . GLY B 1 218 ? -0.25 -19.391 -27.875 1 98.69 218 GLY B C 1
ATOM 4355 O O . GLY B 1 218 ? -0.344 -20.609 -27.781 1 98.69 218 GLY B O 1
ATOM 4356 N N . ALA B 1 219 ? 0.772 -18.719 -27.531 1 98.88 219 ALA B N 1
ATOM 4357 C CA . ALA B 1 219 ? 1.898 -19.297 -26.797 1 98.88 219 ALA B CA 1
ATOM 4358 C C . ALA B 1 219 ? 2.572 -18.25 -25.906 1 98.88 219 ALA B C 1
ATOM 4360 O O . ALA B 1 219 ? 2.439 -17.047 -26.141 1 98.88 219 ALA B O 1
ATOM 4361 N N . ALA B 1 220 ? 3.219 -18.734 -24.891 1 98.88 220 ALA B N 1
ATOM 4362 C CA . ALA B 1 220 ? 3.902 -17.812 -23.984 1 98.88 220 ALA B CA 1
ATOM 4363 C C . ALA B 1 220 ? 5.129 -18.469 -23.359 1 98.88 220 ALA B C 1
ATOM 4365 O O . ALA B 1 220 ? 5.168 -19.688 -23.188 1 98.88 220 ALA B O 1
ATOM 4366 N N . ALA B 1 221 ? 6.109 -17.688 -23.078 1 98.94 221 ALA B N 1
ATOM 4367 C CA . ALA B 1 221 ? 7.277 -18.047 -22.281 1 98.94 221 ALA B CA 1
ATOM 4368 C C . ALA B 1 221 ? 7.59 -16.969 -21.25 1 98.94 221 ALA B C 1
ATOM 4370 O O . ALA B 1 221 ? 7.367 -15.781 -21.5 1 98.94 221 ALA B O 1
ATOM 4371 N N . SER B 1 222 ? 8.062 -17.422 -20.125 1 98.94 222 SER B N 1
ATOM 4372 C CA . SER B 1 222 ? 8.469 -16.453 -19.109 1 98.94 222 SER B CA 1
ATOM 4373 C C . SER B 1 222 ? 9.617 -17.016 -18.266 1 98.94 222 SER B C 1
ATOM 4375 O O . SER B 1 222 ? 9.859 -18.219 -18.25 1 98.94 222 SER B O 1
ATOM 4377 N N . TYR B 1 223 ? 10.312 -16.125 -17.719 1 98.94 223 TYR B N 1
ATOM 4378 C CA . TYR B 1 223 ? 11.336 -16.406 -16.719 1 98.94 223 TYR B CA 1
ATOM 4379 C C . TYR B 1 223 ? 11.25 -15.422 -15.555 1 98.94 223 TYR B C 1
ATOM 4381 O O . TYR B 1 223 ? 11.016 -14.227 -15.758 1 98.94 223 TYR B O 1
ATOM 4389 N N . GLU B 1 224 ? 11.414 -15.953 -14.367 1 98.69 224 GLU B N 1
ATOM 4390 C CA . GLU B 1 224 ? 11.336 -15.141 -13.156 1 98.69 224 GLU B CA 1
ATOM 4391 C C . GLU B 1 224 ? 12.344 -15.617 -12.109 1 98.69 224 GLU B C 1
ATOM 4393 O O . GLU B 1 224 ? 12.57 -16.812 -11.961 1 98.69 224 GLU B O 1
ATOM 4398 N N . GLU B 1 225 ? 12.883 -14.625 -11.414 1 98.31 225 GLU B N 1
ATOM 4399 C CA . GLU B 1 225 ? 13.875 -14.922 -10.383 1 98.31 225 GLU B CA 1
ATOM 4400 C C . GLU B 1 225 ? 13.641 -14.078 -9.141 1 98.31 225 GLU B C 1
ATOM 4402 O O . GLU B 1 225 ? 13.445 -12.859 -9.234 1 98.31 225 GLU B O 1
ATOM 4407 N N . GLN B 1 226 ? 13.68 -14.758 -8.023 1 97.94 226 GLN B N 1
ATOM 4408 C CA . GLN B 1 226 ? 13.664 -14.102 -6.715 1 97.94 226 GLN B CA 1
ATOM 4409 C C . GLN B 1 226 ? 14.969 -14.336 -5.969 1 97.94 226 GLN B C 1
ATOM 4411 O O . GLN B 1 226 ? 15.5 -15.453 -5.957 1 97.94 226 GLN B O 1
ATOM 4416 N N . ARG B 1 227 ? 15.461 -13.234 -5.367 1 97.94 227 ARG B N 1
ATOM 4417 C CA . ARG B 1 227 ? 16.656 -13.336 -4.543 1 97.94 227 ARG B CA 1
ATOM 4418 C C . ARG B 1 227 ? 16.297 -13.5 -3.068 1 97.94 227 ARG B C 1
ATOM 4420 O O . ARG B 1 227 ? 15.25 -13.023 -2.625 1 97.94 227 ARG B O 1
ATOM 4427 N N . GLY B 1 228 ? 17.188 -14.18 -2.311 1 97 228 GLY B N 1
ATOM 4428 C CA . GLY B 1 228 ? 16.953 -14.398 -0.891 1 97 228 GLY B CA 1
ATOM 4429 C C . GLY B 1 228 ? 17.188 -13.164 -0.048 1 97 228 GLY B C 1
ATOM 4430 O O . GLY B 1 228 ? 17.594 -12.125 -0.565 1 97 228 GLY B O 1
ATOM 4431 N N . GLY B 1 229 ? 16.844 -13.297 1.209 1 96.56 229 GLY B N 1
ATOM 4432 C CA . GLY B 1 229 ? 17.047 -12.219 2.17 1 96.56 229 GLY B CA 1
ATOM 4433 C C . GLY B 1 229 ? 16.453 -12.531 3.533 1 96.56 229 GLY B C 1
ATOM 4434 O O . GLY B 1 229 ? 15.906 -13.609 3.75 1 96.56 229 GLY B O 1
ATOM 4435 N N . THR B 1 230 ? 16.547 -11.516 4.398 1 94.81 230 THR B N 1
ATOM 4436 C CA . THR B 1 230 ? 16.125 -11.688 5.789 1 94.81 230 THR B CA 1
ATOM 4437 C C . THR B 1 230 ? 14.68 -12.156 5.863 1 94.81 230 THR B C 1
ATOM 4439 O O . THR B 1 230 ? 13.789 -11.523 5.305 1 94.81 230 THR B O 1
ATOM 4442 N N . GLY B 1 231 ? 14.43 -13.32 6.523 1 96.12 231 GLY B N 1
ATOM 4443 C CA . GLY B 1 231 ? 13.094 -13.836 6.785 1 96.12 231 GLY B CA 1
ATOM 4444 C C . GLY B 1 231 ? 12.555 -14.688 5.652 1 96.12 231 GLY B C 1
ATOM 4445 O O . GLY B 1 231 ? 11.477 -15.289 5.773 1 96.12 231 GLY B O 1
ATOM 4446 N N . ALA B 1 232 ? 13.297 -14.812 4.508 1 96.56 232 ALA B N 1
ATOM 4447 C CA . ALA B 1 232 ? 12.797 -15.516 3.33 1 96.56 232 ALA B CA 1
ATOM 4448 C C . ALA B 1 232 ? 12.906 -17.031 3.504 1 96.56 232 ALA B C 1
ATOM 4450 O O . ALA B 1 232 ? 13.812 -17.516 4.176 1 96.56 232 ALA B O 1
ATOM 4451 N N . ALA B 1 233 ? 12 -17.703 2.875 1 96.31 233 ALA B N 1
ATOM 4452 C CA . ALA B 1 233 ? 11.977 -19.156 2.838 1 96.31 233 ALA B CA 1
ATOM 4453 C C . ALA B 1 233 ? 11.5 -19.672 1.482 1 96.31 233 ALA B C 1
ATOM 4455 O O . ALA B 1 233 ? 10.883 -18.922 0.716 1 96.31 233 ALA B O 1
ATOM 4456 N N . ALA B 1 234 ? 11.867 -20.859 1.178 1 96.19 234 ALA B N 1
ATOM 4457 C CA . ALA B 1 234 ? 11.352 -21.562 0.006 1 96.19 234 ALA B CA 1
ATOM 4458 C C . ALA B 1 234 ? 10.578 -22.828 0.413 1 96.19 234 ALA B C 1
ATOM 4460 O O . ALA B 1 234 ? 11.102 -23.672 1.145 1 96.19 234 ALA B O 1
ATOM 4461 N N . ASN B 1 235 ? 9.398 -22.891 -0.005 1 96.56 235 ASN B N 1
ATOM 4462 C CA . ASN B 1 235 ? 8.523 -24.031 0.277 1 96.56 235 ASN B CA 1
ATOM 4463 C C . ASN B 1 235 ? 8.016 -24.688 -1.007 1 96.56 235 ASN B C 1
ATOM 4465 O O . ASN B 1 235 ? 7.574 -23.984 -1.926 1 96.56 235 ASN B O 1
ATOM 4469 N N . PHE B 1 236 ? 8.148 -26.016 -1.107 1 97.44 236 PHE B N 1
ATOM 4470 C CA . PHE B 1 236 ? 7.656 -26.75 -2.27 1 97.44 236 PHE B CA 1
ATOM 4471 C C . PHE B 1 236 ? 6.312 -27.391 -1.968 1 97.44 236 PHE B C 1
ATOM 4473 O O . PHE B 1 236 ? 5.699 -28 -2.848 1 97.44 236 PHE B O 1
ATOM 4480 N N . PHE B 1 237 ? 5.875 -27.375 -0.724 1 96.75 237 PHE B N 1
ATOM 4481 C CA . PHE B 1 237 ? 4.59 -27.844 -0.225 1 96.75 237 PHE B CA 1
ATOM 4482 C C . PHE B 1 237 ? 4.43 -29.344 -0.468 1 96.75 237 PHE B C 1
ATOM 4484 O O . PHE B 1 237 ? 3.324 -29.828 -0.725 1 96.75 237 PHE B O 1
ATOM 4491 N N . ASP B 1 238 ? 5.492 -30.047 -0.525 1 97.81 238 ASP B N 1
ATOM 4492 C CA . ASP B 1 238 ? 5.449 -31.469 -0.839 1 97.81 238 ASP B CA 1
ATOM 4493 C C . ASP B 1 238 ? 5.664 -32.312 0.414 1 97.81 238 ASP B C 1
ATOM 4495 O O . ASP B 1 238 ? 5.84 -33.531 0.327 1 97.81 238 ASP B O 1
ATOM 4499 N N . GLY B 1 239 ? 5.688 -31.672 1.524 1 96.44 239 GLY B N 1
ATOM 4500 C CA . GLY B 1 239 ? 5.879 -32.375 2.789 1 96.44 239 GLY B CA 1
ATOM 4501 C C . GLY B 1 239 ? 7.234 -32.094 3.416 1 96.44 239 GLY B C 1
ATOM 4502 O O . GLY B 1 239 ? 7.434 -32.344 4.609 1 96.44 239 GLY B O 1
ATOM 4503 N N . VAL B 1 240 ? 8.164 -31.688 2.598 1 95.56 240 VAL B N 1
ATOM 4504 C CA . VAL B 1 240 ? 9.469 -31.312 3.123 1 95.56 240 VAL B CA 1
ATOM 4505 C C . VAL B 1 240 ? 9.391 -29.891 3.711 1 95.56 240 VAL B C 1
ATOM 4507 O O . VAL B 1 240 ? 8.773 -29 3.127 1 95.56 240 VAL B O 1
ATOM 4510 N N . ALA B 1 241 ? 9.984 -29.703 4.863 1 94 241 ALA B N 1
ATOM 4511 C CA . ALA B 1 241 ? 9.953 -28.422 5.551 1 94 241 ALA B CA 1
ATOM 4512 C C . ALA B 1 241 ? 10.523 -27.312 4.672 1 94 241 ALA B C 1
ATOM 4514 O O . ALA B 1 241 ? 11.469 -27.547 3.91 1 94 241 ALA B O 1
ATOM 4515 N N . PRO B 1 242 ? 9.953 -26.109 4.801 1 94.44 242 PRO B N 1
ATOM 4516 C CA . PRO B 1 242 ? 10.555 -25 4.078 1 94.44 242 PRO B CA 1
ATOM 4517 C C . PRO B 1 242 ? 12.023 -24.781 4.434 1 94.44 242 PRO B C 1
ATOM 4519 O O . PRO B 1 242 ? 12.414 -24.969 5.586 1 94.44 242 PRO B O 1
ATOM 4522 N N . VAL B 1 243 ? 12.766 -24.344 3.486 1 94.88 243 VAL B N 1
ATOM 4523 C CA . VAL B 1 243 ? 14.18 -24.094 3.734 1 94.88 243 VAL B CA 1
ATOM 4524 C C . VAL B 1 243 ? 14.43 -22.594 3.863 1 94.88 243 VAL B C 1
ATOM 4526 O O . VAL B 1 243 ? 13.836 -21.797 3.131 1 94.88 243 VAL B O 1
ATOM 4529 N N . PRO B 1 244 ? 15.328 -22.281 4.84 1 94.25 244 PRO B N 1
ATOM 4530 C CA . PRO B 1 244 ? 15.711 -20.875 4.891 1 94.25 244 PRO B CA 1
ATOM 4531 C C . PRO B 1 244 ? 16.359 -20.391 3.598 1 94.25 244 PRO B C 1
ATOM 4533 O O . PRO B 1 244 ? 17.203 -21.094 3.031 1 94.25 244 PRO B O 1
ATOM 4536 N N . PHE B 1 245 ? 15.961 -19.344 3.066 1 94.69 245 PHE B N 1
ATOM 4537 C CA . PHE B 1 245 ? 16.375 -18.672 1.836 1 94.69 245 PHE B CA 1
ATOM 4538 C C . PHE B 1 245 ? 16.875 -17.266 2.123 1 94.69 245 PHE B C 1
ATOM 4540 O O . PHE B 1 245 ? 16.391 -16.297 1.518 1 94.69 245 PHE B O 1
ATOM 4547 N N . THR B 1 246 ? 17.906 -17.156 3.094 1 93.88 246 THR B N 1
ATOM 4548 C CA . THR B 1 246 ? 18.156 -15.883 3.748 1 93.88 246 THR B CA 1
ATOM 4549 C C . THR B 1 246 ? 19.359 -15.188 3.121 1 93.88 246 THR B C 1
ATOM 4551 O O . THR B 1 246 ? 19.719 -14.07 3.518 1 93.88 246 THR B O 1
ATOM 4554 N N . SER B 1 247 ? 20.031 -15.828 2.143 1 93.94 247 SER B N 1
ATOM 4555 C CA . SER B 1 247 ? 21.156 -15.219 1.465 1 93.94 247 SER B CA 1
ATOM 4556 C C . SER B 1 247 ? 20.719 -14.477 0.203 1 93.94 247 SER B C 1
ATOM 4558 O O . SER B 1 247 ? 19.969 -15.016 -0.603 1 93.94 247 SER B O 1
ATOM 4560 N N . SER B 1 248 ? 21.297 -13.312 0.006 1 95.06 248 SER B N 1
ATOM 4561 C CA . SER B 1 248 ? 20.969 -12.562 -1.208 1 95.06 248 SER B CA 1
ATOM 4562 C C . SER B 1 248 ? 21.594 -13.219 -2.438 1 95.06 248 SER B C 1
ATOM 4564 O O . SER B 1 248 ? 21.234 -12.898 -3.57 1 95.06 248 SER B O 1
ATOM 4566 N N . GLY B 1 249 ? 22.516 -14.133 -2.191 1 94.62 249 GLY B N 1
ATOM 4567 C CA . GLY B 1 249 ? 23.094 -14.906 -3.283 1 94.62 249 GLY B CA 1
ATOM 4568 C C . GLY B 1 249 ? 22.219 -16.047 -3.734 1 94.62 249 GLY B C 1
ATOM 4569 O O . GLY B 1 249 ? 22.422 -16.625 -4.809 1 94.62 249 GLY B O 1
ATOM 4570 N N . GLY B 1 250 ? 21.219 -16.422 -2.93 1 96.75 250 GLY B N 1
ATOM 4571 C CA . GLY B 1 250 ? 20.297 -17.469 -3.289 1 96.75 250 GLY B CA 1
ATOM 4572 C C . GLY B 1 250 ? 19.312 -17.062 -4.371 1 96.75 250 GLY B C 1
ATOM 4573 O O . GLY B 1 250 ? 19.031 -15.867 -4.539 1 96.75 250 GLY B O 1
ATOM 4574 N N . LYS B 1 251 ? 18.812 -18.109 -5.074 1 97.25 251 LYS B N 1
ATOM 4575 C CA . LYS B 1 251 ? 17.875 -17.875 -6.176 1 97.25 251 LYS B CA 1
ATOM 4576 C C . LYS B 1 251 ? 16.719 -18.859 -6.137 1 97.25 251 LYS B C 1
ATOM 4578 O O . LYS B 1 251 ? 16.922 -20.047 -5.875 1 97.25 251 LYS B O 1
ATOM 4583 N N . ASP B 1 252 ? 15.562 -18.375 -6.211 1 97.81 252 ASP B N 1
ATOM 4584 C CA . ASP B 1 252 ? 14.359 -19.141 -6.531 1 97.81 252 ASP B CA 1
ATOM 4585 C C . ASP B 1 252 ? 13.805 -18.734 -7.895 1 97.81 252 ASP B C 1
ATOM 4587 O O . ASP B 1 252 ? 13.219 -17.656 -8.047 1 97.81 252 ASP B O 1
ATOM 4591 N N . ALA B 1 253 ? 13.984 -19.594 -8.859 1 98.44 253 ALA B N 1
ATOM 4592 C CA . ALA B 1 253 ? 13.695 -19.219 -10.242 1 98.44 253 ALA B CA 1
ATOM 4593 C C . ALA B 1 253 ? 12.625 -20.125 -10.844 1 98.44 253 ALA B C 1
ATOM 4595 O O . ALA B 1 253 ? 12.508 -21.297 -10.461 1 98.44 253 ALA B O 1
ATOM 4596 N N . ARG B 1 254 ? 11.867 -19.609 -11.727 1 98.69 254 ARG B N 1
ATOM 4597 C CA . ARG B 1 254 ? 10.867 -20.344 -12.5 1 98.69 254 ARG B CA 1
ATOM 4598 C C . ARG B 1 254 ? 10.984 -20.016 -13.984 1 98.69 254 ARG B C 1
ATOM 4600 O O . ARG B 1 254 ? 11.039 -18.844 -14.367 1 98.69 254 ARG B O 1
ATOM 4607 N N . ALA B 1 255 ? 11.094 -21.047 -14.711 1 98.88 255 ALA B N 1
ATOM 4608 C CA . ALA B 1 255 ? 10.93 -20.969 -16.156 1 98.88 255 ALA B CA 1
ATOM 4609 C C . ALA B 1 255 ? 9.602 -21.578 -16.609 1 98.88 255 ALA B C 1
ATOM 4611 O O . ALA B 1 255 ? 9.172 -22.594 -16.062 1 98.88 255 ALA B O 1
ATOM 4612 N N . HIS B 1 256 ? 9.023 -20.984 -17.625 1 98.88 256 HIS B N 1
ATOM 4613 C CA . HIS B 1 256 ? 7.695 -21.422 -18.062 1 98.88 256 HIS B CA 1
ATOM 4614 C C . HIS B 1 256 ? 7.562 -21.375 -19.578 1 98.88 256 HIS B C 1
ATOM 4616 O O . HIS B 1 256 ? 8.086 -20.453 -20.219 1 98.88 256 HIS B O 1
ATOM 4622 N N . VAL B 1 257 ? 6.918 -22.359 -20.125 1 98.94 257 VAL B N 1
ATOM 4623 C CA . VAL B 1 257 ? 6.441 -22.328 -21.5 1 98.94 257 VAL B CA 1
ATOM 4624 C C . VAL B 1 257 ? 5.035 -22.922 -21.578 1 98.94 257 VAL B C 1
ATOM 4626 O O . VAL B 1 257 ? 4.723 -23.875 -20.859 1 98.94 257 VAL B O 1
ATOM 4629 N N . SER B 1 258 ? 4.195 -22.344 -22.438 1 98.94 258 SER B N 1
ATOM 4630 C CA . SER B 1 258 ? 2.846 -22.875 -22.609 1 98.94 258 SER B CA 1
ATOM 4631 C C . SER B 1 258 ? 2.254 -22.469 -23.953 1 98.94 258 SER B C 1
ATOM 4633 O O . SER B 1 258 ? 2.783 -21.578 -24.609 1 98.94 258 SER B O 1
ATOM 4635 N N . ALA B 1 259 ? 1.218 -23.156 -24.312 1 98.94 259 ALA B N 1
ATOM 4636 C CA . ALA B 1 259 ? 0.481 -22.844 -25.531 1 98.94 259 ALA B CA 1
ATOM 4637 C C . ALA B 1 259 ? -0.976 -23.281 -25.422 1 98.94 259 ALA B C 1
ATOM 4639 O O . ALA B 1 259 ? -1.324 -24.094 -24.562 1 98.94 259 ALA B O 1
ATOM 4640 N N . TYR B 1 260 ? -1.763 -22.672 -26.281 1 98.81 260 TYR B N 1
ATOM 4641 C CA . TYR B 1 260 ? -3.164 -23.062 -26.359 1 98.81 260 TYR B CA 1
ATOM 4642 C C . TYR B 1 260 ? -3.695 -22.922 -27.781 1 98.81 260 TYR B C 1
ATOM 4644 O O . TYR B 1 260 ? -3.08 -22.266 -28.625 1 98.81 260 TYR B O 1
ATOM 4652 N N . ALA B 1 261 ? -4.734 -23.609 -28.031 1 98.88 261 ALA B N 1
ATOM 4653 C CA . ALA B 1 261 ? -5.531 -23.5 -29.25 1 98.88 261 ALA B CA 1
ATOM 4654 C C . ALA B 1 261 ? -7.023 -23.484 -28.922 1 98.88 261 ALA B C 1
ATOM 4656 O O . ALA B 1 261 ? -7.461 -24.125 -27.953 1 98.88 261 ALA B O 1
ATOM 4657 N N . GLN B 1 262 ? -7.738 -22.75 -29.75 1 98.31 262 GLN B N 1
ATOM 4658 C CA . GLN B 1 262 ? -9.172 -22.672 -29.5 1 98.31 262 GLN B CA 1
ATOM 4659 C C . GLN B 1 262 ? -9.953 -22.531 -30.812 1 98.31 262 GLN B C 1
ATOM 4661 O O . GLN B 1 262 ? -9.461 -21.938 -31.766 1 98.31 262 GLN B O 1
ATOM 4666 N N . ALA B 1 263 ? -11.047 -23.125 -30.844 1 97 263 ALA B N 1
ATOM 4667 C CA . ALA B 1 263 ? -11.977 -23.047 -31.969 1 97 263 ALA B CA 1
ATOM 4668 C C . ALA B 1 263 ? -13.352 -23.578 -31.578 1 97 263 ALA B C 1
ATOM 4670 O O . ALA B 1 263 ? -13.461 -24.547 -30.828 1 97 263 ALA B O 1
ATOM 4671 N N . ALA B 1 264 ? -14.391 -22.875 -32.062 1 95.31 264 ALA B N 1
ATOM 4672 C CA . ALA B 1 264 ? -15.766 -23.375 -32 1 95.31 264 ALA B CA 1
ATOM 4673 C C . ALA B 1 264 ? -16.172 -23.719 -30.578 1 95.31 264 ALA B C 1
ATOM 4675 O O . ALA B 1 264 ? -16.719 -24.781 -30.312 1 95.31 264 ALA B O 1
ATOM 4676 N N . GLY B 1 265 ? -15.773 -22.891 -29.641 1 94.75 265 GLY B N 1
ATOM 4677 C CA . GLY B 1 265 ? -16.203 -23.062 -28.266 1 94.75 265 GLY B CA 1
ATOM 4678 C C . GLY B 1 265 ? -15.32 -24.016 -27.469 1 94.75 265 GLY B C 1
ATOM 4679 O O . GLY B 1 265 ? -15.578 -24.266 -26.297 1 94.75 265 GLY B O 1
ATOM 4680 N N . ALA B 1 266 ? -14.312 -24.594 -28.141 1 98.25 266 ALA B N 1
ATOM 4681 C CA . ALA B 1 266 ? -13.359 -25.469 -27.484 1 98.25 266 ALA B CA 1
ATOM 4682 C C . ALA B 1 266 ? -12 -24.797 -27.344 1 98.25 266 ALA B C 1
ATOM 4684 O O . ALA B 1 266 ? -11.586 -24.031 -28.203 1 98.25 266 ALA B O 1
ATOM 4685 N N . LYS B 1 267 ? -11.352 -25.062 -26.234 1 98.19 267 LYS B N 1
ATOM 4686 C CA . LYS B 1 267 ? -9.992 -24.594 -25.984 1 98.19 267 LYS B CA 1
ATOM 4687 C C . LYS B 1 267 ? -9.141 -25.672 -25.328 1 98.19 267 LYS B C 1
ATOM 4689 O O . LYS B 1 267 ? -9.609 -26.359 -24.422 1 98.19 267 LYS B O 1
ATOM 4694 N N . ILE B 1 268 ? -8.008 -25.906 -25.859 1 98.88 268 ILE B N 1
ATOM 4695 C CA . ILE B 1 268 ? -7.047 -26.812 -25.25 1 98.88 268 ILE B CA 1
ATOM 4696 C C . ILE B 1 268 ? -5.773 -26.047 -24.891 1 98.88 268 ILE B C 1
ATOM 4698 O O . ILE B 1 268 ? -5.367 -25.125 -25.609 1 98.88 268 ILE B O 1
ATOM 4702 N N . GLY B 1 269 ? -5.16 -26.344 -23.766 1 98.88 269 GLY B N 1
ATOM 4703 C CA . GLY B 1 269 ? -3.928 -25.719 -23.328 1 98.88 269 GLY B CA 1
ATOM 4704 C C . GLY B 1 269 ? -2.98 -26.688 -22.641 1 98.88 269 GLY B C 1
ATOM 4705 O O . GLY B 1 269 ? -3.412 -27.703 -22.094 1 98.88 269 GLY B O 1
ATOM 4706 N N . ALA B 1 270 ? -1.75 -26.391 -22.703 1 98.94 270 ALA B N 1
ATOM 4707 C CA . ALA B 1 270 ? -0.722 -27.188 -22.031 1 98.94 270 ALA B CA 1
ATOM 4708 C C . ALA B 1 270 ? 0.512 -26.344 -21.734 1 98.94 270 ALA B C 1
ATOM 4710 O O . ALA B 1 270 ? 0.725 -25.297 -22.344 1 98.94 270 ALA B O 1
ATOM 4711 N N . GLY B 1 271 ? 1.298 -26.797 -20.719 1 98.88 271 GLY B N 1
ATOM 4712 C CA . GLY B 1 271 ? 2.516 -26.062 -20.406 1 98.88 271 GLY B CA 1
ATOM 4713 C C . GLY B 1 271 ? 3.375 -26.766 -19.375 1 98.88 271 GLY B C 1
ATOM 4714 O O . GLY B 1 271 ? 3.068 -27.875 -18.953 1 98.88 271 GLY B O 1
ATOM 4715 N N . TRP B 1 272 ? 4.422 -26.094 -19.125 1 98.94 272 TRP B N 1
ATOM 4716 C CA . TRP B 1 272 ? 5.453 -26.562 -18.203 1 98.94 272 TRP B CA 1
ATOM 4717 C C . TRP B 1 272 ? 6.035 -25.406 -17.406 1 98.94 272 TRP B C 1
ATOM 4719 O O . TRP B 1 272 ? 6.262 -24.328 -17.938 1 98.94 272 TRP B O 1
ATOM 4729 N N . ILE B 1 273 ? 6.246 -25.672 -16.125 1 98.88 273 ILE B N 1
ATOM 4730 C CA . ILE B 1 273 ? 6.949 -24.766 -15.227 1 98.88 273 ILE B CA 1
ATOM 4731 C C . ILE B 1 273 ? 8.109 -25.5 -14.547 1 98.88 273 ILE B C 1
ATOM 4733 O O . ILE B 1 273 ? 7.895 -26.469 -13.82 1 98.88 273 ILE B O 1
ATOM 4737 N N . GLY B 1 274 ? 9.305 -25.062 -14.781 1 98.88 274 GLY B N 1
ATOM 4738 C CA . GLY B 1 274 ? 10.477 -25.516 -14.039 1 98.88 274 GLY B CA 1
ATOM 4739 C C . GLY B 1 274 ? 10.898 -24.547 -12.945 1 98.88 274 GLY B C 1
ATOM 4740 O O . GLY B 1 274 ? 11.188 -23.391 -13.211 1 98.88 274 GLY B O 1
ATOM 4741 N N . ARG B 1 275 ? 10.867 -25.031 -11.734 1 98.62 275 ARG B N 1
ATOM 4742 C CA . ARG B 1 275 ? 11.305 -24.234 -10.594 1 98.62 275 ARG B CA 1
ATOM 4743 C C . ARG B 1 275 ? 12.641 -24.734 -10.055 1 98.62 275 ARG B C 1
ATOM 4745 O O . ARG B 1 275 ? 12.82 -25.938 -9.828 1 98.62 275 ARG B O 1
ATOM 4752 N N . ARG B 1 276 ? 13.562 -23.859 -9.867 1 98.19 276 ARG B N 1
ATOM 4753 C CA . ARG B 1 276 ? 14.867 -24.172 -9.297 1 98.19 276 ARG B CA 1
ATOM 4754 C C . ARG B 1 276 ? 15.203 -23.25 -8.133 1 98.19 276 ARG B C 1
ATOM 4756 O O . ARG B 1 276 ? 15.227 -22.031 -8.289 1 98.19 276 ARG B O 1
ATOM 4763 N N . VAL B 1 277 ? 15.492 -23.844 -6.992 1 97.81 277 VAL B N 1
ATOM 4764 C CA . VAL B 1 277 ? 15.867 -23.094 -5.797 1 97.81 277 VAL B CA 1
ATOM 4765 C C . VAL B 1 277 ? 17.312 -23.422 -5.422 1 97.81 277 VAL B C 1
ATOM 4767 O O . VAL B 1 277 ? 17.672 -24.578 -5.254 1 97.81 277 VAL B O 1
ATOM 4770 N N . SER B 1 278 ? 18.109 -22.422 -5.391 1 96.88 278 SER B N 1
ATOM 4771 C CA . SER B 1 278 ? 19.453 -22.453 -4.793 1 96.88 278 SER B CA 1
ATOM 4772 C C . SER B 1 278 ? 19.547 -21.484 -3.619 1 96.88 278 SER B C 1
ATOM 4774 O O . SER B 1 278 ? 19.375 -20.266 -3.789 1 96.88 278 SER B O 1
ATOM 4776 N N . THR B 1 279 ? 19.844 -21.906 -2.439 1 93.44 279 THR B N 1
ATOM 4777 C CA . THR B 1 279 ? 19.719 -21.094 -1.242 1 93.44 279 THR B CA 1
ATOM 4778 C C . THR B 1 279 ? 20.984 -20.25 -1.025 1 93.44 279 THR B C 1
ATOM 4780 O O . THR B 1 279 ? 20.969 -19.281 -0.257 1 93.44 279 THR B O 1
ATOM 4783 N N . GLY B 1 280 ? 22.016 -20.594 -1.658 1 86.5 280 GLY B N 1
ATOM 4784 C CA . GLY B 1 280 ? 23.281 -19.922 -1.435 1 86.5 280 GLY B CA 1
ATOM 4785 C C . GLY B 1 280 ? 24 -20.375 -0.177 1 86.5 280 GLY B C 1
ATOM 4786 O O . GLY B 1 280 ? 25.016 -19.812 0.212 1 86.5 280 GLY B O 1
ATOM 4787 N N . SER B 1 281 ? 23.438 -21.297 0.545 1 84.31 281 SER B N 1
ATOM 4788 C CA . SER B 1 281 ? 24.031 -21.859 1.745 1 84.31 281 SER B CA 1
ATOM 4789 C C . SER B 1 281 ? 24.188 -23.375 1.612 1 84.31 281 SER B C 1
ATOM 4791 O O . SER B 1 281 ? 23.25 -24.078 1.262 1 84.31 281 SER B O 1
ATOM 4793 N N . PRO B 1 282 ? 25.391 -23.797 1.933 1 76 282 PRO B N 1
ATOM 4794 C CA . PRO B 1 282 ? 25.594 -25.25 1.869 1 76 282 PRO B CA 1
ATOM 4795 C C . PRO B 1 282 ? 24.734 -26 2.885 1 76 282 PRO B C 1
ATOM 4797 O O . PRO B 1 282 ? 24.422 -27.172 2.68 1 76 282 PRO B O 1
ATOM 4800 N N . ALA B 1 283 ? 24.375 -25.344 3.941 1 78.12 283 ALA B N 1
ATOM 4801 C CA . ALA B 1 283 ? 23.625 -26 5.016 1 78.12 283 ALA B CA 1
ATOM 4802 C C . ALA B 1 283 ? 22.156 -26.188 4.629 1 78.12 283 ALA B C 1
ATOM 4804 O O . ALA B 1 283 ? 21.438 -26.953 5.27 1 78.12 283 ALA B O 1
ATOM 4805 N N . ALA B 1 284 ? 21.781 -25.516 3.592 1 74.88 284 ALA B N 1
ATOM 4806 C CA . ALA B 1 284 ? 20.406 -25.609 3.133 1 74.88 284 ALA B CA 1
ATOM 4807 C C . ALA B 1 284 ? 20.344 -26.016 1.663 1 74.88 284 ALA B C 1
ATOM 4809 O O . ALA B 1 284 ? 20.609 -25.203 0.776 1 74.88 284 ALA B O 1
ATOM 4810 N N . PRO B 1 285 ? 20.016 -27.297 1.465 1 84.25 285 PRO B N 1
ATOM 4811 C CA . PRO B 1 285 ? 20.047 -27.703 0.061 1 84.25 285 PRO B CA 1
ATOM 4812 C C . PRO B 1 285 ? 18.906 -27.094 -0.755 1 84.25 285 PRO B C 1
ATOM 4814 O O . PRO B 1 285 ? 17.844 -26.812 -0.212 1 84.25 285 PRO B O 1
ATOM 4817 N N . GLY B 1 286 ? 19.25 -26.766 -2.008 1 90.5 286 GLY B N 1
ATOM 4818 C CA . GLY B 1 286 ? 18.203 -26.391 -2.953 1 90.5 286 GLY B CA 1
ATOM 4819 C C . GLY B 1 286 ? 17.453 -27.578 -3.52 1 90.5 286 GLY B C 1
ATOM 4820 O O . GLY B 1 286 ? 17.641 -28.719 -3.068 1 90.5 286 GLY B O 1
ATOM 4821 N N . ALA B 1 287 ? 16.484 -27.297 -4.289 1 96 287 ALA B N 1
ATOM 4822 C CA . ALA B 1 287 ? 15.719 -28.328 -4.977 1 96 287 ALA B CA 1
ATOM 4823 C C . ALA B 1 287 ? 15.18 -27.812 -6.309 1 96 287 ALA B C 1
ATOM 4825 O O . ALA B 1 287 ? 15.352 -26.641 -6.641 1 96 287 ALA B O 1
ATOM 4826 N N . HIS B 1 288 ? 14.719 -28.75 -7.035 1 97.12 288 HIS B N 1
ATOM 4827 C CA . HIS B 1 288 ? 14.109 -28.438 -8.32 1 97.12 288 HIS B CA 1
ATOM 4828 C C . HIS B 1 288 ? 12.82 -29.219 -8.523 1 97.12 288 HIS B C 1
ATOM 4830 O O . HIS B 1 288 ? 12.734 -30.391 -8.148 1 97.12 288 HIS B O 1
ATOM 4836 N N . SER B 1 289 ? 11.844 -28.594 -9.094 1 98.5 289 SER B N 1
ATOM 4837 C CA . SER B 1 289 ? 10.617 -29.281 -9.469 1 98.5 289 SER B CA 1
ATOM 4838 C C . SER B 1 289 ? 10.211 -28.953 -10.906 1 98.5 289 SER B C 1
ATOM 4840 O O . SER B 1 289 ? 10.531 -27.875 -11.414 1 98.5 289 SER B O 1
ATOM 4842 N N . ASP B 1 290 ? 9.594 -29.953 -11.539 1 98.88 290 ASP B N 1
ATOM 4843 C CA . ASP B 1 290 ? 8.961 -29.797 -12.844 1 98.88 290 ASP B CA 1
ATOM 4844 C C . ASP B 1 290 ? 7.453 -30.016 -12.75 1 98.88 290 ASP B C 1
ATOM 4846 O O . ASP B 1 290 ? 7.008 -31.078 -12.305 1 98.88 290 ASP B O 1
ATOM 4850 N N . LEU B 1 291 ? 6.75 -29.062 -13.18 1 98.94 291 LEU B N 1
ATOM 4851 C CA . LEU B 1 291 ? 5.293 -29.109 -13.164 1 98.94 291 LEU B CA 1
ATOM 4852 C C . LEU B 1 291 ? 4.73 -29.047 -14.578 1 98.94 291 LEU B C 1
ATOM 4854 O O . LEU B 1 291 ? 4.98 -28.094 -15.305 1 98.94 291 LEU B O 1
ATOM 4858 N N . PHE B 1 292 ? 3.979 -30.094 -14.938 1 98.94 292 PHE B N 1
ATOM 4859 C CA . PHE B 1 292 ? 3.328 -30.172 -16.234 1 98.94 292 PHE B CA 1
ATOM 4860 C C . PHE B 1 292 ? 1.815 -30.047 -16.094 1 98.94 292 PHE B C 1
ATOM 4862 O O . PHE B 1 292 ? 1.237 -30.516 -15.117 1 98.94 292 PHE B O 1
ATOM 4869 N N . PHE B 1 293 ? 1.196 -29.453 -17.094 1 98.94 293 PHE B N 1
ATOM 4870 C CA . PHE B 1 293 ? -0.261 -29.391 -17.094 1 98.94 293 PHE B CA 1
ATOM 4871 C C . PHE B 1 293 ? -0.812 -29.469 -18.5 1 98.94 293 PHE B C 1
ATOM 4873 O O . PHE B 1 293 ? -0.151 -29.031 -19.453 1 98.94 293 PHE B O 1
ATOM 4880 N N . VAL B 1 294 ? -1.948 -30.031 -18.656 1 98.94 294 VAL B N 1
ATOM 4881 C CA . VAL B 1 294 ? -2.715 -30.094 -19.891 1 98.94 294 VAL B CA 1
ATOM 4882 C C . VAL B 1 294 ? -4.207 -30.062 -19.578 1 98.94 294 VAL B C 1
ATOM 4884 O O . VAL B 1 294 ? -4.672 -30.703 -18.641 1 98.94 294 VAL B O 1
ATOM 4887 N N . GLY B 1 295 ? -4.922 -29.203 -20.312 1 98.81 295 GLY B N 1
ATOM 4888 C CA . GLY B 1 295 ? -6.34 -29.062 -20.016 1 98.81 295 GLY B CA 1
ATOM 4889 C C . GLY B 1 295 ? -7.172 -28.719 -21.25 1 98.81 295 GLY B C 1
ATOM 4890 O O . GLY B 1 295 ? -6.625 -28.484 -22.328 1 98.81 295 GLY B O 1
ATOM 4891 N N . ALA B 1 296 ? -8.438 -28.781 -21.031 1 98.88 296 ALA B N 1
ATOM 4892 C CA . ALA B 1 296 ? -9.398 -28.438 -22.094 1 98.88 296 ALA B CA 1
ATOM 4893 C C . ALA B 1 296 ? -10.664 -27.844 -21.5 1 98.88 296 ALA B C 1
ATOM 4895 O O . ALA B 1 296 ? -11.016 -28.109 -20.344 1 98.88 296 ALA B O 1
ATOM 4896 N N . SER B 1 297 ? -11.273 -27.016 -22.297 1 98.69 297 SER B N 1
ATOM 4897 C CA . SER B 1 297 ? -12.57 -26.406 -22 1 98.69 297 SER B CA 1
ATOM 4898 C C . SER B 1 297 ? -13.516 -26.516 -23.188 1 98.69 297 SER B C 1
ATOM 4900 O O . SER B 1 297 ? -13.086 -26.391 -24.344 1 98.69 297 SER B O 1
ATOM 4902 N N . TYR B 1 298 ? -14.758 -26.734 -22.859 1 98.69 298 TYR B N 1
ATOM 4903 C CA . TYR B 1 298 ? -15.758 -26.828 -23.922 1 98.69 298 TYR B CA 1
ATOM 4904 C C . TYR B 1 298 ? -17.062 -26.172 -23.484 1 98.69 298 TYR B C 1
ATOM 4906 O O . TYR B 1 298 ? -17.625 -26.516 -22.438 1 98.69 298 TYR B O 1
ATOM 4914 N N . ALA B 1 299 ? -17.531 -25.297 -24.328 1 98.12 299 ALA B N 1
ATOM 4915 C CA . ALA B 1 299 ? -18.859 -24.734 -24.141 1 98.12 299 ALA B CA 1
ATOM 4916 C C . ALA B 1 299 ? -19.938 -25.688 -24.703 1 98.12 299 ALA B C 1
ATOM 4918 O O . ALA B 1 299 ? -20.281 -25.594 -25.875 1 98.12 299 ALA B O 1
ATOM 4919 N N . VAL B 1 300 ? -20.484 -26.391 -23.844 1 97.94 300 VAL B N 1
ATOM 4920 C CA . VAL B 1 300 ? -21.531 -27.312 -24.266 1 97.94 300 VAL B CA 1
ATOM 4921 C C . VAL B 1 300 ? -22.719 -26.531 -24.828 1 97.94 300 VAL B C 1
ATOM 4923 O O . VAL B 1 300 ? -23.312 -26.938 -25.828 1 97.94 300 VAL B O 1
ATOM 4926 N N . LYS B 1 301 ? -23.031 -25.516 -24.109 1 96.69 301 LYS B N 1
ATOM 4927 C CA . LYS B 1 301 ? -23.938 -24.438 -24.484 1 96.69 301 LYS B CA 1
ATOM 4928 C C . LYS B 1 301 ? -23.359 -23.078 -24.109 1 96.69 301 LYS B C 1
ATOM 4930 O O . LYS B 1 301 ? -22.391 -23 -23.344 1 96.69 301 LYS B O 1
ATOM 4935 N N . PRO B 1 302 ? -24.016 -22.078 -24.688 1 94.81 302 PRO B N 1
ATOM 4936 C CA . PRO B 1 302 ? -23.469 -20.75 -24.359 1 94.81 302 PRO B CA 1
ATOM 4937 C C . PRO B 1 302 ? -23.453 -20.469 -22.859 1 94.81 302 PRO B C 1
ATOM 4939 O O . PRO B 1 302 ? -22.625 -19.688 -22.391 1 94.81 302 PRO B O 1
ATOM 4942 N N . ASP B 1 303 ? -24.359 -21.078 -22.109 1 97.38 303 ASP B N 1
ATOM 4943 C CA . ASP B 1 303 ? -24.469 -20.812 -20.672 1 97.38 303 ASP B CA 1
ATOM 4944 C C . ASP B 1 303 ? -23.969 -22 -19.859 1 97.38 303 ASP B C 1
ATOM 4946 O O . ASP B 1 303 ? -24.219 -22.078 -18.656 1 97.38 303 ASP B O 1
ATOM 4950 N N . PHE B 1 304 ? -23.406 -22.984 -20.484 1 98.38 304 PHE B N 1
ATOM 4951 C CA . PHE B 1 304 ? -22.938 -24.172 -19.781 1 98.38 304 PHE B CA 1
ATOM 4952 C C . PHE B 1 304 ? -21.562 -24.594 -20.297 1 98.38 304 PHE B C 1
ATOM 4954 O O . PHE B 1 304 ? -21.438 -25.047 -21.422 1 98.38 304 PHE B O 1
ATOM 4961 N N . VAL B 1 305 ? -20.516 -24.484 -19.391 1 98.62 305 VAL B N 1
ATOM 4962 C CA . VAL B 1 305 ? -19.141 -24.781 -19.75 1 98.62 305 VAL B CA 1
ATOM 4963 C C . VAL B 1 305 ? -18.625 -25.938 -18.891 1 98.62 305 VAL B C 1
ATOM 4965 O O . VAL B 1 305 ? -18.891 -26 -17.688 1 98.62 305 VAL B O 1
ATOM 4968 N N . VAL B 1 306 ? -17.922 -26.859 -19.531 1 98.81 306 VAL B N 1
ATOM 4969 C CA . VAL B 1 306 ? -17.219 -27.922 -18.828 1 98.81 306 VAL B CA 1
ATOM 4970 C C . VAL B 1 306 ? -15.727 -27.828 -19.125 1 98.81 306 VAL B C 1
ATOM 4972 O O . VAL B 1 306 ? -15.328 -27.734 -20.281 1 98.81 306 VAL B O 1
ATOM 4975 N N . ASP B 1 307 ? -14.898 -27.844 -18.094 1 98.25 307 ASP B N 1
ATOM 4976 C CA . ASP B 1 307 ? -13.453 -27.828 -18.312 1 98.25 307 ASP B CA 1
ATOM 4977 C C . ASP B 1 307 ? -12.727 -28.734 -17.328 1 98.25 307 ASP B C 1
ATOM 4979 O O . ASP B 1 307 ? -13.289 -29.109 -16.297 1 98.25 307 ASP B O 1
ATOM 4983 N N . GLY B 1 308 ? -11.648 -29.203 -17.75 1 98.88 308 GLY B N 1
ATOM 4984 C CA . GLY B 1 308 ? -10.789 -30.094 -16.969 1 98.88 308 GLY B CA 1
ATOM 4985 C C . GLY B 1 308 ? -9.312 -29.891 -17.266 1 98.88 308 GLY B C 1
ATOM 4986 O O . GLY B 1 308 ? -8.945 -29.328 -18.297 1 98.88 308 GLY B O 1
ATOM 4987 N N . GLU B 1 309 ? -8.492 -30.328 -16.344 1 98.88 309 GLU B N 1
ATOM 4988 C CA . GLU B 1 309 ? -7.043 -30.172 -16.5 1 98.88 309 GLU B CA 1
ATOM 4989 C C . GLU B 1 309 ? -6.293 -31.219 -15.656 1 98.88 309 GLU B C 1
ATOM 4991 O O . GLU B 1 309 ? -6.699 -31.516 -14.539 1 98.88 309 GLU B O 1
ATOM 4996 N N . GLY B 1 310 ? -5.285 -31.812 -16.25 1 98.94 310 GLY B N 1
ATOM 4997 C CA . GLY B 1 310 ? -4.363 -32.719 -15.555 1 98.94 310 GLY B CA 1
ATOM 4998 C C . GLY B 1 310 ? -3.027 -32.062 -15.25 1 98.94 310 GLY B C 1
ATOM 4999 O O . GLY B 1 310 ? -2.553 -31.219 -16 1 98.94 310 GLY B O 1
ATOM 5000 N N . TYR B 1 311 ? -2.475 -32.469 -14.141 1 98.94 311 TYR B N 1
ATOM 5001 C CA . TYR B 1 311 ? -1.212 -31.906 -13.664 1 98.94 311 TYR B CA 1
ATOM 5002 C C . TYR B 1 311 ? -0.269 -33.031 -13.219 1 98.94 311 TYR B C 1
ATOM 5004 O O . TYR B 1 311 ? -0.711 -34.062 -12.695 1 98.94 311 TYR B O 1
ATOM 5012 N N . ARG B 1 312 ? 0.981 -32.812 -13.414 1 98.94 312 ARG B N 1
ATOM 5013 C CA . ARG B 1 312 ? 2.023 -33.688 -12.914 1 98.94 312 ARG B CA 1
ATOM 5014 C C . ARG B 1 312 ? 3.225 -32.906 -12.414 1 98.94 312 ARG B C 1
ATOM 5016 O O . ARG B 1 312 ? 3.766 -32.062 -13.133 1 98.94 312 ARG B O 1
ATOM 5023 N N . ILE B 1 313 ? 3.625 -33.188 -11.156 1 98.94 313 ILE B N 1
ATOM 5024 C CA . ILE B 1 313 ? 4.812 -32.531 -10.617 1 98.94 313 ILE B CA 1
ATOM 5025 C C . ILE B 1 313 ? 5.82 -33.594 -10.164 1 98.94 313 ILE B C 1
ATOM 5027 O O . ILE B 1 313 ? 5.441 -34.656 -9.648 1 98.94 313 ILE B O 1
ATOM 5031 N N . VAL B 1 314 ? 7.074 -33.281 -10.375 1 98.88 314 VAL B N 1
ATOM 5032 C CA . VAL B 1 314 ? 8.164 -34.156 -9.953 1 98.88 314 VAL B CA 1
ATOM 5033 C C . VAL B 1 314 ? 9.258 -33.312 -9.281 1 98.88 314 VAL B C 1
ATOM 5035 O O . VAL B 1 314 ? 9.695 -32.312 -9.82 1 98.88 314 VAL B O 1
ATOM 5038 N N . ASN B 1 315 ? 9.594 -33.656 -8.141 1 98.5 315 ASN B N 1
ATOM 5039 C CA . ASN B 1 315 ? 10.75 -33.156 -7.41 1 98.5 315 ASN B CA 1
ATOM 5040 C C . ASN B 1 315 ? 11.703 -34.281 -7.012 1 98.5 315 ASN B C 1
ATOM 5042 O O . ASN B 1 315 ? 11.484 -34.938 -5.992 1 98.5 315 ASN B O 1
ATOM 5046 N N . SER B 1 316 ? 12.797 -34.406 -7.715 1 96.69 316 SER B N 1
ATOM 5047 C CA . SER B 1 316 ? 13.688 -35.531 -7.52 1 96.69 316 SER B CA 1
ATOM 5048 C C . SER B 1 316 ? 14.516 -35.375 -6.25 1 96.69 316 SER B C 1
ATOM 5050 O O . SER B 1 316 ? 14.812 -36.344 -5.566 1 96.69 316 SER B O 1
ATOM 5052 N N . ALA B 1 317 ? 14.93 -34.156 -6 1 95.25 317 ALA B N 1
ATOM 5053 C CA . ALA B 1 317 ? 15.742 -33.906 -4.809 1 95.25 317 ALA B CA 1
ATOM 5054 C C . ALA B 1 317 ? 15.008 -34.344 -3.547 1 95.25 317 ALA B C 1
ATOM 5056 O O . ALA B 1 317 ? 15.617 -34.844 -2.605 1 95.25 317 ALA B O 1
ATOM 5057 N N . HIS B 1 318 ? 13.711 -34.188 -3.516 1 96.69 318 HIS B N 1
ATOM 5058 C CA . HIS B 1 318 ? 12.898 -34.531 -2.355 1 96.69 318 HIS B CA 1
ATOM 5059 C C . HIS B 1 318 ? 12.297 -35.938 -2.498 1 96.69 318 HIS B C 1
ATOM 5061 O O . HIS B 1 318 ? 11.648 -36.438 -1.573 1 96.69 318 HIS B O 1
ATOM 5067 N N . ASP B 1 319 ? 12.43 -36.531 -3.621 1 97.88 319 ASP B N 1
ATOM 5068 C CA . ASP B 1 319 ? 11.805 -37.781 -3.969 1 97.88 319 ASP B CA 1
ATOM 5069 C C . ASP B 1 319 ? 10.289 -37.719 -3.801 1 97.88 319 ASP B C 1
ATOM 5071 O O . ASP B 1 319 ? 9.688 -38.562 -3.143 1 97.88 319 ASP B O 1
ATOM 5075 N N . THR B 1 320 ? 9.734 -36.719 -4.289 1 98.5 320 THR B N 1
ATOM 5076 C CA . THR B 1 320 ? 8.289 -36.531 -4.25 1 98.5 320 THR B CA 1
ATOM 5077 C C . THR B 1 320 ? 7.734 -36.281 -5.648 1 98.5 320 THR B C 1
ATOM 5079 O O . THR B 1 320 ? 8.391 -35.656 -6.484 1 98.5 320 THR B O 1
ATOM 5082 N N . ARG B 1 321 ? 6.555 -36.781 -5.938 1 98.69 321 ARG B N 1
ATOM 5083 C CA . ARG B 1 321 ? 5.777 -36.562 -7.152 1 98.69 321 ARG B CA 1
ATOM 5084 C C . ARG B 1 321 ? 4.281 -36.656 -6.871 1 98.69 321 ARG B C 1
ATOM 5086 O O . ARG B 1 321 ? 3.867 -37.25 -5.887 1 98.69 321 ARG B O 1
ATOM 5093 N N . ALA B 1 322 ? 3.562 -36.094 -7.699 1 98.94 322 ALA B N 1
ATOM 5094 C CA . ALA B 1 322 ? 2.107 -36.156 -7.578 1 98.94 322 ALA B CA 1
ATOM 5095 C C . ALA B 1 322 ? 1.435 -35.906 -8.93 1 98.94 322 ALA B C 1
ATOM 5097 O O . ALA B 1 322 ? 2.016 -35.281 -9.812 1 98.94 322 ALA B O 1
ATOM 5098 N N . THR B 1 323 ? 0.316 -36.5 -9.094 1 98.94 323 THR B N 1
ATOM 5099 C CA . THR B 1 323 ? -0.584 -36.281 -10.219 1 98.94 323 THR B CA 1
ATOM 5100 C C . THR B 1 323 ? -1.953 -35.812 -9.734 1 98.94 323 THR B C 1
ATOM 5102 O O . THR B 1 323 ? -2.451 -36.281 -8.711 1 98.94 323 THR B O 1
ATOM 5105 N N . MET B 1 324 ? -2.492 -34.875 -10.453 1 98.94 324 MET B N 1
ATOM 5106 C CA . MET B 1 324 ? -3.807 -34.344 -10.094 1 98.94 324 MET B CA 1
ATOM 5107 C C . MET B 1 324 ? -4.676 -34.156 -11.328 1 98.94 324 MET B C 1
ATOM 5109 O O . MET B 1 324 ? -4.172 -33.812 -12.406 1 98.94 324 MET B O 1
ATOM 5113 N N . ALA B 1 325 ? -5.938 -34.469 -11.203 1 98.94 325 ALA B N 1
ATOM 5114 C CA . ALA B 1 325 ? -6.922 -34.25 -12.258 1 98.94 325 ALA B CA 1
ATOM 5115 C C . ALA B 1 325 ? -8.125 -33.5 -11.727 1 98.94 325 ALA B C 1
ATOM 5117 O O . ALA B 1 325 ? -8.734 -33.875 -10.727 1 98.94 325 ALA B O 1
ATOM 5118 N N . THR B 1 326 ? -8.445 -32.406 -12.414 1 98.94 326 THR B N 1
ATOM 5119 C CA . THR B 1 326 ? -9.547 -31.531 -12.016 1 98.94 326 THR B CA 1
ATOM 5120 C C . THR B 1 326 ? -10.625 -31.484 -13.094 1 98.94 326 THR B C 1
ATOM 5122 O O . THR B 1 326 ? -10.312 -31.453 -14.289 1 98.94 326 THR B O 1
ATOM 5125 N N . LEU B 1 327 ? -11.844 -31.562 -12.688 1 98.94 327 LEU B N 1
ATOM 5126 C CA . LEU B 1 327 ? -13.016 -31.359 -13.539 1 98.94 327 LEU B CA 1
ATOM 5127 C C . LEU B 1 327 ? -13.945 -30.297 -12.953 1 98.94 327 LEU B C 1
ATOM 5129 O O . LEU B 1 327 ? -14.203 -30.297 -11.742 1 98.94 327 LEU B O 1
ATOM 5133 N N . ARG B 1 328 ? -14.461 -29.391 -13.82 1 98.88 328 ARG B N 1
ATOM 5134 C CA . ARG B 1 328 ? -15.336 -28.297 -13.383 1 98.88 328 ARG B CA 1
ATOM 5135 C C . ARG B 1 328 ? -16.484 -28.094 -14.367 1 98.88 328 ARG B C 1
ATOM 5137 O O . ARG B 1 328 ? -16.281 -28.125 -15.586 1 98.88 328 ARG B O 1
ATOM 5144 N N . ALA B 1 329 ? -17.625 -27.969 -13.852 1 98.88 329 ALA B N 1
ATOM 5145 C CA . ALA B 1 329 ? -18.812 -27.547 -14.602 1 98.88 329 ALA B CA 1
ATOM 5146 C C . ALA B 1 329 ? -19.328 -26.203 -14.094 1 98.88 329 ALA B C 1
ATOM 5148 O O . ALA B 1 329 ? -19.531 -26.016 -12.891 1 98.88 329 ALA B O 1
ATOM 5149 N N . THR B 1 330 ? -19.547 -25.281 -15.039 1 98.81 330 THR B N 1
ATOM 5150 C CA . THR B 1 330 ? -20.031 -23.953 -14.703 1 98.81 330 THR B CA 1
ATOM 5151 C C . THR B 1 330 ? -21.297 -23.625 -15.477 1 98.81 330 THR B C 1
ATOM 5153 O O . THR B 1 330 ? -21.328 -23.734 -16.703 1 98.81 330 THR B O 1
ATOM 5156 N N . TYR B 1 331 ? -22.281 -23.25 -14.781 1 98.81 331 TYR B N 1
ATOM 5157 C CA . TYR B 1 331 ? -23.531 -22.781 -15.375 1 98.81 331 TYR B CA 1
ATOM 5158 C C . TYR B 1 331 ? -23.703 -21.281 -15.195 1 98.81 331 TYR B C 1
ATOM 5160 O O . TYR B 1 331 ? -23.859 -20.797 -14.07 1 98.81 331 TYR B O 1
ATOM 5168 N N . LEU B 1 332 ? -23.766 -20.625 -16.328 1 98.62 332 LEU B N 1
ATOM 5169 C CA . LEU B 1 332 ? -23.938 -19.188 -16.312 1 98.62 332 LEU B CA 1
ATOM 5170 C C . LEU B 1 332 ? -25.406 -18.797 -16.203 1 98.62 332 LEU B C 1
ATOM 5172 O O . LEU B 1 332 ? -26.141 -18.906 -17.188 1 98.62 332 LEU B O 1
ATOM 5176 N N . LEU B 1 333 ? -25.703 -18.266 -15.102 1 98.56 333 LEU B N 1
ATOM 5177 C CA . LEU B 1 333 ? -27.062 -17.766 -14.945 1 98.56 333 LEU B CA 1
ATOM 5178 C C . LEU B 1 333 ? -27.25 -16.453 -15.703 1 98.56 333 LEU B C 1
ATOM 5180 O O . LEU B 1 333 ? -28.328 -16.188 -16.234 1 98.56 333 LEU B O 1
ATOM 5184 N N . THR B 1 334 ? -26.281 -15.555 -15.664 1 98 334 THR B N 1
ATOM 5185 C CA . THR B 1 334 ? -26.078 -14.367 -16.484 1 98 334 THR B CA 1
ATOM 5186 C C . THR B 1 334 ? -24.609 -14.195 -16.844 1 98 334 THR B C 1
ATOM 5188 O O . THR B 1 334 ? -23.781 -15.039 -16.5 1 98 334 THR B O 1
ATOM 5191 N N . LYS B 1 335 ? -24.359 -13.141 -17.453 1 96.12 335 LYS B N 1
ATOM 5192 C CA . LYS B 1 335 ? -22.969 -12.859 -17.781 1 96.12 335 LYS B CA 1
ATOM 5193 C C . LYS B 1 335 ? -22.156 -12.578 -16.516 1 96.12 335 LYS B C 1
ATOM 5195 O O . LYS B 1 335 ? -20.938 -12.695 -16.516 1 96.12 335 LYS B O 1
ATOM 5200 N N . ARG B 1 336 ? -22.812 -12.266 -15.422 1 97.94 336 ARG B N 1
ATOM 5201 C CA . ARG B 1 336 ? -22.109 -11.812 -14.227 1 97.94 336 ARG B CA 1
ATOM 5202 C C . ARG B 1 336 ? -22.203 -12.852 -13.109 1 97.94 336 ARG B C 1
ATOM 5204 O O . ARG B 1 336 ? -21.422 -12.812 -12.156 1 97.94 336 ARG B O 1
ATOM 5211 N N . THR B 1 337 ? -23.172 -13.742 -13.234 1 98.5 337 THR B N 1
ATOM 5212 C CA . THR B 1 337 ? -23.422 -14.672 -12.141 1 98.5 337 THR B CA 1
ATOM 5213 C C . THR B 1 337 ? -23.375 -16.109 -12.641 1 98.5 337 THR B C 1
ATOM 5215 O O . THR B 1 337 ? -24 -16.453 -13.656 1 98.5 337 THR B O 1
ATOM 5218 N N . ALA B 1 338 ? -22.703 -16.938 -11.852 1 98.75 338 ALA B N 1
ATOM 5219 C CA . ALA B 1 338 ? -22.609 -18.359 -12.211 1 98.75 338 ALA B CA 1
ATOM 5220 C C . ALA B 1 338 ? -22.641 -19.25 -10.969 1 98.75 338 ALA B C 1
ATOM 5222 O O . ALA B 1 338 ? -22.281 -18.797 -9.875 1 98.75 338 ALA B O 1
ATOM 5223 N N . VAL B 1 339 ? -23.156 -20.469 -11.156 1 98.81 339 VAL B N 1
ATOM 5224 C CA . VAL B 1 339 ? -22.969 -21.547 -10.188 1 98.81 339 VAL B CA 1
ATOM 5225 C C . VAL B 1 339 ? -22.047 -22.609 -10.773 1 98.81 339 VAL B C 1
ATOM 5227 O O . VAL B 1 339 ? -21.969 -22.766 -11.992 1 98.81 339 VAL B O 1
ATOM 5230 N N . TYR B 1 340 ? -21.359 -23.344 -9.883 1 98.81 340 TYR B N 1
ATOM 5231 C CA . TYR B 1 340 ? -20.406 -24.312 -10.406 1 98.81 340 TYR B CA 1
ATOM 5232 C C . TYR B 1 340 ? -20.297 -25.516 -9.469 1 98.81 340 TYR B C 1
ATOM 5234 O O . TYR B 1 340 ? -20.625 -25.422 -8.289 1 98.81 340 TYR B O 1
ATOM 5242 N N . ALA B 1 341 ? -19.922 -26.578 -10.023 1 98.88 341 ALA B N 1
ATOM 5243 C CA . ALA B 1 341 ? -19.453 -27.781 -9.344 1 98.88 341 ALA B CA 1
ATOM 5244 C C . ALA B 1 341 ? -18.094 -28.219 -9.875 1 98.88 341 ALA B C 1
ATOM 5246 O O . ALA B 1 341 ? -17.844 -28.172 -11.078 1 98.88 341 ALA B O 1
ATOM 5247 N N . GLN B 1 342 ? -17.203 -28.562 -8.922 1 98.81 342 GLN B N 1
ATOM 5248 C CA . GLN B 1 342 ? -15.875 -29 -9.344 1 98.81 342 GLN B CA 1
ATOM 5249 C C . GLN B 1 342 ? -15.328 -30.062 -8.406 1 98.81 342 GLN B C 1
ATOM 5251 O O . GLN B 1 342 ? -15.734 -30.156 -7.246 1 98.81 342 GLN B O 1
ATOM 5256 N N . SER B 1 343 ? -14.516 -30.859 -8.984 1 98.88 343 SER B N 1
ATOM 5257 C CA . SER B 1 343 ? -13.859 -31.922 -8.234 1 98.88 343 SER B CA 1
ATOM 5258 C C . SER B 1 343 ? -12.453 -32.188 -8.766 1 98.88 343 SER B C 1
ATOM 5260 O O . SER B 1 343 ? -12.156 -31.906 -9.93 1 98.88 343 SER B O 1
ATOM 5262 N N . SER B 1 344 ? -11.625 -32.656 -7.859 1 98.94 344 SER B N 1
ATOM 5263 C CA . SER B 1 344 ? -10.25 -33.031 -8.219 1 98.94 344 SER B CA 1
ATOM 5264 C C . SER B 1 344 ? -9.734 -34.156 -7.352 1 98.94 344 SER B C 1
ATOM 5266 O O . SER B 1 344 ? -10.141 -34.312 -6.191 1 98.94 344 SER B O 1
ATOM 5268 N N . TYR B 1 345 ? -8.992 -34.969 -7.953 1 98.94 345 TYR B N 1
ATOM 5269 C CA . TYR B 1 345 ? -8.281 -35.969 -7.188 1 98.94 345 TYR B CA 1
ATOM 5270 C C . TYR B 1 345 ? -6.773 -35.844 -7.383 1 98.94 345 TYR B C 1
ATOM 5272 O O . TYR B 1 345 ? -6.301 -35.656 -8.508 1 98.94 345 TYR B O 1
ATOM 5280 N N . LEU B 1 346 ? -6.07 -35.938 -6.273 1 98.94 346 LEU B N 1
ATOM 5281 C CA . LEU B 1 346 ? -4.613 -35.812 -6.25 1 98.94 346 LEU B CA 1
ATOM 5282 C C . LEU B 1 346 ? -3.98 -37.094 -5.715 1 98.94 346 LEU B C 1
ATOM 5284 O O . LEU B 1 346 ? -4.297 -37.531 -4.609 1 98.94 346 LEU B O 1
ATOM 5288 N N . TRP B 1 347 ? -3.137 -37.719 -6.582 1 98.94 347 TRP B N 1
ATOM 5289 C CA . TRP B 1 347 ? -2.346 -38.875 -6.191 1 98.94 347 TRP B CA 1
ATOM 5290 C C . TRP B 1 347 ? -0.947 -38.438 -5.746 1 98.94 347 TRP B C 1
ATOM 5292 O O . TRP B 1 347 ? -0.164 -37.938 -6.547 1 98.94 347 TRP B O 1
ATOM 5302 N N . ASN B 1 348 ? -0.615 -38.75 -4.488 1 98.81 348 ASN B N 1
ATOM 5303 C CA . ASN B 1 348 ? 0.726 -38.5 -3.971 1 98.81 348 ASN B CA 1
ATOM 5304 C C . ASN B 1 348 ? 1.603 -39.75 -4.066 1 98.81 348 ASN B C 1
ATOM 5306 O O . ASN B 1 348 ? 1.129 -40.875 -3.846 1 98.81 348 ASN B O 1
ATOM 5310 N N . SER B 1 349 ? 2.848 -39.562 -4.41 1 98.69 349 SER B N 1
ATOM 5311 C CA . SER B 1 349 ? 3.822 -40.625 -4.23 1 98.69 349 SER B CA 1
ATOM 5312 C C . SER B 1 349 ? 4.082 -40.906 -2.754 1 98.69 349 SER B C 1
ATOM 5314 O O . SER B 1 349 ? 3.584 -40.156 -1.888 1 98.69 349 SER B O 1
ATOM 5316 N N . ALA B 1 350 ? 4.926 -41.844 -2.51 1 98.19 350 ALA B N 1
ATOM 5317 C CA . ALA B 1 350 ? 5.086 -42.406 -1.17 1 98.19 350 ALA B CA 1
ATOM 5318 C C . ALA B 1 350 ? 5.516 -41.312 -0.176 1 98.19 350 ALA B C 1
ATOM 5320 O O . ALA B 1 350 ? 5.109 -41.344 0.988 1 98.19 350 ALA B O 1
ATOM 5321 N N . HIS B 1 351 ? 6.309 -40.344 -0.578 1 98 351 HIS B N 1
ATOM 5322 C CA . HIS B 1 351 ? 6.883 -39.375 0.351 1 98 351 HIS B CA 1
ATOM 5323 C C . HIS B 1 351 ? 6.215 -38 0.207 1 98 351 HIS B C 1
ATOM 5325 O O . HIS B 1 351 ? 6.5 -37.094 0.974 1 98 351 HIS B O 1
ATOM 5331 N N . ALA B 1 352 ? 5.316 -37.906 -0.725 1 98.69 352 ALA B N 1
ATOM 5332 C CA . ALA B 1 352 ? 4.734 -36.594 -1.034 1 98.69 352 ALA B CA 1
ATOM 5333 C C . ALA B 1 352 ? 3.523 -36.312 -0.152 1 98.69 352 ALA B C 1
ATOM 5335 O O . ALA B 1 352 ? 2.797 -37.219 0.231 1 98.69 352 ALA B O 1
ATOM 5336 N N . ARG B 1 353 ? 3.312 -34.969 0.136 1 98.62 353 ARG B N 1
ATOM 5337 C CA . ARG B 1 353 ? 2.168 -34.531 0.929 1 98.62 353 ARG B CA 1
ATOM 5338 C C . ARG B 1 353 ? 1.493 -33.344 0.295 1 98.62 353 ARG B C 1
ATOM 5340 O O . ARG B 1 353 ? 1.096 -32.406 0.996 1 98.62 353 ARG B O 1
ATOM 5347 N N . TYR B 1 354 ? 1.459 -33.25 -1.029 1 98.69 354 TYR B N 1
ATOM 5348 C CA . TYR B 1 354 ? 0.75 -32.156 -1.683 1 98.69 354 TYR B CA 1
ATOM 5349 C C . TYR B 1 354 ? -0.728 -32.156 -1.311 1 98.69 354 TYR B C 1
ATOM 5351 O O . TYR B 1 354 ? -1.334 -33.25 -1.173 1 98.69 354 TYR B O 1
ATOM 5359 N N . SER B 1 355 ? -1.278 -31.031 -1.178 1 98.62 355 SER B N 1
ATOM 5360 C CA . SER B 1 355 ? -2.709 -30.906 -0.933 1 98.62 355 SER B CA 1
ATOM 5361 C C . SER B 1 355 ? -3.455 -30.531 -2.211 1 98.62 355 SER B C 1
ATOM 5363 O O . SER B 1 355 ? -2.975 -29.719 -3.006 1 98.62 355 SER B O 1
ATOM 5365 N N . VAL B 1 356 ? -4.598 -31.078 -2.361 1 98.75 356 VAL B N 1
ATOM 5366 C CA . VAL B 1 356 ? -5.422 -30.828 -3.543 1 98.75 356 VAL B CA 1
ATOM 5367 C C . VAL B 1 356 ? -5.996 -29.422 -3.492 1 98.75 356 VAL B C 1
ATOM 5369 O O . VAL B 1 356 ? -6.246 -28.797 -4.531 1 98.75 356 VAL B O 1
ATOM 5372 N N . SER B 1 357 ? -6.176 -28.844 -2.346 1 98.5 357 SER B N 1
ATOM 5373 C CA . SER B 1 357 ? -6.945 -27.609 -2.16 1 98.5 357 SER B CA 1
ATOM 5374 C C . SER B 1 357 ? -6.027 -26.406 -1.963 1 98.5 357 SER B C 1
ATOM 5376 O O . SER B 1 357 ? -5.16 -26.422 -1.087 1 98.5 357 SER B O 1
ATOM 5378 N N . GLY B 1 358 ? -6.262 -25.391 -2.799 1 95.69 358 GLY B N 1
ATOM 5379 C CA . GLY B 1 358 ? -5.641 -24.094 -2.578 1 95.69 358 GLY B CA 1
ATOM 5380 C C . GLY B 1 358 ? -6.52 -23.141 -1.786 1 95.69 358 GLY B C 1
ATOM 5381 O O . GLY B 1 358 ? -6.359 -21.922 -1.877 1 95.69 358 GLY B O 1
ATOM 5382 N N . GLY B 1 359 ? -7.477 -23.656 -0.999 1 93.88 359 GLY B N 1
ATOM 5383 C CA . GLY B 1 359 ? -8.484 -22.844 -0.334 1 93.88 359 GLY B CA 1
ATOM 5384 C C . GLY B 1 359 ? -8.039 -22.312 1.016 1 93.88 359 GLY B C 1
ATOM 5385 O O . GLY B 1 359 ? -8.836 -21.734 1.758 1 93.88 359 GLY B O 1
ATOM 5386 N N . GLY B 1 360 ? -6.789 -22.469 1.358 1 91.38 360 GLY B N 1
ATOM 5387 C CA . GLY B 1 360 ? -6.27 -22.109 2.668 1 91.38 360 GLY B CA 1
ATOM 5388 C C . GLY B 1 360 ? -5.766 -23.297 3.459 1 91.38 360 GLY B C 1
ATOM 5389 O O . GLY B 1 360 ? -5.836 -24.438 2.992 1 91.38 360 GLY B O 1
ATOM 5390 N N . PRO B 1 361 ? -5.289 -23.031 4.68 1 90.56 361 PRO B N 1
ATOM 5391 C CA . PRO B 1 361 ? -4.688 -24.094 5.469 1 90.56 361 PRO B CA 1
ATOM 5392 C C . PRO B 1 361 ? -5.719 -25.094 5.988 1 90.56 361 PRO B C 1
ATOM 5394 O O . PRO B 1 361 ? -6.918 -24.812 5.996 1 90.56 361 PRO B O 1
ATOM 5397 N N . GLY B 1 362 ? -5.211 -26.266 6.355 1 94.19 362 GLY B N 1
ATOM 5398 C CA . GLY B 1 362 ? -6.047 -27.219 7.062 1 94.19 362 GLY B CA 1
ATOM 5399 C C . GLY B 1 362 ? -6.391 -28.438 6.23 1 94.19 362 GLY B C 1
ATOM 5400 O O . GLY B 1 362 ? -7.367 -29.141 6.516 1 94.19 362 GLY B O 1
ATOM 5401 N N . THR B 1 363 ? -5.566 -28.641 5.137 1 97.81 363 THR B N 1
ATOM 5402 C CA . THR B 1 363 ? -5.918 -29.797 4.316 1 97.81 363 THR B CA 1
ATOM 5403 C C . THR B 1 363 ? -4.672 -30.578 3.912 1 97.81 363 THR B C 1
ATOM 5405 O O . THR B 1 363 ? -4.672 -31.281 2.898 1 97.81 363 THR B O 1
ATOM 5408 N N . THR B 1 364 ? -3.619 -30.453 4.645 1 97.5 364 THR B N 1
ATOM 5409 C CA . THR B 1 364 ? -2.404 -31.188 4.301 1 97.5 364 THR B CA 1
ATOM 5410 C C . THR B 1 364 ? -2.533 -32.656 4.672 1 97.5 364 THR B C 1
ATOM 5412 O O . THR B 1 364 ? -2.699 -33 5.844 1 97.5 364 THR B O 1
ATOM 5415 N N . PRO B 1 365 ? -2.334 -33.531 3.711 1 98.62 365 PRO B N 1
ATOM 5416 C CA . PRO B 1 365 ? -2.477 -34.969 3.998 1 98.62 365 PRO B CA 1
ATOM 5417 C C . PRO B 1 365 ? -1.215 -35.562 4.605 1 98.62 365 PRO B C 1
ATOM 5419 O O . PRO B 1 365 ? -0.185 -34.906 4.699 1 98.62 365 PRO B O 1
ATOM 5422 N N . GLY B 1 366 ? -1.365 -36.875 5.082 1 98.06 366 GLY B N 1
ATOM 5423 C CA . GLY B 1 366 ? -0.173 -37.625 5.426 1 98.06 366 GLY B CA 1
ATOM 5424 C C . GLY B 1 366 ? 0.629 -38.062 4.215 1 98.06 366 GLY B C 1
ATOM 5425 O O . GLY B 1 366 ? 0.162 -37.938 3.08 1 98.06 366 GLY B O 1
ATOM 5426 N N . GLU B 1 367 ? 1.85 -38.594 4.473 1 97.94 367 GLU B N 1
ATOM 5427 C CA . GLU B 1 367 ? 2.725 -39.031 3.395 1 97.94 367 GLU B CA 1
ATOM 5428 C C . GLU B 1 367 ? 2.043 -40.094 2.539 1 97.94 367 GLU B C 1
ATOM 5430 O O . GLU B 1 367 ? 1.481 -41.062 3.064 1 97.94 367 GLU B O 1
ATOM 5435 N N . GLY B 1 368 ? 2.033 -39.812 1.21 1 98.5 368 GLY B N 1
ATOM 5436 C CA . GLY B 1 368 ? 1.59 -40.812 0.258 1 98.5 368 GLY B CA 1
ATOM 5437 C C . GLY B 1 368 ? 0.081 -40.875 0.105 1 98.5 368 GLY B C 1
ATOM 5438 O O . GLY B 1 368 ? -0.438 -41.594 -0.748 1 98.5 368 GLY B O 1
ATOM 5439 N N . MET B 1 369 ? -0.605 -40.094 0.845 1 98.38 369 MET B N 1
ATOM 5440 C CA . MET B 1 369 ? -2.062 -40.188 0.825 1 98.38 369 MET B CA 1
ATOM 5441 C C . MET B 1 369 ? -2.637 -39.406 -0.358 1 98.38 369 MET B C 1
ATOM 5443 O O . MET B 1 369 ? -2.248 -38.281 -0.607 1 98.38 369 MET B O 1
ATOM 5447 N N . GLY B 1 370 ? -3.488 -40.062 -1.122 1 98.38 370 GLY B N 1
ATOM 5448 C CA . GLY B 1 370 ? -4.285 -39.344 -2.102 1 98.38 370 GLY B CA 1
ATOM 5449 C C . GLY B 1 370 ? -5.387 -38.5 -1.478 1 98.38 370 GLY B C 1
ATOM 5450 O O . GLY B 1 370 ? -5.754 -38.719 -0.32 1 98.38 370 GLY B O 1
ATOM 5451 N N . GLN B 1 371 ? -5.887 -37.594 -2.242 1 98.56 371 GLN B N 1
ATOM 5452 C CA . GLN B 1 371 ? -6.883 -36.656 -1.712 1 98.56 371 GLN B CA 1
ATOM 5453 C C . GLN B 1 371 ? -7.941 -36.344 -2.76 1 98.56 371 GLN B C 1
ATOM 5455 O O . GLN B 1 371 ? -7.617 -36.094 -3.922 1 98.56 371 GLN B O 1
ATOM 5460 N N . LEU B 1 372 ? -9.156 -36.438 -2.324 1 98.88 372 LEU B N 1
ATOM 5461 C CA . LEU B 1 372 ? -10.289 -35.969 -3.119 1 98.88 372 LEU B CA 1
ATOM 5462 C C . LEU B 1 372 ? -10.766 -34.594 -2.645 1 98.88 372 LEU B C 1
ATOM 5464 O O . LEU B 1 372 ? -10.945 -34.375 -1.445 1 98.88 372 LEU B O 1
ATOM 5468 N N . GLY B 1 373 ? -10.898 -33.688 -3.566 1 98.88 373 GLY B N 1
ATOM 5469 C CA . GLY B 1 373 ? -11.594 -32.438 -3.334 1 98.88 373 GLY B CA 1
ATOM 5470 C C . GLY B 1 373 ? -12.859 -32.281 -4.16 1 98.88 373 GLY B C 1
ATOM 5471 O O . GLY B 1 373 ? -12.891 -32.688 -5.328 1 98.88 373 GLY B O 1
ATOM 5472 N N . ALA B 1 374 ? -13.875 -31.781 -3.518 1 98.88 374 ALA B N 1
ATOM 5473 C CA . ALA B 1 374 ? -15.133 -31.469 -4.195 1 98.88 374 ALA B CA 1
ATOM 5474 C C . ALA B 1 374 ? -15.742 -30.188 -3.648 1 98.88 374 ALA B C 1
ATOM 5476 O O . ALA B 1 374 ? -15.695 -29.922 -2.443 1 98.88 374 ALA B O 1
ATOM 5477 N N . MET B 1 375 ? -16.312 -29.391 -4.605 1 98.75 375 MET B N 1
ATOM 5478 C CA . MET B 1 375 ? -16.844 -28.094 -4.172 1 98.75 375 MET B CA 1
ATOM 5479 C C . MET B 1 375 ? -18 -27.672 -5.055 1 98.75 375 MET B C 1
ATOM 5481 O O . MET B 1 375 ? -17.984 -27.891 -6.266 1 98.75 375 MET B O 1
ATOM 5485 N N . VAL B 1 376 ? -18.953 -27.094 -4.453 1 98.88 376 VAL B N 1
ATOM 5486 C CA . VAL B 1 376 ? -20 -26.344 -5.145 1 98.88 376 VAL B CA 1
ATOM 5487 C C . VAL B 1 376 ? -20 -24.891 -4.676 1 98.88 376 VAL B C 1
ATOM 5489 O O . VAL B 1 376 ? -19.719 -24.609 -3.506 1 98.88 376 VAL B O 1
ATOM 5492 N N . GLY B 1 377 ? -20.203 -24 -5.664 1 98.69 377 GLY B N 1
ATOM 5493 C CA . GLY B 1 377 ? -20.141 -22.594 -5.277 1 98.69 377 GLY B CA 1
ATOM 5494 C C . GLY B 1 377 ? -20.891 -21.688 -6.223 1 98.69 377 GLY B C 1
ATOM 5495 O O . GLY B 1 377 ? -21.531 -22.156 -7.168 1 98.69 377 GLY B O 1
ATOM 5496 N N . VAL B 1 378 ? -20.891 -20.391 -5.855 1 98.69 378 VAL B N 1
ATOM 5497 C CA . VAL B 1 378 ? -21.484 -19.312 -6.633 1 98.69 378 VAL B CA 1
ATOM 5498 C C . VAL B 1 378 ? -20.484 -18.172 -6.789 1 98.69 378 VAL B C 1
ATOM 5500 O O . VAL B 1 378 ? -19.75 -17.844 -5.852 1 98.69 378 VAL B O 1
ATOM 5503 N N . ARG B 1 379 ? -20.453 -17.656 -7.965 1 98.62 379 ARG B N 1
ATOM 5504 C CA . ARG B 1 379 ? -19.594 -16.516 -8.266 1 98.62 379 ARG B CA 1
ATOM 5505 C C . ARG B 1 379 ? -20.406 -15.383 -8.875 1 98.62 379 ARG B C 1
ATOM 5507 O O . ARG B 1 379 ? -21.234 -15.602 -9.75 1 98.62 379 ARG B O 1
ATOM 5514 N N . HIS B 1 380 ? -20.125 -14.125 -8.438 1 98.69 380 HIS B N 1
ATOM 5515 C CA . HIS B 1 380 ? -20.719 -12.914 -8.992 1 98.69 380 HIS B CA 1
ATOM 5516 C C . HIS B 1 380 ? -19.656 -11.875 -9.312 1 98.69 380 HIS B C 1
ATOM 5518 O O . HIS B 1 380 ? -18.766 -11.625 -8.5 1 98.69 380 HIS B O 1
ATOM 5524 N N . MET B 1 381 ? -19.828 -11.352 -10.5 1 98.44 381 MET B N 1
ATOM 5525 C CA . MET B 1 381 ? -18.938 -10.273 -10.93 1 98.44 381 MET B CA 1
ATOM 5526 C C . MET B 1 381 ? -19.719 -8.969 -11.086 1 98.44 381 MET B C 1
ATOM 5528 O O . MET B 1 381 ? -20.859 -8.969 -11.523 1 98.44 381 MET B O 1
ATOM 5532 N N . PHE B 1 382 ? -19.016 -7.832 -10.82 1 97.81 382 PHE B N 1
ATOM 5533 C CA . PHE B 1 382 ? -19.625 -6.52 -11.023 1 97.81 382 PHE B CA 1
ATOM 5534 C C . PHE B 1 382 ? -18.609 -5.531 -11.578 1 97.81 382 PHE B C 1
ATOM 5536 O O . PHE B 1 382 ? -17.391 -5.719 -11.414 1 97.81 382 PHE B O 1
#

Nearest PDB structures (foldseek):
  8jto-assembly1_A  TM=8.737E-01  e=1.971E-26  Burkholderia pseudomallei
  8wv0-assembly1_B  TM=8.722E-01  e=5.578E-26  Burkholderia pseudomallei
  8wv0-assembly1_A  TM=8.483E-01  e=4.956E-25  Burkholderia pseudomallei
  1e54-assembly1_A  TM=8.501E-01  e=4.403E-24  Delftia acidovorans
  6sm3-assembly1_B  TM=3.590E-01  e=1.674E+00  Porphyromonas gingivalis W83